Protein AF-A0AAU5LAV4-F1 (afdb_monomer_lite)

Foldseek 3Di:
DDWDWDWDQDPVRDIGTDGTDDPVVVVVVVVVVPDPPDDDDDDDDDDDPPKDWDQDPVRDIDIDDDPPDDDDDDPDPDPDDDDPDPDPPDFAFWQDQPPAAAAPPQDFAFAAPAQVAAEEEEEFEPQAAADDVVQVVSSVVCVVVNQFFQWEAGQVVLHIHGHHTQQTFGRNADAQVPHDLSRAYNGHHYYYYHHRLQDQPQVPGACLVRVSLVSVVVRSVSRVADLDEQQDFAAQDLPGQAQQDPCSSRHDGHYYYLSNHHNGRDRPPHRYDSCPVNHDPDDHDDDDDDPPPPLADPDLVCADAPHFAPVQQVLQVLLVVLVLCVLDPPGTHSHHDPSQLVSLLLQQVQQVDDDPSSRSRDDRVSSNCSSVVHGHRRDDPDPPDDDDDDDDPPPLFDPDQVCADAPHFAVVQQVLQLLLLLLVLLQLDFQGTHRHYDVSQLVSLLLQQVQQVDDDPSSRSGDDRVSSNCSSVVDGHRRDDPPDPVDFLPAWPDPPPPFAAGADPSQLSLQVLLPVQLDVVVSCVLPVSGSNSHRYSSQLSSLQSNCLVPCVQDDPPDNTRRSTDDRVSSVVSRVD

Secondary structure (DSSP, 8-state):
-PPEEEEEEPTTS-EEEEEEE-HHHHHHHHHHTTSTTS------S---TT-EEEE-TTS-EEEE--TTSPPPP---S----TT-----------SS-TTPEE-TTS--SB--SBTTSPPEEEEEE-SS--SHHHHHHHHHHHHHTT---SEEEETTTTEEEESS-TTSB-SSS--BTTB-GGGBSS-EEEEEESSBTTB-TTTT--GGG-HHHHHHHHHHHHTT--S--TT-SPPSSTTS-----HHHHHH--EEEEGGGSTT----TT-S--TTTTTT---PPPP-S-S---TTS---GGGSSTT-BSHHHHHHHHHHIIIIIGGG-SS---SB--HHHHHHHHHHHHHTT--GGGGSSS--HHHHHHHHHT-SPPPPPPPS------PPP--TTS---GGGSSTT-BSHHHHHHHHHHIIIIIGGG-SS---SB--HHHHHHHHHHHHHTT--GGGGSSS--HHHHHHHHH--SPPPPPSS--SS---S---TTTS-TT-B-HHHHHHHHHHHHHH-HHHHHHH-TT---SB-SHHHHHHHHHHHTT-GGGSPTT-SS--S---HHHHHHHTT-

Structure (mmCIF, N/CA/C/O backbone):
data_AF-A0AAU5LAV4-F1
#
_entry.id   AF-A0AAU5LAV4-F1
#
loop_
_atom_site.group_PDB
_atom_site.id
_atom_site.type_symbol
_atom_site.label_atom_id
_atom_site.label_alt_id
_atom_site.label_comp_id
_atom_site.label_asym_id
_atom_site.label_entity_id
_atom_site.label_seq_id
_atom_site.pdbx_PDB_ins_code
_atom_site.Cartn_x
_atom_site.Cartn_y
_atom_site.Cartn_z
_atom_site.occupancy
_atom_site.B_iso_or_equiv
_atom_site.auth_seq_id
_atom_site.auth_comp_id
_atom_site.auth_asym_id
_atom_site.auth_atom_id
_atom_site.pdbx_PDB_model_num
ATOM 1 N N . MET A 1 1 ? -55.049 3.442 23.445 1.00 49.09 1 MET A N 1
ATOM 2 C CA . MET A 1 1 ? -55.669 3.611 22.116 1.00 49.09 1 MET A CA 1
ATOM 3 C C . MET A 1 1 ? -54.534 3.873 21.153 1.00 49.09 1 MET A C 1
ATOM 5 O O . MET A 1 1 ? -53.640 4.619 21.532 1.00 49.09 1 MET A O 1
ATOM 9 N N . SER A 1 2 ? -54.499 3.191 20.012 1.00 44.97 2 SER A N 1
ATOM 10 C CA . SER A 1 2 ? -53.438 3.383 19.021 1.00 44.97 2 SER A CA 1
ATOM 11 C C . SER A 1 2 ? -53.569 4.784 18.425 1.00 44.97 2 SER A C 1
ATOM 13 O O . SER A 1 2 ? -54.644 5.149 17.955 1.00 44.97 2 SER A O 1
ATOM 15 N N . GLU A 1 3 ? -52.506 5.575 18.520 1.00 45.06 3 GLU A N 1
ATOM 16 C CA . GLU A 1 3 ? -52.429 6.920 17.953 1.00 45.06 3 GLU A CA 1
ATOM 17 C C . GLU A 1 3 ? -51.851 6.814 16.539 1.00 45.06 3 GLU A C 1
ATOM 19 O O . GLU A 1 3 ? -50.750 6.294 16.346 1.00 45.06 3 GLU A O 1
ATOM 24 N N . PHE A 1 4 ? -52.613 7.255 15.540 1.00 48.84 4 PHE A N 1
ATOM 25 C CA . PHE A 1 4 ? -52.204 7.243 14.138 1.00 48.84 4 PHE A CA 1
ATOM 26 C C . PHE A 1 4 ? -51.815 8.645 13.711 1.00 48.84 4 PHE A C 1
ATOM 28 O O . PHE A 1 4 ? -52.277 9.620 14.276 1.00 48.84 4 PHE A O 1
ATOM 35 N N . HIS A 1 5 ? -50.963 8.777 12.708 1.00 55.19 5 HIS A N 1
ATOM 36 C CA . HIS A 1 5 ? -50.463 10.071 12.260 1.00 55.19 5 HIS A CA 1
ATOM 37 C C . HIS A 1 5 ? -50.929 10.304 10.823 1.00 55.19 5 HIS A C 1
ATOM 39 O O . HIS A 1 5 ? -50.704 9.455 9.963 1.00 55.19 5 HIS A O 1
ATOM 45 N N . ALA A 1 6 ? -51.597 11.430 10.566 1.00 48.66 6 ALA A N 1
ATOM 46 C CA . ALA A 1 6 ? -52.111 11.782 9.245 1.00 48.66 6 ALA A CA 1
ATOM 47 C C . ALA A 1 6 ? -51.257 12.876 8.594 1.00 48.66 6 ALA A C 1
ATOM 49 O O . ALA A 1 6 ? -50.806 13.809 9.261 1.00 48.66 6 ALA A O 1
ATOM 50 N N . ALA A 1 7 ? -51.069 12.790 7.280 1.00 43.09 7 ALA A N 1
ATOM 51 C CA . ALA A 1 7 ? -50.433 13.824 6.474 1.00 43.09 7 ALA A CA 1
ATOM 52 C C . ALA A 1 7 ? -51.102 13.909 5.097 1.00 43.09 7 ALA A C 1
ATOM 54 O O . ALA A 1 7 ? -51.574 12.903 4.565 1.00 43.09 7 ALA A O 1
ATOM 55 N N . ILE A 1 8 ? -51.136 15.113 4.529 1.00 44.50 8 ILE A N 1
ATOM 56 C CA . ILE A 1 8 ? -51.572 15.375 3.157 1.00 44.50 8 ILE A CA 1
ATOM 57 C C . ILE A 1 8 ? -50.331 15.497 2.285 1.00 44.50 8 ILE A C 1
ATOM 59 O O . ILE A 1 8 ? -49.464 16.330 2.550 1.00 44.50 8 ILE A O 1
ATOM 63 N N . LEU A 1 9 ? -50.279 14.697 1.226 1.00 45.88 9 LEU A N 1
ATOM 64 C CA . LEU A 1 9 ? -49.295 14.845 0.164 1.00 45.88 9 LEU A CA 1
ATOM 65 C C . LEU A 1 9 ? -49.882 15.748 -0.924 1.00 45.88 9 LEU A C 1
ATOM 67 O O . LEU A 1 9 ? -50.906 15.418 -1.528 1.00 45.88 9 LEU A O 1
ATOM 71 N N . HIS A 1 10 ? -49.250 16.894 -1.154 1.00 46.34 10 HIS A N 1
ATOM 72 C CA . HIS A 1 10 ? -49.670 17.840 -2.183 1.00 46.34 10 HIS A CA 1
ATOM 73 C C . HIS A 1 10 ? -49.163 17.416 -3.571 1.00 46.34 10 HIS A C 1
ATOM 75 O O . HIS A 1 10 ? -48.194 16.662 -3.679 1.00 46.34 10 HIS A O 1
ATOM 81 N N . PRO A 1 11 ? -49.782 17.902 -4.665 1.00 41.44 11 PRO A N 1
ATOM 82 C CA . PRO A 1 11 ? -49.361 17.569 -6.031 1.00 41.44 11 PRO A CA 1
ATOM 83 C C . PRO A 1 11 ? -47.923 17.978 -6.388 1.00 41.44 11 PRO A C 1
ATOM 85 O O . PRO A 1 11 ? -47.366 17.436 -7.338 1.00 41.44 11 PRO A O 1
ATOM 88 N N . ASP A 1 12 ? -47.334 18.924 -5.651 1.00 48.47 12 ASP A N 1
ATOM 89 C CA . ASP A 1 12 ? -45.936 19.355 -5.783 1.00 48.47 12 ASP A CA 1
ATOM 90 C C . ASP A 1 12 ? -44.958 18.523 -4.935 1.00 48.47 12 ASP A C 1
ATOM 92 O O . ASP A 1 12 ? -43.786 18.874 -4.815 1.00 48.47 12 ASP A O 1
ATOM 96 N N . GLU A 1 13 ? -45.443 17.411 -4.377 1.00 43.47 13 GLU A N 1
ATOM 97 C CA . GLU A 1 13 ? -44.703 16.449 -3.555 1.00 43.47 13 GLU A CA 1
ATOM 98 C C . GLU A 1 13 ? -44.294 16.970 -2.173 1.00 43.47 13 GLU A C 1
ATOM 100 O O . GLU A 1 13 ? -43.575 16.287 -1.444 1.00 43.47 13 GLU A O 1
ATOM 105 N N . SER A 1 14 ? -44.783 18.145 -1.768 1.00 43.25 14 SER A N 1
ATOM 106 C CA . SER A 1 14 ? -44.655 18.598 -0.387 1.00 43.25 14 SER A CA 1
ATOM 107 C C . SER A 1 14 ? -45.647 17.868 0.523 1.00 43.25 14 SER A C 1
ATOM 109 O O . SER A 1 14 ? -46.808 17.638 0.176 1.00 43.25 14 SER A O 1
ATOM 111 N N . GLU A 1 15 ? -45.194 17.499 1.719 1.00 48.69 15 GLU A N 1
ATOM 112 C CA . GLU A 1 15 ? -46.026 16.845 2.728 1.00 48.69 15 GLU A CA 1
ATOM 113 C C . GLU A 1 15 ? -46.429 17.851 3.805 1.00 48.69 15 GLU A C 1
ATOM 115 O O . GLU A 1 15 ? -45.590 18.502 4.428 1.00 48.69 15 GLU A O 1
ATOM 120 N N . THR A 1 16 ? -47.731 17.979 4.054 1.00 49.59 16 THR A N 1
ATOM 121 C CA . THR A 1 16 ? -48.254 18.697 5.218 1.00 49.59 16 THR A CA 1
ATOM 122 C C . THR A 1 16 ? -48.725 17.693 6.246 1.00 49.59 16 THR A C 1
ATOM 124 O O . THR A 1 16 ? -49.743 17.030 6.070 1.00 49.59 16 THR A O 1
ATOM 127 N N . TYR A 1 17 ? -47.988 17.598 7.343 1.00 50.31 17 TYR A N 1
ATOM 128 C CA . TYR A 1 17 ? -48.384 16.789 8.482 1.00 50.31 17 TYR A CA 1
ATOM 129 C C . TYR A 1 17 ? -49.605 17.402 9.187 1.00 50.31 17 TYR A C 1
ATOM 131 O O . TYR A 1 17 ? -49.611 18.584 9.532 1.00 50.31 17 TYR A O 1
ATOM 139 N N . CYS A 1 18 ? -50.644 16.593 9.390 1.00 43.88 18 CYS A N 1
ATOM 140 C CA . CYS A 1 18 ? -51.956 17.023 9.878 1.00 43.88 18 CYS A CA 1
ATOM 141 C C . CYS A 1 18 ? -52.217 16.663 11.345 1.00 43.88 18 CYS A C 1
ATOM 143 O O . CYS A 1 18 ? -53.257 17.037 11.881 1.00 43.88 18 CYS A O 1
ATOM 145 N N . GLY A 1 19 ? -51.279 15.984 12.006 1.00 47.38 19 GLY A N 1
ATOM 146 C CA . GLY A 1 19 ? -51.394 15.628 13.417 1.00 47.38 19 GLY A CA 1
ATOM 147 C C . GLY A 1 19 ? -51.789 14.173 13.656 1.00 47.38 19 GLY A C 1
ATOM 148 O O . GLY A 1 19 ? -51.757 13.333 12.754 1.00 47.38 19 GLY A O 1
ATOM 149 N N . VAL A 1 20 ? -52.123 13.893 14.915 1.00 52.72 20 VAL A N 1
ATOM 150 C CA . VAL A 1 20 ? -52.547 12.570 15.377 1.00 52.72 20 VAL A CA 1
ATOM 151 C C . VAL A 1 20 ? -54.043 12.397 15.124 1.00 52.72 20 VAL A C 1
ATOM 153 O O . VAL A 1 20 ? -54.830 13.298 15.405 1.00 52.72 20 VAL A O 1
ATOM 156 N N . VAL A 1 21 ? -54.426 11.238 14.609 1.00 54.34 21 VAL A N 1
ATOM 157 C CA . VAL A 1 21 ? -55.795 10.815 14.340 1.00 54.34 21 VAL A CA 1
ATOM 158 C C . VAL A 1 21 ? -56.059 9.471 15.012 1.00 54.34 21 VAL A C 1
ATOM 160 O O . VAL A 1 21 ? -55.139 8.717 15.338 1.00 54.34 21 VAL A O 1
ATOM 163 N N . ASP A 1 22 ? -57.327 9.179 15.249 1.00 61.03 22 ASP A N 1
ATOM 164 C CA . ASP A 1 22 ? -57.757 7.931 15.862 1.00 61.03 22 ASP A CA 1
ATOM 165 C C . ASP A 1 22 ? -58.078 6.856 14.812 1.00 61.03 22 ASP A C 1
ATOM 167 O O . ASP A 1 22 ? -58.020 7.070 13.597 1.00 61.03 22 ASP A O 1
ATOM 171 N N . GLN A 1 23 ? -58.381 5.657 15.304 1.00 68.38 23 GLN A N 1
ATOM 172 C CA . GLN A 1 23 ? -58.722 4.508 14.470 1.00 68.38 23 GLN A CA 1
ATOM 173 C C . GLN A 1 23 ? -59.976 4.765 13.615 1.00 68.38 23 GLN A C 1
ATOM 175 O O . GLN A 1 23 ? -60.008 4.371 12.450 1.00 68.38 23 GLN A O 1
ATOM 180 N N . ASP A 1 24 ? -60.966 5.482 14.150 1.00 64.00 24 ASP A N 1
ATOM 181 C CA . ASP A 1 24 ? -62.205 5.802 13.436 1.00 64.00 24 ASP A CA 1
ATOM 182 C C . ASP A 1 24 ? -61.936 6.715 12.230 1.00 64.00 24 ASP A C 1
ATOM 184 O O . ASP A 1 24 ? -62.508 6.515 11.154 1.00 64.00 24 ASP A O 1
ATOM 188 N N . HIS A 1 25 ? -61.016 7.676 12.361 1.00 56.28 25 HIS A N 1
ATOM 189 C CA . HIS A 1 25 ? -60.566 8.506 11.245 1.00 56.28 25 HIS A CA 1
ATOM 190 C C . HIS A 1 25 ? -59.872 7.675 10.155 1.00 56.28 25 HIS A C 1
ATOM 192 O O . HIS A 1 25 ? -60.133 7.863 8.965 1.00 56.28 25 HIS A O 1
ATOM 198 N N . VAL A 1 26 ? -59.022 6.719 10.543 1.00 54.31 26 VAL A N 1
ATOM 199 C CA . VAL A 1 26 ? -58.355 5.798 9.605 1.00 54.31 26 VAL A CA 1
ATOM 200 C C . VAL A 1 26 ? -59.379 4.958 8.839 1.00 54.31 26 VAL A C 1
ATOM 202 O O . VAL A 1 26 ? -59.261 4.788 7.623 1.00 54.31 26 VAL A O 1
ATOM 205 N N . ASP A 1 27 ? -60.410 4.468 9.520 1.00 61.44 27 ASP A N 1
ATOM 206 C CA . ASP A 1 27 ? -61.434 3.631 8.902 1.00 61.44 27 ASP A CA 1
ATOM 207 C C . ASP A 1 27 ? -62.389 4.435 8.003 1.00 61.44 27 ASP A C 1
ATOM 209 O O . ASP A 1 27 ? -62.791 3.944 6.945 1.00 61.44 27 ASP A O 1
ATOM 213 N N . GLN A 1 28 ? -62.657 5.709 8.316 1.00 58.12 28 GLN A N 1
ATOM 214 C CA . GLN A 1 28 ? -63.365 6.623 7.408 1.00 58.12 28 GLN A CA 1
ATOM 215 C C . GLN A 1 28 ? -62.566 6.923 6.134 1.00 58.12 28 GLN A C 1
ATOM 217 O O . GLN A 1 28 ? -63.135 6.911 5.042 1.00 58.12 28 GLN A O 1
ATOM 222 N N . VAL A 1 29 ? -61.250 7.142 6.236 1.00 56.88 29 VAL A N 1
ATOM 223 C CA . VAL A 1 29 ? -60.384 7.341 5.060 1.00 56.88 29 VAL A CA 1
ATOM 224 C C . VAL A 1 29 ? -60.350 6.081 4.192 1.00 56.88 29 VAL A C 1
ATOM 226 O O . VAL A 1 29 ? -60.443 6.180 2.968 1.00 56.88 29 VAL A O 1
ATOM 229 N N . ARG A 1 30 ? -60.301 4.889 4.801 1.00 56.66 30 ARG A N 1
ATOM 230 C CA . ARG A 1 30 ? -60.409 3.605 4.084 1.00 56.66 30 ARG A CA 1
ATOM 231 C C . ARG A 1 30 ? -61.755 3.446 3.377 1.00 56.66 30 ARG A C 1
ATOM 233 O O . ARG A 1 30 ? -61.780 2.995 2.236 1.00 56.66 30 ARG A O 1
ATOM 240 N N . ALA A 1 31 ? -62.853 3.843 4.020 1.00 58.72 31 ALA A N 1
ATOM 241 C CA . ALA A 1 31 ? -64.189 3.794 3.429 1.00 58.72 31 ALA A CA 1
ATOM 242 C C . ALA A 1 31 ? -64.351 4.787 2.263 1.00 58.72 31 ALA A C 1
ATOM 244 O O . ALA A 1 31 ? -64.914 4.435 1.230 1.00 58.72 31 ALA A O 1
ATOM 245 N N . LEU A 1 32 ? -63.807 6.003 2.382 1.00 49.41 32 LEU A N 1
ATOM 246 C CA . LEU A 1 32 ? -63.794 6.998 1.303 1.00 49.41 32 LEU A CA 1
ATOM 247 C C . LEU A 1 32 ? -62.921 6.550 0.126 1.00 49.41 32 LEU A C 1
ATOM 249 O O . LEU A 1 32 ? -63.333 6.663 -1.025 1.00 49.41 32 LEU A O 1
ATOM 253 N N . ALA A 1 33 ? -61.752 5.969 0.404 1.00 53.41 33 ALA A N 1
ATOM 254 C CA . ALA A 1 33 ? -60.884 5.374 -0.609 1.00 53.41 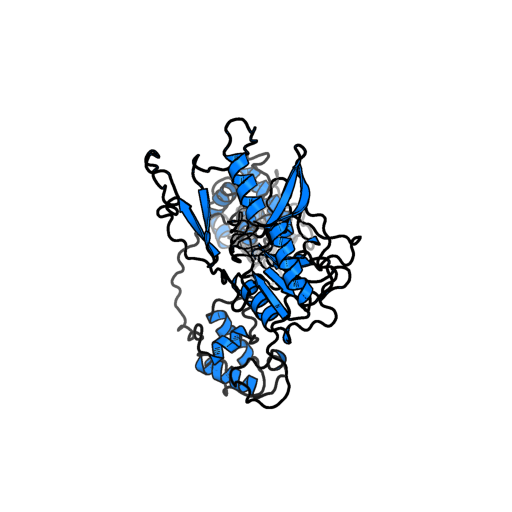33 ALA A CA 1
ATOM 255 C C . ALA A 1 33 ? -61.494 4.129 -1.280 1.00 53.41 33 ALA A C 1
ATOM 257 O O . ALA A 1 33 ? -60.934 3.656 -2.265 1.00 53.41 33 ALA A O 1
ATOM 258 N N . ALA A 1 34 ? -62.614 3.597 -0.779 1.00 54.31 34 ALA A N 1
ATOM 259 C CA . ALA A 1 34 ? -63.358 2.501 -1.397 1.00 54.31 34 ALA A CA 1
ATOM 260 C C . ALA A 1 34 ? -64.466 2.978 -2.357 1.00 54.31 34 ALA A C 1
ATOM 262 O O . ALA A 1 34 ? -65.043 2.150 -3.055 1.00 54.31 34 ALA A O 1
ATOM 263 N N . LEU A 1 35 ? -64.755 4.284 -2.427 1.00 50.81 35 LEU A N 1
ATOM 264 C CA . LEU A 1 35 ? -65.712 4.846 -3.382 1.00 50.81 35 LEU A CA 1
ATOM 265 C C . LEU A 1 35 ? -65.080 4.958 -4.782 1.00 50.81 35 LEU A C 1
ATOM 267 O O . LEU A 1 35 ? -63.930 5.388 -4.929 1.00 50.81 35 LEU A O 1
ATOM 271 N N . ASP A 1 36 ? -65.844 4.593 -5.813 1.00 45.75 36 ASP A N 1
ATOM 272 C CA . ASP A 1 36 ? -65.373 4.535 -7.208 1.00 45.75 36 ASP A CA 1
ATOM 273 C C . ASP A 1 36 ? -65.146 5.921 -7.839 1.00 45.75 36 ASP A C 1
ATOM 275 O O . ASP A 1 36 ? -64.382 6.061 -8.791 1.00 45.75 36 ASP A O 1
ATOM 279 N N . GLU A 1 37 ? -65.776 6.963 -7.292 1.00 44.31 37 GLU A N 1
ATOM 280 C CA . GLU A 1 37 ? -65.720 8.330 -7.830 1.00 44.31 37 GLU A CA 1
ATOM 281 C C . GLU A 1 37 ? -64.565 9.169 -7.257 1.00 44.31 37 GLU A C 1
ATOM 283 O O . GLU A 1 37 ? -64.355 10.306 -7.680 1.00 44.31 37 GLU A O 1
ATOM 288 N N . VAL A 1 38 ? -63.801 8.632 -6.297 1.00 40.16 38 VAL A N 1
ATOM 289 C CA . VAL A 1 38 ? -62.684 9.353 -5.672 1.00 40.16 38 VAL A CA 1
ATOM 290 C C . VAL A 1 38 ? -61.426 9.200 -6.539 1.00 40.16 38 VAL A C 1
ATOM 292 O O . VAL A 1 38 ? -60.908 8.085 -6.658 1.00 40.16 38 VAL A O 1
ATOM 295 N N . PRO A 1 39 ? -60.899 10.285 -7.145 1.00 38.50 39 PRO A N 1
ATOM 296 C CA . PRO A 1 39 ? -59.724 10.213 -8.009 1.00 38.50 39 PRO A CA 1
ATOM 297 C C . PRO A 1 39 ? -58.472 9.814 -7.217 1.00 38.50 39 PRO A C 1
ATOM 299 O O . PRO A 1 39 ? -58.215 10.328 -6.129 1.00 38.50 39 PRO A O 1
ATOM 302 N N . ARG A 1 40 ? -57.673 8.898 -7.781 1.00 47.91 40 ARG A N 1
ATOM 303 C CA . ARG A 1 40 ? -56.463 8.337 -7.155 1.00 47.91 40 ARG A CA 1
ATOM 304 C C . ARG A 1 40 ? -55.253 8.580 -8.048 1.00 47.91 40 ARG A C 1
ATOM 306 O O . ARG A 1 40 ? -55.327 8.371 -9.256 1.00 47.91 40 ARG A O 1
ATOM 313 N N . VAL A 1 41 ? -54.132 8.979 -7.453 1.00 36.41 41 VAL A N 1
ATOM 314 C CA . VAL A 1 41 ? -52.849 9.131 -8.153 1.00 36.41 41 VAL A CA 1
ATOM 315 C C . VAL A 1 41 ? -51.955 7.948 -7.774 1.00 36.41 41 VAL A C 1
ATOM 317 O O . VAL A 1 41 ? -51.586 7.799 -6.613 1.00 36.41 41 VAL A O 1
ATOM 320 N N . LEU A 1 42 ? -51.644 7.083 -8.745 1.00 33.75 42 LEU A N 1
ATOM 321 C CA . LEU A 1 42 ? -50.738 5.936 -8.592 1.00 33.75 42 LEU A CA 1
ATOM 322 C C . LEU A 1 42 ? -49.296 6.312 -8.979 1.00 33.75 42 LEU A C 1
ATOM 324 O O . LEU A 1 42 ? -49.088 7.035 -9.952 1.00 33.75 42 LEU A O 1
ATOM 328 N N . ARG A 1 43 ? -48.303 5.772 -8.256 1.00 33.78 43 ARG A N 1
ATOM 329 C CA . ARG A 1 43 ? -46.877 5.760 -8.645 1.00 33.78 43 ARG A CA 1
ATOM 330 C C . ARG A 1 43 ? -46.338 4.322 -8.639 1.00 33.78 43 ARG A C 1
ATOM 332 O O . ARG A 1 43 ? -46.686 3.545 -7.753 1.00 33.78 43 ARG A O 1
ATOM 339 N N . ASP A 1 44 ? -45.493 3.988 -9.615 1.00 29.20 44 ASP A N 1
ATOM 340 C CA . ASP A 1 44 ? -45.032 2.620 -9.907 1.00 29.20 44 ASP A CA 1
ATOM 341 C C . ASP A 1 44 ? -43.830 2.134 -9.065 1.00 29.20 44 ASP A C 1
ATOM 343 O O . ASP A 1 44 ? -42.774 2.763 -9.048 1.00 29.20 44 ASP A O 1
ATOM 347 N N . HIS A 1 45 ? -43.962 0.939 -8.468 1.00 30.33 45 HIS A N 1
ATOM 348 C CA . HIS A 1 45 ? -42.928 -0.112 -8.315 1.00 30.33 45 HIS A CA 1
ATOM 349 C C . HIS A 1 45 ? -43.671 -1.451 -8.047 1.00 30.33 45 HIS A C 1
ATOM 351 O O . HIS A 1 45 ? -44.732 -1.411 -7.420 1.00 30.33 45 HIS A O 1
ATOM 357 N N . PRO A 1 46 ? -43.236 -2.626 -8.558 1.00 39.22 46 PRO A N 1
ATOM 358 C CA . PRO A 1 46 ? -44.147 -3.659 -9.033 1.00 39.22 46 PRO A CA 1
ATOM 359 C C . PRO A 1 46 ? -44.950 -4.254 -7.876 1.00 39.22 46 PRO A C 1
ATOM 361 O O . PRO A 1 46 ? -44.401 -4.911 -6.992 1.00 39.22 46 PRO A O 1
ATOM 364 N N . ARG A 1 47 ? -46.264 -4.042 -7.881 1.00 37.91 47 ARG A N 1
ATOM 365 C CA . ARG A 1 47 ? -47.187 -4.726 -6.976 1.00 37.91 47 ARG A CA 1
ATOM 366 C C . ARG A 1 47 ? -48.442 -5.095 -7.750 1.00 37.91 47 ARG A C 1
ATOM 368 O O . ARG A 1 47 ? -49.021 -4.264 -8.442 1.00 37.91 47 ARG A O 1
ATOM 375 N N . LEU A 1 48 ? -48.810 -6.370 -7.665 1.00 37.28 48 LEU A N 1
ATOM 376 C CA . LEU A 1 48 ? -50.035 -6.923 -8.236 1.00 37.28 48 LEU A CA 1
ATOM 377 C C . LEU A 1 48 ? -51.246 -6.111 -7.754 1.00 37.28 48 LEU A C 1
ATOM 379 O O . LEU A 1 48 ? -51.370 -5.814 -6.565 1.00 37.28 48 LEU A O 1
ATOM 383 N N . SER A 1 49 ? -52.132 -5.751 -8.680 1.00 34.09 49 SER A N 1
ATOM 384 C CA . SER A 1 49 ? -53.316 -4.948 -8.371 1.00 34.09 49 SER A CA 1
ATOM 385 C C . SER A 1 49 ? -54.283 -5.740 -7.482 1.00 34.09 49 SER A C 1
ATOM 387 O O . SER A 1 49 ? -54.600 -6.889 -7.783 1.00 34.09 49 SER A O 1
ATOM 389 N N . GLY A 1 50 ? -54.721 -5.141 -6.371 1.00 37.38 50 GLY A N 1
ATOM 390 C CA . GLY A 1 50 ? -55.613 -5.765 -5.383 1.00 37.38 50 GLY A CA 1
ATOM 391 C C . GLY A 1 50 ? -54.920 -6.504 -4.230 1.00 37.38 50 GLY A C 1
ATOM 392 O O . GLY A 1 50 ? -55.608 -6.953 -3.317 1.00 37.38 50 GLY A O 1
ATOM 393 N N . ALA A 1 51 ? -53.586 -6.603 -4.225 1.00 36.47 51 ALA A N 1
ATOM 394 C CA . ALA A 1 51 ? -52.853 -7.097 -3.061 1.00 36.47 51 ALA A CA 1
ATOM 395 C C . ALA A 1 51 ? -52.805 -6.020 -1.969 1.00 36.47 51 ALA A C 1
ATOM 397 O O . ALA A 1 51 ? -52.476 -4.861 -2.239 1.00 36.47 51 ALA A O 1
ATOM 398 N N . PHE A 1 52 ? -53.102 -6.405 -0.730 1.00 36.69 52 PHE A N 1
ATOM 399 C CA . PHE A 1 52 ? -52.946 -5.528 0.426 1.00 36.69 52 PHE A CA 1
ATOM 400 C C . PHE A 1 52 ? -52.165 -6.220 1.539 1.00 36.69 52 PHE A C 1
ATOM 402 O O . PHE A 1 52 ? -52.072 -7.448 1.609 1.00 36.69 52 PHE A O 1
ATOM 409 N N . TYR A 1 53 ? -51.569 -5.385 2.383 1.00 41.22 53 TYR A N 1
ATOM 410 C CA . TYR A 1 53 ? -50.610 -5.785 3.400 1.00 41.22 53 TYR A CA 1
ATOM 411 C C . TYR A 1 53 ? -51.156 -5.464 4.782 1.00 41.22 53 TYR A C 1
ATOM 413 O O . TYR A 1 53 ? -51.743 -4.397 4.986 1.00 41.22 53 TYR A O 1
ATOM 421 N N . VAL A 1 54 ? -50.928 -6.371 5.728 1.00 35.03 54 VAL A N 1
ATOM 422 C CA . VAL A 1 54 ? -51.255 -6.163 7.139 1.00 35.03 54 VAL A CA 1
ATOM 423 C C . VAL A 1 54 ? -49.992 -6.397 7.957 1.00 35.03 54 VAL A C 1
ATOM 425 O O . VAL A 1 54 ? -49.407 -7.477 7.927 1.00 35.03 54 VAL A O 1
ATOM 428 N N . LEU A 1 55 ? -49.558 -5.354 8.664 1.00 35.44 55 LEU A N 1
ATOM 429 C CA . LEU A 1 55 ? -48.439 -5.418 9.598 1.00 35.44 55 LEU A CA 1
ATOM 430 C C . LEU A 1 55 ? -48.922 -6.042 10.911 1.00 35.44 55 LEU A C 1
ATOM 432 O O . LEU A 1 55 ? -49.912 -5.582 11.485 1.00 35.44 55 LEU A O 1
ATOM 436 N N . ARG A 1 56 ? -48.229 -7.080 11.375 1.00 36.25 56 ARG A N 1
ATOM 437 C CA . ARG A 1 56 ? -48.534 -7.782 12.624 1.00 36.25 56 ARG A CA 1
ATOM 438 C C . ARG A 1 56 ? -47.832 -7.132 13.821 1.00 36.25 56 ARG A C 1
ATOM 440 O O . ARG A 1 56 ? -46.857 -6.401 13.667 1.00 36.25 56 ARG A O 1
ATOM 447 N N . GLU A 1 57 ? -48.307 -7.437 15.030 1.00 30.06 57 GLU A N 1
ATOM 448 C CA . GLU A 1 57 ? -47.730 -6.933 16.293 1.00 30.06 57 GLU A CA 1
ATOM 449 C C . GLU A 1 57 ? -46.301 -7.431 16.578 1.00 30.06 57 GLU A C 1
ATOM 451 O O . GLU A 1 57 ? -45.554 -6.756 17.281 1.00 30.06 57 GLU A O 1
ATOM 456 N N . ASP A 1 58 ? -45.894 -8.578 16.025 1.00 32.19 58 ASP A N 1
ATOM 457 C CA . ASP A 1 58 ? -44.523 -9.111 16.121 1.00 32.19 58 ASP A CA 1
ATOM 458 C C . ASP A 1 58 ? -43.556 -8.480 15.101 1.00 32.19 58 ASP A C 1
ATOM 460 O O . ASP A 1 58 ? -42.359 -8.773 15.111 1.00 32.19 58 ASP A O 1
ATOM 464 N N . GLY A 1 59 ? -44.060 -7.566 14.267 1.00 31.78 59 GLY A N 1
ATOM 465 C CA . GLY A 1 59 ? -43.285 -6.831 13.276 1.00 31.78 59 GLY A CA 1
ATOM 466 C C . GLY A 1 59 ? -43.147 -7.539 11.931 1.00 31.78 59 GLY A C 1
ATOM 467 O O . GLY A 1 59 ? -42.471 -6.995 11.056 1.00 31.78 59 GLY A O 1
ATOM 468 N N . ASP A 1 60 ? -43.784 -8.699 11.742 1.00 34.28 60 ASP A N 1
ATOM 469 C CA . ASP A 1 60 ? -43.805 -9.393 10.454 1.00 34.28 60 ASP A CA 1
ATOM 470 C C . ASP A 1 60 ? -44.972 -8.917 9.567 1.00 34.28 60 ASP A C 1
ATOM 472 O O . ASP A 1 60 ? -45.968 -8.359 10.044 1.00 34.28 60 ASP A O 1
ATOM 476 N N . LEU A 1 61 ? -44.842 -9.090 8.249 1.00 34.06 61 LEU A N 1
ATOM 477 C CA . LEU A 1 61 ? -45.794 -8.551 7.271 1.00 34.06 61 LEU A CA 1
ATOM 478 C C . LEU A 1 61 ? -46.557 -9.680 6.566 1.00 34.06 61 LEU A C 1
ATOM 480 O O . LEU A 1 61 ? -45.986 -10.402 5.748 1.00 34.06 61 LEU A O 1
ATOM 484 N N . ASP A 1 62 ? -47.862 -9.791 6.821 1.00 36.56 62 ASP A N 1
ATOM 485 C CA . ASP A 1 62 ? -48.721 -10.712 6.074 1.00 36.56 62 ASP A CA 1
ATOM 486 C C . ASP A 1 62 ? -49.120 -10.069 4.732 1.00 36.56 62 ASP A C 1
ATOM 488 O O . ASP A 1 62 ? -49.482 -8.885 4.670 1.00 36.56 62 ASP A O 1
ATOM 492 N N . TYR A 1 63 ? -49.086 -10.848 3.646 1.00 37.62 63 TYR A N 1
ATOM 493 C CA . TYR A 1 63 ? -49.580 -10.428 2.331 1.00 37.62 63 TYR A CA 1
ATOM 494 C C . TYR A 1 63 ? -50.684 -11.370 1.845 1.00 37.62 63 TYR A C 1
ATOM 496 O O . TYR A 1 63 ? -50.568 -12.590 1.951 1.00 37.62 63 TYR A O 1
ATOM 504 N N . TYR A 1 64 ? -51.750 -10.794 1.289 1.00 38.00 64 TYR A N 1
ATOM 505 C CA . TYR A 1 64 ? -52.900 -11.542 0.783 1.00 38.00 64 TYR A CA 1
ATOM 506 C C . TYR A 1 64 ? -53.110 -11.245 -0.701 1.00 38.00 64 TYR A C 1
ATOM 508 O O . TYR A 1 64 ? -53.059 -10.091 -1.133 1.00 38.00 64 TYR A O 1
ATOM 516 N N . VAL A 1 65 ? -53.338 -12.303 -1.483 1.00 38.66 65 VAL A N 1
ATOM 517 C CA . VAL A 1 65 ? -53.539 -12.244 -2.938 1.00 38.66 65 VAL A CA 1
ATOM 518 C C . VAL A 1 65 ? -54.941 -12.780 -3.263 1.00 38.66 65 VAL A C 1
ATOM 520 O O . VAL A 1 65 ? -55.339 -13.784 -2.665 1.00 38.66 65 VAL A O 1
ATOM 523 N N . PRO A 1 66 ? -55.713 -12.156 -4.174 1.00 40.16 66 PRO A N 1
ATOM 524 C CA . PRO A 1 66 ? -57.028 -12.666 -4.562 1.00 40.16 66 PRO A CA 1
ATOM 525 C C . PRO A 1 66 ? -56.940 -14.063 -5.196 1.00 40.16 66 PRO A C 1
ATOM 527 O O . PRO A 1 66 ? -56.048 -14.325 -6.001 1.00 40.16 66 PRO A O 1
ATOM 530 N N . VAL A 1 67 ? -57.900 -14.934 -4.870 1.00 37.69 67 VAL A N 1
ATOM 531 C CA . VAL A 1 67 ? -57.971 -16.349 -5.304 1.00 37.69 67 VAL A CA 1
ATOM 532 C C . VAL A 1 67 ? -58.059 -16.552 -6.824 1.00 37.69 67 VAL A C 1
ATOM 534 O O . VAL A 1 67 ? -57.801 -17.653 -7.304 1.00 37.69 67 VAL A O 1
ATOM 537 N N . ASP A 1 68 ? -58.336 -15.485 -7.574 1.00 39.16 68 ASP A N 1
ATOM 538 C CA . ASP A 1 68 ? -58.546 -15.513 -9.025 1.00 39.16 68 ASP A CA 1
ATOM 539 C C . ASP A 1 68 ? -57.342 -14.943 -9.803 1.00 39.16 68 ASP A C 1
ATOM 541 O O . ASP A 1 68 ? -57.395 -14.786 -11.026 1.00 39.16 68 ASP A O 1
ATOM 545 N N . ALA A 1 69 ? -56.253 -14.590 -9.107 1.00 40.09 69 ALA A N 1
ATOM 546 C CA . ALA A 1 69 ? -55.042 -14.084 -9.740 1.00 40.09 69 ALA A CA 1
ATOM 547 C C . ALA A 1 69 ? -54.389 -15.180 -10.600 1.00 40.09 69 ALA A C 1
ATOM 549 O O . ALA A 1 69 ? -54.163 -16.301 -10.140 1.00 40.09 69 ALA A O 1
ATOM 550 N N . ALA A 1 70 ? -54.077 -14.851 -11.858 1.00 36.72 70 ALA A N 1
ATOM 551 C CA . ALA A 1 70 ? -53.402 -15.774 -12.767 1.00 36.72 70 ALA A CA 1
ATOM 552 C C . ALA A 1 70 ? -52.092 -16.285 -12.133 1.00 36.72 70 ALA A C 1
ATOM 554 O O . ALA A 1 70 ? -51.363 -15.484 -11.537 1.00 36.72 70 ALA A O 1
ATOM 555 N N . PRO A 1 71 ? -51.773 -17.590 -12.249 1.00 36.53 71 PRO A N 1
ATOM 556 C CA . PRO A 1 71 ? -50.584 -18.145 -11.622 1.00 36.53 71 PRO A CA 1
ATOM 557 C C . PRO A 1 71 ? -49.342 -17.443 -12.171 1.00 36.53 71 PRO A C 1
ATOM 559 O O . PRO A 1 71 ? -49.105 -17.427 -13.380 1.00 36.53 71 PRO A O 1
ATOM 562 N N . TYR A 1 72 ? -48.562 -16.850 -11.271 1.00 36.81 72 TYR A N 1
ATOM 563 C CA . TYR A 1 72 ? -47.256 -16.297 -11.587 1.00 36.81 72 TYR A CA 1
ATOM 564 C C . TYR A 1 72 ? -46.188 -17.288 -11.127 1.00 36.81 72 TYR A C 1
ATOM 566 O O . TYR A 1 72 ? -46.261 -17.837 -10.027 1.00 36.81 72 TYR A O 1
ATOM 574 N N . GLU A 1 73 ? -45.190 -17.534 -11.970 1.00 28.30 73 GLU A N 1
ATOM 575 C CA . GLU A 1 73 ? -44.006 -18.259 -11.530 1.00 28.30 73 GLU A CA 1
ATOM 576 C C . GLU A 1 73 ? -43.164 -17.339 -10.650 1.00 28.30 73 GLU A C 1
ATOM 578 O O . GLU A 1 73 ? -42.710 -16.271 -11.074 1.00 28.30 73 GLU A O 1
ATOM 583 N N . VAL A 1 74 ? -42.939 -17.780 -9.413 1.00 31.81 74 VAL A N 1
ATOM 584 C CA . VAL A 1 74 ? -41.851 -17.273 -8.585 1.00 31.81 74 VAL A CA 1
ATOM 585 C C . VAL A 1 74 ? -40.563 -17.605 -9.329 1.00 31.81 74 VAL A C 1
ATOM 587 O O . VAL A 1 74 ? -40.157 -18.764 -9.394 1.00 31.81 74 VAL A O 1
ATOM 590 N N . ARG A 1 75 ? -39.914 -16.598 -9.921 1.00 29.14 75 ARG A N 1
ATOM 591 C CA . ARG A 1 75 ? -38.522 -16.767 -10.325 1.00 29.14 75 ARG A CA 1
ATOM 592 C C . ARG A 1 75 ? -37.700 -16.833 -9.051 1.00 29.14 75 ARG A C 1
ATOM 594 O O . ARG A 1 75 ? -37.527 -15.823 -8.370 1.00 29.14 75 ARG A O 1
ATOM 601 N N . GLU A 1 76 ? -37.234 -18.040 -8.747 1.00 30.36 76 GLU A N 1
ATOM 602 C CA . GLU A 1 76 ? -36.086 -18.259 -7.873 1.00 30.36 76 GLU A CA 1
ATOM 603 C C . GLU A 1 76 ? -35.004 -17.219 -8.212 1.00 30.36 76 GLU A C 1
ATOM 605 O O . GLU A 1 76 ? -34.831 -16.891 -9.396 1.00 30.36 76 GLU A O 1
ATOM 610 N N . PRO A 1 77 ? -34.306 -16.662 -7.204 1.00 32.22 77 PRO A N 1
ATOM 611 C CA . PRO A 1 77 ? -33.204 -15.744 -7.451 1.00 32.22 77 PRO A CA 1
ATOM 612 C C . PRO A 1 77 ? -32.268 -16.365 -8.483 1.00 32.22 77 PRO A C 1
ATOM 614 O O . PRO A 1 77 ? -32.042 -17.578 -8.445 1.00 32.22 77 PRO A O 1
ATOM 617 N N . ASP A 1 78 ? -31.764 -15.531 -9.401 1.00 29.47 78 ASP A N 1
ATOM 618 C CA . ASP A 1 78 ? -30.833 -15.947 -10.450 1.00 29.47 78 ASP A CA 1
ATOM 619 C C . ASP A 1 78 ? -29.862 -16.979 -9.867 1.00 29.47 78 ASP A C 1
ATOM 621 O O . ASP A 1 78 ? -29.232 -16.688 -8.836 1.00 29.47 78 ASP A O 1
ATOM 625 N N . PRO A 1 79 ? -29.768 -18.195 -10.441 1.00 33.19 79 PRO A N 1
ATOM 626 C CA . PRO A 1 79 ? -28.848 -19.179 -9.921 1.00 33.19 79 PRO A CA 1
ATOM 627 C C . PRO A 1 79 ? -27.476 -18.520 -9.937 1.00 33.19 79 PRO A C 1
ATOM 629 O O . PRO A 1 79 ? -26.999 -18.076 -10.986 1.00 33.19 79 PRO A O 1
ATOM 632 N N . GLY A 1 80 ? -26.869 -18.412 -8.749 1.00 39.38 80 GLY A N 1
ATOM 633 C CA . GLY A 1 80 ? -25.502 -17.930 -8.613 1.00 39.38 80 GLY A CA 1
ATOM 634 C C . GLY A 1 80 ? -24.637 -18.593 -9.688 1.00 39.38 80 GLY A C 1
ATOM 635 O O . GLY A 1 80 ? -24.878 -19.760 -10.014 1.00 39.38 80 GLY A O 1
ATOM 636 N N . PRO A 1 81 ? -23.684 -17.858 -10.283 1.00 31.55 81 PRO A N 1
ATOM 637 C CA . PRO A 1 81 ? -23.088 -18.212 -11.563 1.00 31.55 81 PRO A CA 1
ATOM 638 C C . PRO A 1 81 ? -22.703 -19.690 -11.609 1.00 31.55 81 PRO A C 1
ATOM 640 O O . PRO A 1 81 ? -21.923 -20.169 -10.780 1.00 31.55 81 PRO A O 1
ATOM 643 N N . ALA A 1 82 ? -23.278 -20.406 -12.577 1.00 34.66 82 ALA A N 1
ATOM 644 C CA . ALA A 1 82 ? -22.963 -21.797 -12.843 1.00 34.66 82 ALA A CA 1
ATOM 645 C C . ALA A 1 82 ? -21.446 -21.945 -13.018 1.00 34.66 82 ALA A C 1
ATOM 647 O O . ALA A 1 82 ? -20.869 -21.394 -13.951 1.00 34.66 82 ALA A O 1
ATOM 648 N N . ALA A 1 83 ? -20.818 -22.661 -12.082 1.00 37.91 83 ALA A N 1
ATOM 649 C CA . ALA A 1 83 ? -19.465 -23.208 -12.148 1.00 37.91 83 ALA A CA 1
ATOM 650 C C . ALA A 1 83 ? -18.437 -22.393 -12.966 1.00 37.91 83 ALA A C 1
ATOM 652 O O . ALA A 1 83 ? -17.719 -22.941 -13.802 1.00 37.91 83 ALA A O 1
ATOM 653 N N . ALA A 1 84 ? -18.263 -21.107 -12.656 1.00 32.28 84 ALA A N 1
ATOM 654 C CA . ALA A 1 84 ? -16.933 -20.531 -12.780 1.00 32.28 84 ALA A CA 1
ATOM 655 C C . ALA A 1 84 ? -16.080 -21.249 -11.731 1.00 32.28 84 ALA A C 1
ATOM 657 O O . ALA A 1 84 ? -16.465 -21.302 -10.560 1.00 32.28 84 ALA A O 1
ATOM 658 N N . ARG A 1 85 ? -14.982 -21.882 -12.169 1.00 28.48 85 ARG A N 1
ATOM 659 C CA . ARG A 1 85 ? -13.979 -22.542 -11.316 1.00 28.48 85 ARG A CA 1
ATOM 660 C C . ARG A 1 85 ? -13.935 -21.853 -9.957 1.00 28.48 85 ARG A C 1
ATOM 662 O O . ARG A 1 85 ? -13.688 -20.650 -9.930 1.00 28.48 85 ARG A O 1
ATOM 669 N N . ARG A 1 86 ? -14.178 -22.593 -8.866 1.00 31.77 86 ARG A N 1
ATOM 670 C CA . ARG A 1 86 ? -13.928 -22.119 -7.498 1.00 31.77 86 ARG A CA 1
ATOM 671 C C . ARG A 1 86 ? -12.517 -21.533 -7.471 1.00 31.77 86 ARG A C 1
ATOM 673 O O . ARG A 1 86 ? -11.543 -22.268 -7.329 1.00 31.77 86 ARG A O 1
ATOM 680 N N . GLN A 1 87 ? -12.408 -20.221 -7.647 1.00 28.56 87 GLN A N 1
ATOM 681 C CA . GLN A 1 87 ? -11.220 -19.508 -7.248 1.00 28.56 87 GLN A CA 1
ATOM 682 C C . GLN A 1 87 ? -11.224 -19.583 -5.721 1.00 28.56 87 GLN A C 1
ATOM 684 O O . GLN A 1 87 ? -12.283 -19.402 -5.107 1.00 28.56 87 GLN A O 1
ATOM 689 N N . PRO A 1 88 ? -10.101 -19.948 -5.090 1.00 27.88 88 PRO A N 1
ATOM 690 C CA . PRO A 1 88 ? -10.041 -20.014 -3.641 1.00 27.88 88 PRO A CA 1
ATOM 691 C C . PRO A 1 88 ? -10.472 -18.654 -3.084 1.00 27.88 88 PRO A C 1
ATOM 693 O O . PRO A 1 88 ? -9.946 -17.626 -3.509 1.00 27.88 88 PRO A O 1
ATOM 696 N N . ARG A 1 89 ? -11.466 -18.648 -2.180 1.00 35.94 89 ARG A N 1
ATOM 697 C CA . ARG A 1 89 ? -11.897 -17.453 -1.438 1.00 35.94 89 ARG A CA 1
ATOM 698 C C . ARG A 1 89 ? -10.656 -16.845 -0.785 1.00 35.94 89 ARG A C 1
ATOM 700 O O . ARG A 1 89 ? -10.192 -17.350 0.235 1.00 35.94 89 ARG A O 1
ATOM 707 N N . LYS A 1 90 ? -10.105 -15.792 -1.389 1.00 38.88 90 LYS A N 1
ATOM 708 C CA . LYS A 1 90 ? -9.097 -14.951 -0.749 1.00 38.88 90 LYS A CA 1
ATOM 709 C C . LYS A 1 90 ? -9.801 -14.226 0.395 1.00 38.88 90 LYS A C 1
ATOM 711 O O . LYS A 1 90 ? -10.783 -13.532 0.167 1.00 38.88 90 LYS A O 1
ATOM 716 N N . LEU A 1 91 ? -9.330 -14.528 1.602 1.00 44.50 91 LEU A N 1
ATOM 717 C CA . LEU A 1 91 ? -9.637 -13.946 2.910 1.00 44.50 91 LEU A CA 1
ATOM 718 C C . LEU A 1 91 ? -10.510 -12.678 2.848 1.00 44.50 91 LEU A C 1
ATOM 720 O O . LEU A 1 91 ? -10.018 -11.598 2.541 1.00 44.50 91 LEU A O 1
ATOM 724 N N . SER A 1 92 ? -11.798 -12.815 3.163 1.00 55.62 92 SER A N 1
ATOM 725 C CA . SER A 1 92 ? -12.669 -11.687 3.495 1.00 55.62 92 SER A CA 1
ATOM 726 C C . SER A 1 92 ? -12.876 -11.704 5.002 1.00 55.62 92 SER A C 1
ATOM 728 O O . SER A 1 92 ? -13.255 -12.748 5.544 1.00 55.62 92 SER A O 1
ATOM 730 N N . GLY A 1 93 ? -12.651 -10.577 5.671 1.00 69.00 93 GLY A N 1
ATOM 731 C CA . GLY A 1 93 ? -13.005 -10.400 7.075 1.00 69.00 93 GLY A CA 1
ATOM 732 C C . GLY A 1 93 ? -14.503 -10.630 7.322 1.00 69.00 93 GLY A C 1
ATOM 733 O O . GLY A 1 93 ? -15.269 -10.957 6.404 1.00 69.00 93 GLY A O 1
ATOM 734 N N . PRO A 1 94 ? -14.975 -10.475 8.565 1.00 84.12 94 PRO A N 1
ATOM 735 C CA . PRO A 1 94 ? -16.355 -10.793 8.889 1.00 84.12 94 PRO A CA 1
ATOM 736 C C . PRO A 1 94 ? -17.325 -9.849 8.162 1.00 84.12 94 PRO A C 1
ATOM 738 O O . PRO A 1 94 ? -17.076 -8.649 8.037 1.00 84.12 94 PRO A O 1
ATOM 741 N N . ALA A 1 95 ? -18.466 -10.375 7.711 1.00 85.94 95 ALA A N 1
ATOM 742 C CA . ALA A 1 95 ? -19.551 -9.536 7.195 1.00 85.94 95 ALA A CA 1
ATOM 743 C C . ALA A 1 95 ? -20.134 -8.643 8.302 1.00 85.94 95 ALA A C 1
ATOM 745 O O . ALA A 1 95 ? -20.583 -7.534 8.029 1.00 85.94 95 ALA A O 1
ATOM 746 N N . TYR A 1 96 ? -20.083 -9.097 9.554 1.00 90.19 96 TYR A N 1
ATOM 747 C CA . TYR A 1 96 ? -20.597 -8.368 10.703 1.00 90.19 96 TYR A CA 1
ATOM 748 C C . TYR A 1 96 ? -19.604 -8.335 11.851 1.00 90.19 96 TYR A C 1
ATOM 750 O O . TYR A 1 96 ? -18.997 -9.351 12.177 1.00 90.19 96 TYR A O 1
ATOM 758 N N . ILE A 1 97 ? -19.485 -7.174 12.485 1.00 88.19 97 ILE A N 1
ATOM 759 C CA . ILE A 1 97 ? -18.642 -7.000 13.660 1.00 88.19 97 ILE A CA 1
ATOM 760 C C . ILE A 1 97 ? -19.342 -7.659 14.849 1.00 88.19 97 ILE A C 1
ATOM 762 O O . ILE A 1 97 ? -20.545 -7.465 15.069 1.00 88.19 97 ILE A O 1
ATOM 766 N N . ASP A 1 98 ? -18.588 -8.463 15.595 1.00 85.38 98 ASP A N 1
ATOM 767 C CA . ASP A 1 98 ? -19.080 -9.088 16.816 1.00 85.38 98 ASP A CA 1
ATOM 768 C C . ASP A 1 98 ? -19.496 -8.017 17.839 1.00 85.38 98 ASP A C 1
ATOM 770 O O . ASP A 1 98 ? -18.832 -6.992 17.984 1.00 85.38 98 ASP A O 1
ATOM 774 N N . GLY A 1 99 ? -20.629 -8.221 18.509 1.00 82.00 99 GLY A N 1
ATOM 775 C CA . GLY A 1 99 ? -21.174 -7.272 19.488 1.00 82.00 99 GLY A CA 1
ATOM 776 C C . GLY A 1 99 ? -21.733 -5.946 18.940 1.00 82.00 99 GLY A C 1
ATOM 777 O O . GLY A 1 99 ? -22.213 -5.143 19.736 1.00 82.00 99 GLY A O 1
ATOM 778 N N . ALA A 1 100 ? -21.714 -5.696 17.623 1.00 90.38 100 ALA A N 1
ATOM 779 C CA . ALA A 1 100 ? -22.297 -4.478 17.047 1.00 90.38 100 ALA A CA 1
ATOM 780 C C . ALA A 1 100 ? -23.837 -4.525 16.991 1.00 90.38 100 ALA A C 1
ATOM 782 O O . ALA A 1 100 ? -24.422 -5.505 16.520 1.00 90.38 100 ALA A O 1
ATOM 783 N N . GLU A 1 101 ? -24.490 -3.430 17.393 1.00 92.38 101 GLU A N 1
ATOM 784 C CA . GLU A 1 101 ? -25.945 -3.246 17.305 1.00 92.38 101 GLU A CA 1
ATOM 785 C C . GLU A 1 101 ? -26.405 -3.295 15.840 1.00 92.38 101 GLU A C 1
ATOM 787 O O . GLU A 1 101 ? -25.830 -2.637 14.974 1.00 92.38 101 GLU A O 1
ATOM 792 N N . ARG A 1 102 ? -27.446 -4.073 15.529 1.00 87.69 102 ARG A N 1
ATOM 793 C CA . ARG A 1 102 ? -28.015 -4.126 14.175 1.00 87.69 102 ARG A CA 1
ATOM 794 C C . ARG A 1 102 ? -28.971 -2.952 13.980 1.00 87.69 102 ARG A C 1
ATOM 796 O O . ARG A 1 102 ? -29.972 -2.848 14.679 1.00 87.69 102 ARG A O 1
ATOM 803 N N . LEU A 1 103 ? -28.662 -2.076 13.028 1.00 81.00 103 LEU A N 1
ATOM 804 C CA . LEU A 1 103 ? -29.440 -0.877 12.724 1.00 81.00 103 LEU A CA 1
ATOM 805 C C . LEU A 1 103 ? -30.206 -1.033 11.403 1.00 81.00 103 LEU A C 1
ATOM 807 O O . LEU A 1 103 ? -29.635 -1.411 10.387 1.00 81.00 103 LEU A O 1
ATOM 811 N N . GLY A 1 104 ? -31.493 -0.688 11.377 1.00 77.56 104 GLY A N 1
ATOM 812 C CA . GLY A 1 104 ? -32.287 -0.726 10.141 1.00 77.56 104 GLY A CA 1
ATOM 813 C C . GLY A 1 104 ? -32.440 -2.121 9.526 1.00 77.56 104 GLY A C 1
ATOM 814 O O . GLY A 1 104 ? -32.197 -3.133 10.177 1.00 77.56 104 GLY A O 1
ATOM 815 N N . GLY A 1 105 ? -32.836 -2.169 8.252 1.00 74.56 105 GLY A N 1
ATOM 816 C CA . GLY A 1 105 ? -33.189 -3.410 7.550 1.00 74.56 105 GLY A CA 1
ATOM 817 C C . GLY A 1 105 ? -32.016 -4.292 7.110 1.00 74.56 105 GLY A C 1
ATOM 818 O O . GLY A 1 105 ? -32.236 -5.249 6.379 1.00 74.56 105 GLY A O 1
ATOM 819 N N . GLN A 1 106 ? -30.775 -3.972 7.497 1.00 81.81 106 GLN A N 1
ATOM 820 C CA . GLN A 1 106 ? -29.576 -4.757 7.158 1.00 81.81 106 GLN A CA 1
ATOM 821 C C . GLN A 1 106 ? -29.276 -4.876 5.650 1.00 81.81 106 GLN A C 1
ATOM 823 O O . GLN A 1 106 ? -28.451 -5.693 5.241 1.00 81.81 106 GLN A O 1
ATOM 828 N N . ALA A 1 107 ? -29.904 -4.024 4.835 1.00 75.88 107 ALA A N 1
ATOM 829 C CA . ALA A 1 107 ? -29.787 -3.990 3.383 1.00 75.88 107 ALA A CA 1
ATOM 830 C C . ALA A 1 107 ? -29.205 -2.644 2.922 1.00 75.88 107 ALA A C 1
ATOM 832 O O . ALA A 1 107 ? -29.899 -1.623 2.837 1.00 75.88 107 ALA A O 1
ATOM 833 N N . ILE A 1 108 ? -27.913 -2.644 2.593 1.00 73.81 108 ILE A N 1
ATOM 834 C CA . ILE A 1 108 ? -27.177 -1.444 2.179 1.00 73.81 108 ILE A CA 1
ATOM 835 C C . ILE A 1 108 ? -26.567 -1.600 0.789 1.00 73.81 108 ILE A C 1
ATOM 837 O O . ILE A 1 108 ? -26.261 -2.708 0.364 1.00 73.81 108 ILE A O 1
ATOM 841 N N . GLY A 1 109 ? -26.433 -0.472 0.084 1.00 73.62 109 GLY A N 1
ATOM 842 C CA . GLY A 1 109 ? -25.835 -0.320 -1.248 1.00 73.62 109 GLY A CA 1
ATOM 843 C C . GLY A 1 109 ? -25.877 -1.552 -2.162 1.00 73.62 109 GLY A C 1
ATOM 844 O O . GLY A 1 109 ? -26.784 -1.674 -2.984 1.00 73.62 109 GLY A O 1
ATOM 845 N N . GLY A 1 110 ? -24.843 -2.396 -2.123 1.00 78.31 110 GLY A N 1
ATOM 846 C CA . GLY A 1 110 ? -24.761 -3.642 -2.890 1.00 78.31 110 GLY A CA 1
ATOM 847 C C . GLY A 1 110 ? -23.322 -4.107 -3.133 1.00 78.31 110 GLY A C 1
ATOM 848 O O . GLY A 1 110 ? -22.406 -3.713 -2.417 1.00 78.31 110 GLY A O 1
ATOM 849 N N . ALA A 1 111 ? -23.123 -4.953 -4.147 1.00 82.75 111 ALA A N 1
ATOM 850 C CA . ALA A 1 111 ? -21.807 -5.502 -4.488 1.00 82.75 111 ALA A CA 1
ATOM 851 C C . ALA A 1 111 ? -20.761 -4.422 -4.833 1.00 82.75 111 ALA A C 1
ATOM 853 O O . ALA A 1 111 ? -21.097 -3.382 -5.407 1.00 82.75 111 ALA A O 1
ATOM 854 N N . MET A 1 112 ? -19.499 -4.696 -4.503 1.00 86.00 112 MET A N 1
ATOM 855 C CA . MET A 1 112 ? -18.358 -3.865 -4.894 1.00 86.00 112 MET A CA 1
ATOM 856 C C . MET A 1 112 ? -18.106 -3.963 -6.404 1.00 86.00 112 MET A C 1
ATOM 858 O O . MET A 1 112 ? -18.269 -5.034 -6.988 1.00 86.00 112 MET A O 1
ATOM 862 N N . ASP A 1 113 ? -17.684 -2.860 -7.018 1.00 86.75 113 ASP A N 1
ATOM 863 C CA . ASP A 1 113 ? -17.429 -2.772 -8.462 1.00 86.75 113 ASP A CA 1
ATOM 864 C C . ASP A 1 113 ? -16.003 -3.187 -8.815 1.00 86.75 113 ASP A C 1
ATOM 866 O O . ASP A 1 113 ? -15.766 -3.709 -9.901 1.00 86.75 113 ASP A O 1
ATOM 870 N N . HIS A 1 114 ? -15.074 -2.945 -7.884 1.00 81.88 114 HIS A N 1
ATOM 871 C CA . HIS A 1 114 ? -13.636 -3.140 -8.072 1.00 81.88 114 HIS A CA 1
ATOM 872 C C . HIS A 1 114 ? -13.019 -4.026 -6.984 1.00 81.88 114 HIS A C 1
ATOM 874 O O . HIS A 1 114 ? -12.124 -3.572 -6.262 1.00 81.88 114 HIS A O 1
ATOM 880 N N . PRO A 1 115 ? -13.494 -5.276 -6.812 1.00 82.62 115 PRO A N 1
ATOM 881 C CA . PRO A 1 115 ? -12.986 -6.172 -5.779 1.00 82.62 115 PRO A CA 1
ATOM 882 C C . PRO A 1 115 ? -11.508 -6.560 -5.960 1.00 82.62 115 PRO A C 1
ATOM 884 O O . PRO A 1 115 ? -10.886 -7.060 -5.026 1.00 82.62 115 PRO A O 1
ATOM 887 N N . GLU A 1 116 ? -10.945 -6.339 -7.149 1.00 78.94 116 GLU A N 1
ATOM 888 C CA . GLU A 1 116 ? -9.532 -6.521 -7.479 1.00 78.94 116 GLU A CA 1
ATOM 889 C C . GLU A 1 116 ? -8.605 -5.484 -6.829 1.00 78.94 116 GLU A C 1
ATOM 891 O O . GLU A 1 116 ? -7.408 -5.735 -6.684 1.00 78.94 116 GLU A O 1
ATOM 896 N N . ALA A 1 117 ? -9.138 -4.325 -6.441 1.00 81.56 117 ALA A N 1
ATOM 897 C CA . ALA A 1 117 ? -8.371 -3.259 -5.817 1.00 81.56 117 ALA A CA 1
ATOM 898 C C . ALA A 1 117 ? -8.327 -3.430 -4.282 1.00 81.56 117 ALA A C 1
ATOM 900 O O . ALA A 1 117 ? -9.155 -4.125 -3.695 1.00 81.56 117 ALA A O 1
ATOM 901 N N . GLY A 1 118 ? -7.360 -2.794 -3.611 1.00 84.19 118 GLY A N 1
ATOM 902 C CA . GLY A 1 118 ? -7.150 -2.958 -2.163 1.00 84.19 118 GLY A CA 1
ATOM 903 C C . GLY A 1 118 ? -8.374 -2.627 -1.281 1.00 84.19 118 GLY A C 1
ATOM 904 O O . GLY A 1 118 ? -9.321 -1.986 -1.721 1.00 84.19 118 GLY A O 1
ATOM 905 N N . PRO A 1 119 ? -8.404 -3.036 -0.011 1.00 95.00 119 PRO A N 1
ATOM 906 C CA . PRO A 1 119 ? -9.500 -2.697 0.899 1.00 95.00 119 PRO A CA 1
ATOM 907 C C . PRO A 1 119 ? -9.400 -1.247 1.403 1.00 95.00 119 PRO A C 1
ATOM 909 O O . PRO A 1 119 ? -8.305 -0.719 1.618 1.00 95.00 119 PRO A O 1
ATOM 912 N N . ARG A 1 120 ? -10.549 -0.580 1.555 1.00 96.75 120 ARG A N 1
ATOM 913 C CA . ARG A 1 120 ? -10.671 0.825 1.976 1.00 96.75 120 ARG A CA 1
ATOM 914 C C . ARG A 1 120 ? -11.461 0.913 3.271 1.00 96.75 120 ARG A C 1
ATOM 916 O O . ARG A 1 120 ? -12.422 0.169 3.480 1.00 96.75 120 ARG A O 1
ATOM 923 N N . PHE A 1 121 ? -11.074 1.867 4.106 1.00 98.44 121 PHE A N 1
ATOM 924 C CA . PHE A 1 121 ? -11.814 2.250 5.297 1.00 98.44 121 PHE A CA 1
ATOM 925 C C . PHE A 1 121 ? -11.988 3.768 5.313 1.00 98.44 121 PHE A C 1
ATOM 927 O O . PHE A 1 121 ? -11.013 4.508 5.458 1.00 98.44 121 PHE A O 1
ATOM 934 N N . THR A 1 122 ? -13.224 4.222 5.131 1.00 98.56 122 THR A N 1
ATOM 935 C CA . THR A 1 122 ? -13.560 5.636 4.956 1.00 98.56 122 THR A CA 1
ATOM 936 C C . THR A 1 122 ? -14.213 6.184 6.217 1.00 98.56 122 THR A C 1
ATOM 938 O O . THR A 1 122 ? -15.254 5.697 6.655 1.00 98.56 122 THR A O 1
ATOM 941 N N . TRP A 1 123 ? -13.585 7.195 6.803 1.00 98.50 123 TRP A N 1
ATOM 942 C CA . TRP A 1 123 ? -14.035 7.863 8.013 1.00 98.50 123 TRP A CA 1
ATOM 943 C C . TRP A 1 123 ? -14.866 9.096 7.675 1.00 98.50 123 TRP A C 1
ATOM 945 O O . TRP A 1 123 ? -14.410 9.959 6.921 1.00 98.50 123 TRP A O 1
ATOM 955 N N . HIS A 1 124 ? -16.031 9.181 8.307 1.00 97.50 124 HIS A N 1
ATOM 956 C CA . HIS A 1 124 ? -16.942 10.315 8.270 1.00 97.50 124 HIS A CA 1
ATOM 957 C C . HIS A 1 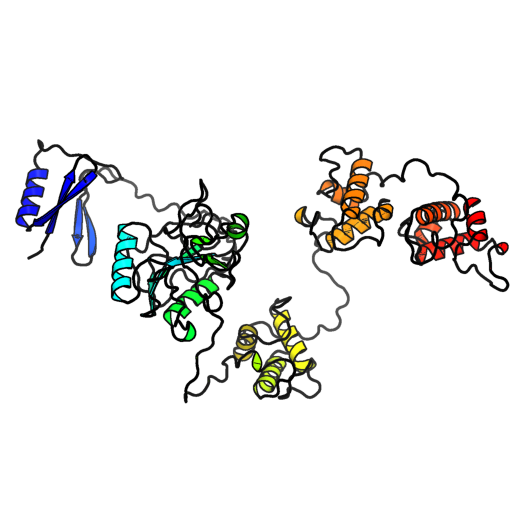124 ? -17.215 10.844 9.678 1.00 97.50 124 HIS A C 1
ATOM 959 O O . HIS A 1 124 ? -17.005 10.136 10.673 1.00 97.50 124 HIS A O 1
ATOM 965 N N . THR A 1 125 ? -17.710 12.074 9.772 1.00 89.31 125 THR A N 1
ATOM 966 C CA . THR A 1 125 ? -18.340 12.583 10.996 1.00 89.31 125 THR A CA 1
ATOM 967 C C . THR A 1 125 ? -19.756 13.064 10.729 1.00 89.31 125 THR A C 1
ATOM 969 O O . THR A 1 125 ? -20.024 13.759 9.755 1.00 89.31 125 THR A O 1
ATOM 972 N N . THR A 1 126 ? -20.656 12.785 11.670 1.00 82.50 126 THR A N 1
ATOM 973 C CA . THR A 1 126 ? -22.086 13.109 11.546 1.00 82.50 126 THR A CA 1
ATOM 974 C C . THR A 1 126 ? -22.413 14.600 11.686 1.00 82.50 126 THR A C 1
ATOM 976 O O . THR A 1 126 ? -23.573 14.993 11.580 1.00 82.50 126 THR A O 1
ATOM 979 N N . GLU A 1 127 ? -21.421 15.433 12.009 1.00 82.00 127 GLU A N 1
ATOM 980 C CA . GLU A 1 127 ? -21.556 16.863 12.302 1.00 82.00 127 GLU A CA 1
ATOM 981 C C . GLU A 1 127 ? -22.575 17.187 13.410 1.00 82.00 127 GLU A C 1
ATOM 983 O O . GLU A 1 127 ? -23.203 18.254 13.436 1.00 82.00 127 GLU A O 1
ATOM 988 N N . CYS A 1 128 ? -22.680 16.295 14.398 1.00 67.56 128 CYS A N 1
ATOM 989 C CA . CYS A 1 128 ? -23.488 16.480 15.602 1.00 67.56 128 CYS A CA 1
ATOM 990 C C . CYS A 1 128 ? -22.619 16.446 16.876 1.00 67.56 128 CYS A C 1
ATOM 992 O O . CYS A 1 128 ? -21.472 16.000 16.838 1.00 67.56 128 CYS A O 1
ATOM 994 N N . PRO A 1 129 ? -23.120 16.929 18.030 1.00 66.19 129 PRO A N 1
ATOM 995 C CA . PRO A 1 129 ? -22.446 16.697 19.306 1.00 66.19 129 PRO A CA 1
ATOM 996 C C . PRO A 1 129 ? -22.295 15.191 19.585 1.00 66.19 129 PRO A C 1
ATOM 998 O O . PRO A 1 129 ? -23.097 14.386 19.113 1.00 66.19 129 PRO A O 1
ATOM 1001 N N . SER A 1 130 ? -21.282 14.814 20.360 1.00 61.91 130 SER A N 1
ATOM 1002 C CA . SER A 1 130 ? -21.026 13.421 20.737 1.00 61.91 130 SER A CA 1
ATOM 1003 C C . SER A 1 130 ? -21.876 12.963 21.936 1.00 61.91 130 SER A C 1
ATOM 1005 O O . SER A 1 130 ? -22.379 13.788 22.706 1.00 61.91 130 SER A O 1
ATOM 1007 N N . GLY A 1 131 ? -22.054 11.644 22.104 1.00 53.03 131 GLY A N 1
ATOM 1008 C CA . GLY A 1 131 ? -22.773 11.031 23.230 1.00 53.03 131 GLY A CA 1
ATOM 1009 C C . GLY A 1 131 ? -23.978 10.152 22.852 1.00 53.03 131 GLY A C 1
ATOM 1010 O O . GLY A 1 131 ? -24.589 10.293 21.791 1.00 53.03 131 GLY A O 1
ATOM 1011 N N . ALA A 1 132 ? -24.370 9.262 23.775 1.00 54.25 132 ALA A N 1
ATOM 1012 C CA . ALA A 1 132 ? -25.264 8.126 23.508 1.00 54.25 132 ALA A CA 1
ATOM 1013 C C . ALA A 1 132 ? -26.661 8.485 22.955 1.00 54.25 132 ALA A C 1
ATOM 1015 O O . ALA A 1 132 ? -27.231 7.700 22.195 1.00 54.25 132 ALA A O 1
ATOM 1016 N N . ASN A 1 133 ? -27.205 9.658 23.296 1.00 61.75 133 ASN A N 1
ATOM 1017 C CA . ASN A 1 133 ? -28.502 10.125 22.780 1.00 61.75 133 ASN A CA 1
ATOM 1018 C C . ASN A 1 133 ? -28.426 10.537 21.298 1.00 61.75 133 ASN A C 1
ATOM 1020 O O . ASN A 1 133 ? -29.395 10.382 20.548 1.00 61.75 133 ASN A O 1
ATOM 1024 N N . TYR A 1 134 ? -27.262 11.016 20.852 1.00 70.88 134 TYR A N 1
ATOM 1025 C CA . TYR A 1 134 ? -27.029 11.369 19.454 1.00 70.88 134 TYR A CA 1
ATOM 1026 C C . TYR A 1 134 ? -26.797 10.131 18.592 1.00 70.88 134 TYR A C 1
ATOM 1028 O O . TYR A 1 134 ? -27.224 10.122 17.444 1.00 70.88 134 TYR A O 1
ATOM 1036 N N . PHE A 1 135 ? -26.238 9.052 19.149 1.00 76.62 135 PHE A N 1
ATOM 1037 C CA . PHE A 1 135 ? -26.066 7.787 18.430 1.00 76.62 135 PHE A CA 1
ATOM 1038 C C . PHE A 1 135 ? -27.393 7.236 17.882 1.00 76.62 135 PHE A C 1
ATOM 1040 O O . PHE A 1 135 ? -27.505 6.961 16.690 1.00 76.62 135 PHE A O 1
ATOM 1047 N N . ALA A 1 136 ? -28.431 7.125 18.718 1.00 75.56 136 ALA A N 1
ATOM 1048 C CA . ALA A 1 136 ? -29.735 6.626 18.268 1.00 75.56 136 ALA A CA 1
ATOM 1049 C C . ALA A 1 136 ? -30.395 7.575 17.249 1.00 75.56 136 ALA A C 1
ATOM 1051 O O . ALA A 1 136 ? -30.936 7.126 16.235 1.00 75.56 136 ALA A O 1
ATOM 1052 N N . SER A 1 137 ? -30.296 8.886 17.495 1.00 69.50 137 SER A N 1
ATOM 1053 C CA . SER A 1 137 ? -30.851 9.927 16.622 1.00 69.50 137 SER A CA 1
ATOM 1054 C C . SER A 1 137 ? -30.195 9.916 15.239 1.00 69.50 137 SER A C 1
ATOM 1056 O O . SER A 1 137 ? -30.893 9.893 14.226 1.00 69.50 137 SER A O 1
ATOM 1058 N N . MET A 1 138 ? -28.862 9.832 15.186 1.00 76.19 138 MET A N 1
ATOM 1059 C CA . MET A 1 138 ? -28.113 9.709 13.936 1.00 76.19 138 MET A CA 1
ATOM 1060 C C . MET A 1 138 ? -28.392 8.383 13.240 1.00 76.19 138 MET A C 1
ATOM 1062 O O . MET A 1 138 ? -28.594 8.360 12.028 1.00 76.19 138 MET A O 1
ATOM 1066 N N . GLY A 1 139 ? -28.508 7.297 14.007 1.00 73.06 139 GLY A N 1
ATOM 1067 C CA . GLY A 1 139 ? -28.966 6.008 13.508 1.00 73.06 139 GLY A CA 1
ATOM 1068 C C . GLY A 1 139 ? -30.289 6.115 12.749 1.00 73.06 139 GLY A C 1
ATOM 1069 O O . GLY A 1 139 ? -30.431 5.546 11.671 1.00 73.06 139 GLY A O 1
ATOM 1070 N N . SER A 1 140 ? -31.257 6.855 13.296 1.00 71.25 140 SER A N 1
ATOM 1071 C CA . SER A 1 140 ? -32.560 7.075 12.661 1.00 71.25 140 SER A CA 1
ATOM 1072 C C . SER A 1 140 ? -32.489 7.996 11.447 1.00 71.25 140 SER A C 1
ATOM 1074 O O . SER A 1 140 ? -33.091 7.694 10.414 1.00 71.25 140 SER A O 1
ATOM 1076 N N . TYR A 1 141 ? -31.742 9.095 11.554 1.00 67.12 141 TYR A N 1
ATOM 1077 C CA . TYR A 1 141 ? -31.576 10.059 10.469 1.00 67.12 141 TYR A CA 1
ATOM 1078 C C . TYR A 1 141 ? -30.959 9.413 9.225 1.00 67.12 141 TYR A C 1
ATOM 1080 O O . TYR A 1 141 ? -31.533 9.517 8.145 1.00 67.12 141 TYR A O 1
ATOM 1088 N N . LEU A 1 142 ? -29.851 8.680 9.380 1.00 72.81 142 LEU A N 1
ATOM 1089 C CA . LEU A 1 142 ? -29.131 8.067 8.259 1.00 72.81 142 LEU A CA 1
ATOM 1090 C C . LEU A 1 142 ? -30.013 7.088 7.466 1.00 72.81 142 LEU A C 1
ATOM 1092 O O . LEU A 1 142 ? -29.950 7.076 6.238 1.00 72.81 142 LEU A O 1
ATOM 1096 N N . ARG A 1 143 ? -30.884 6.327 8.149 1.00 79.31 143 ARG A N 1
ATOM 1097 C CA . ARG A 1 143 ? -31.874 5.442 7.501 1.00 79.31 143 ARG A CA 1
ATOM 1098 C C . ARG A 1 143 ? -32.960 6.216 6.777 1.00 79.31 143 ARG A C 1
ATOM 1100 O O . ARG A 1 143 ? -33.311 5.881 5.655 1.00 79.31 143 ARG A O 1
ATOM 1107 N N . SER A 1 144 ? -33.494 7.243 7.432 1.00 57.84 144 SER A N 1
ATOM 1108 C CA . SER A 1 144 ? -34.591 8.043 6.878 1.00 57.84 144 SER A CA 1
ATOM 1109 C C . SER A 1 144 ? -34.141 8.806 5.632 1.00 57.84 144 SER A C 1
ATOM 1111 O O . SER A 1 144 ? -34.897 8.938 4.679 1.00 57.84 144 SER A O 1
ATOM 1113 N N . ALA A 1 145 ? -32.886 9.258 5.619 1.00 67.75 145 ALA A N 1
ATOM 1114 C CA . ALA A 1 145 ? -32.267 9.919 4.479 1.00 67.75 145 ALA A CA 1
ATOM 1115 C C . ALA A 1 145 ? -31.729 8.941 3.411 1.00 67.75 145 ALA A C 1
ATOM 1117 O O . ALA A 1 145 ? -31.359 9.384 2.327 1.00 67.75 145 ALA A O 1
ATOM 1118 N N . GLY A 1 146 ? -31.669 7.632 3.689 1.00 75.00 146 GLY A N 1
ATOM 1119 C CA . GLY A 1 146 ? -31.166 6.622 2.747 1.00 75.00 146 GLY A CA 1
ATOM 1120 C C . GLY A 1 146 ? -29.675 6.756 2.410 1.00 75.00 146 GLY A C 1
ATOM 1121 O O . GLY A 1 146 ? -29.253 6.403 1.308 1.00 75.00 146 GLY A O 1
ATOM 1122 N N . VAL A 1 147 ? -28.879 7.292 3.338 1.00 79.19 147 VAL A N 1
ATOM 1123 C CA . VAL A 1 147 ? -27.438 7.570 3.172 1.00 79.19 147 VAL A CA 1
ATOM 1124 C C . VAL A 1 147 ? -26.586 6.734 4.130 1.00 79.19 147 VAL A C 1
ATOM 1126 O O . VAL A 1 147 ? -25.528 7.161 4.581 1.00 79.19 147 VAL A O 1
ATOM 1129 N N . GLU A 1 148 ? -27.049 5.532 4.483 1.00 90.00 148 GLU A N 1
ATOM 1130 C CA . GLU A 1 148 ? -26.413 4.732 5.526 1.00 90.00 148 GLU A CA 1
ATOM 1131 C C . GLU A 1 148 ? -24.975 4.315 5.161 1.00 90.00 148 GLU A C 1
ATOM 1133 O O . GLU A 1 148 ? -24.757 3.713 4.100 1.00 90.00 148 GLU A O 1
ATOM 1138 N N . PRO A 1 149 ? -23.983 4.543 6.043 1.00 95.12 149 PRO A N 1
ATOM 1139 C CA . PRO A 1 149 ? -22.694 3.859 5.966 1.00 95.12 149 PRO A CA 1
ATOM 1140 C C . PRO A 1 149 ? -22.864 2.377 6.344 1.00 95.12 149 PRO A C 1
ATOM 1142 O O . PRO A 1 149 ? -23.956 1.925 6.687 1.00 95.12 149 PRO A O 1
ATOM 1145 N N . GLN A 1 150 ? -21.780 1.601 6.366 1.00 97.06 150 GLN A N 1
ATOM 1146 C CA . GLN A 1 150 ? -21.818 0.282 6.998 1.00 97.06 150 GLN A CA 1
ATOM 1147 C C . GLN A 1 150 ? -21.924 0.407 8.521 1.00 97.06 150 GLN A C 1
ATOM 1149 O O . GLN A 1 150 ? -22.657 -0.363 9.141 1.00 97.06 150 GLN A O 1
ATOM 1154 N N . VAL A 1 151 ? -21.202 1.359 9.123 1.00 98.38 151 VAL A N 1
ATOM 1155 C CA . VAL A 1 151 ? -21.005 1.443 10.578 1.00 98.38 151 VAL A CA 1
ATOM 1156 C C . VAL A 1 151 ? -21.330 2.839 11.113 1.00 98.38 151 VAL A C 1
ATOM 1158 O O . VAL A 1 151 ? -21.003 3.842 10.487 1.00 98.38 151 VAL A O 1
ATOM 1161 N N . LEU A 1 152 ? -21.918 2.888 12.309 1.00 96.94 152 LEU A N 1
ATOM 1162 C CA . LEU A 1 152 ? -22.028 4.074 13.158 1.00 96.94 152 LEU A CA 1
ATOM 1163 C C . LEU A 1 152 ? -21.254 3.827 14.458 1.00 96.94 152 LEU A C 1
ATOM 1165 O O . LEU A 1 152 ? -21.446 2.790 15.098 1.00 96.94 152 LEU A O 1
ATOM 1169 N N . TYR A 1 153 ? -20.404 4.764 14.869 1.00 97.81 153 TYR A N 1
ATOM 1170 C CA . TYR A 1 153 ? -19.595 4.647 16.083 1.00 97.81 153 TYR A CA 1
ATOM 1171 C C . TYR A 1 153 ? -19.657 5.925 16.932 1.00 97.81 153 TYR A C 1
ATOM 1173 O O . TYR A 1 153 ? -19.462 7.022 16.416 1.00 97.81 153 TYR A O 1
ATOM 1181 N N . ASP A 1 154 ? -19.908 5.803 18.238 1.00 94.69 154 ASP A N 1
ATOM 1182 C CA . ASP A 1 154 ? -19.833 6.925 19.187 1.00 94.69 154 ASP A CA 1
ATOM 1183 C C . ASP A 1 154 ? -18.584 6.802 20.077 1.00 94.69 154 ASP A C 1
ATOM 1185 O O . ASP A 1 154 ? -18.551 5.942 20.960 1.00 94.69 154 ASP A O 1
ATOM 1189 N N . PRO A 1 155 ? -17.577 7.681 19.920 1.00 92.19 155 PRO A N 1
ATOM 1190 C CA . PRO A 1 155 ? -16.327 7.603 20.670 1.00 92.19 155 PRO A CA 1
ATOM 1191 C C . PRO A 1 155 ? -16.486 7.920 22.163 1.00 92.19 155 PRO A C 1
ATOM 1193 O O . PRO A 1 155 ? -15.645 7.509 22.969 1.00 92.19 155 PRO A O 1
ATOM 1196 N N . VAL A 1 156 ? -17.552 8.624 22.564 1.00 87.19 156 VAL A N 1
ATOM 1197 C CA . VAL A 1 156 ? -17.798 8.958 23.974 1.00 87.19 156 VAL A CA 1
ATOM 1198 C C . VAL A 1 156 ? -18.331 7.739 24.713 1.00 87.19 156 VAL A C 1
ATOM 1200 O O . VAL A 1 156 ? -17.712 7.308 25.687 1.00 87.19 156 VAL A O 1
ATOM 1203 N N . SER A 1 157 ? -19.431 7.154 24.229 1.00 87.38 157 SER A N 1
ATOM 1204 C CA . SER A 1 157 ? -20.055 5.984 24.863 1.00 87.38 157 SER A CA 1
ATOM 1205 C C . SER A 1 157 ? -19.454 4.636 24.452 1.00 87.38 157 SER A C 1
ATOM 1207 O O . SER A 1 157 ? -19.818 3.622 25.038 1.00 87.38 157 SER A O 1
ATOM 1209 N N . ASP A 1 158 ? -18.550 4.620 23.467 1.00 93.25 158 ASP A N 1
ATOM 1210 C CA . ASP A 1 158 ? -18.032 3.408 22.817 1.00 93.25 158 ASP A CA 1
ATOM 1211 C C . ASP A 1 158 ? -19.151 2.542 22.206 1.00 93.25 158 ASP A C 1
ATOM 1213 O O . ASP A 1 158 ? -19.034 1.325 22.117 1.00 93.25 158 ASP A O 1
ATOM 1217 N N . ARG A 1 159 ? -20.282 3.133 21.794 1.00 94.50 159 ARG A N 1
ATOM 1218 C CA . ARG A 1 159 ? -21.348 2.387 21.104 1.00 94.50 159 ARG A CA 1
ATOM 1219 C C . ARG A 1 159 ? -20.976 2.136 19.649 1.00 94.50 159 ARG A C 1
ATOM 1221 O O . ARG A 1 159 ? -20.479 3.027 18.965 1.00 94.50 159 ARG A O 1
ATOM 1228 N N . LEU A 1 160 ? -21.282 0.933 19.172 1.00 96.81 160 LEU A N 1
ATOM 1229 C CA . LEU A 1 160 ? -21.006 0.479 17.814 1.00 96.81 160 LEU A CA 1
ATOM 1230 C C . LEU A 1 160 ? -22.261 -0.139 17.206 1.00 96.81 160 LEU A C 1
ATOM 1232 O O . LEU A 1 160 ? -22.830 -1.078 17.761 1.00 96.81 160 LEU A O 1
ATOM 1236 N N . GLY A 1 161 ? -22.671 0.380 16.054 1.00 93.94 161 GLY A N 1
ATOM 1237 C CA . GLY A 1 161 ? -23.837 -0.081 15.314 1.00 93.94 161 GLY A CA 1
ATOM 1238 C C . GLY A 1 161 ? -23.504 -0.315 13.851 1.00 93.94 161 GLY A C 1
ATOM 1239 O O . GLY A 1 161 ? -22.572 0.276 13.310 1.00 93.94 161 GLY A O 1
ATOM 1240 N N . GLN A 1 162 ? -24.262 -1.196 13.212 1.00 96.31 162 GLN A N 1
ATOM 1241 C CA . GLN A 1 162 ? -24.011 -1.648 11.854 1.00 96.31 162 GLN A CA 1
ATOM 1242 C C . GLN A 1 162 ? -25.319 -1.695 11.051 1.00 96.31 162 GLN A C 1
ATOM 1244 O O . GLN A 1 162 ? -26.269 -2.381 11.438 1.00 96.31 162 GLN A O 1
ATOM 1249 N N . PHE A 1 163 ? -25.370 -0.976 9.927 1.00 88.31 163 PHE A N 1
ATOM 1250 C CA . PHE A 1 163 ? -26.553 -0.892 9.056 1.00 88.31 163 PHE A CA 1
ATOM 1251 C C . PHE A 1 163 ? -26.646 -2.017 8.026 1.00 88.31 163 PHE A C 1
ATOM 1253 O O . PHE A 1 163 ? -27.708 -2.229 7.452 1.00 88.31 163 PHE A O 1
ATOM 1260 N N . GLY A 1 164 ? -25.547 -2.727 7.773 1.00 84.94 164 GLY A N 1
ATOM 1261 C CA . GLY A 1 164 ? -25.481 -3.834 6.824 1.00 84.94 164 GLY A CA 1
ATOM 1262 C C . GLY A 1 164 ? -24.060 -4.391 6.701 1.00 84.94 164 GLY A C 1
ATOM 1263 O O . GLY A 1 164 ? -23.155 -3.916 7.392 1.00 84.94 164 GLY A O 1
ATOM 1264 N N . PRO A 1 165 ? -23.838 -5.430 5.886 1.00 88.56 165 PRO A N 1
ATOM 1265 C CA . PRO A 1 165 ? -22.591 -6.188 5.907 1.00 88.56 165 PRO A CA 1
ATOM 1266 C C . PRO A 1 165 ? -21.383 -5.382 5.398 1.00 88.56 165 PRO A C 1
ATOM 1268 O O . PRO A 1 165 ? -21.477 -4.660 4.409 1.00 88.56 165 PRO A O 1
ATOM 1271 N N . LEU A 1 166 ? -20.213 -5.579 6.019 1.00 92.12 166 LEU A N 1
ATOM 1272 C CA . LEU A 1 166 ? -18.940 -4.947 5.625 1.00 92.12 166 LEU A CA 1
ATOM 1273 C C . LEU A 1 166 ? -18.480 -5.328 4.206 1.00 92.12 166 LEU A C 1
ATOM 1275 O O . LEU A 1 166 ? -17.660 -4.638 3.609 1.00 92.12 166 LEU A O 1
ATOM 1279 N N . THR A 1 167 ? -19.010 -6.427 3.671 1.00 85.19 167 THR A N 1
ATOM 1280 C CA . THR A 1 167 ? -18.728 -6.948 2.326 1.00 85.19 167 THR A CA 1
ATOM 1281 C C . THR A 1 167 ? -19.590 -6.316 1.228 1.00 85.19 167 THR A C 1
ATOM 1283 O O . THR A 1 167 ? -19.477 -6.701 0.064 1.00 85.19 167 THR A O 1
ATOM 1286 N N . GLN A 1 168 ? -20.465 -5.369 1.576 1.00 85.50 168 GLN A N 1
ATOM 1287 C CA . GLN A 1 168 ? -21.259 -4.577 0.635 1.00 85.50 168 GLN A CA 1
ATOM 1288 C C . GLN A 1 168 ? -20.944 -3.093 0.799 1.00 85.50 168 GLN A C 1
ATOM 1290 O O . GLN A 1 168 ? -20.464 -2.667 1.846 1.00 85.50 168 GLN A O 1
ATOM 1295 N N . SER A 1 169 ? -21.221 -2.294 -0.230 1.00 87.81 169 SER A N 1
ATOM 1296 C CA . SER A 1 169 ? -21.012 -0.846 -0.205 1.00 87.81 169 SER A CA 1
ATOM 1297 C C . SER A 1 169 ? -22.029 -0.123 0.683 1.00 87.81 169 SER A C 1
ATOM 1299 O O . SER A 1 169 ? -23.226 -0.399 0.586 1.00 87.81 169 SER A O 1
ATOM 1301 N N . GLY A 1 170 ? -21.584 0.882 1.436 1.00 88.06 170 GLY A N 1
ATOM 1302 C CA . GLY A 1 170 ? -22.435 1.892 2.070 1.00 88.06 170 GLY A CA 1
ATOM 1303 C C . GLY A 1 170 ? -22.938 2.942 1.072 1.00 88.06 170 GLY A C 1
ATOM 1304 O O . GLY A 1 170 ? -22.668 2.861 -0.130 1.00 88.06 170 GLY A O 1
ATOM 1305 N N . ARG A 1 171 ? -23.674 3.939 1.563 1.00 89.56 171 ARG A N 1
ATOM 1306 C CA . ARG A 1 171 ? -24.328 5.004 0.781 1.00 89.56 171 ARG A CA 1
ATOM 1307 C C . ARG A 1 171 ? -23.851 6.421 1.153 1.00 89.56 171 ARG A C 1
ATOM 1309 O O . ARG A 1 171 ? -24.455 7.386 0.701 1.00 89.56 171 ARG A O 1
ATOM 1316 N N . ALA A 1 172 ? -22.773 6.551 1.931 1.00 88.25 172 ALA A N 1
ATOM 1317 C CA . ALA A 1 172 ? -22.302 7.831 2.479 1.00 88.25 172 ALA A CA 1
ATOM 1318 C C . ALA A 1 172 ? -21.364 8.626 1.541 1.00 88.25 172 ALA A C 1
ATOM 1320 O O . ALA A 1 172 ? -20.948 9.736 1.865 1.00 88.25 172 ALA A O 1
ATOM 1321 N N . LEU A 1 173 ? -21.044 8.096 0.355 1.00 92.81 173 LEU A N 1
ATOM 1322 C CA . LEU A 1 173 ? -20.199 8.766 -0.639 1.00 92.81 173 LEU A CA 1
ATOM 1323 C C . LEU A 1 173 ? -20.958 9.076 -1.928 1.00 92.81 173 LEU A C 1
ATOM 1325 O O . LEU A 1 173 ? -21.753 8.268 -2.413 1.00 92.81 173 LEU A O 1
ATOM 1329 N N . ARG A 1 174 ? -20.645 10.229 -2.527 1.00 86.12 174 ARG A N 1
ATOM 1330 C CA . ARG A 1 174 ? -21.111 10.597 -3.869 1.00 86.12 174 ARG A CA 1
ATOM 1331 C C . ARG A 1 174 ? -20.229 9.971 -4.940 1.00 86.12 174 ARG A C 1
ATOM 1333 O O . ARG A 1 174 ? -19.016 9.833 -4.759 1.00 86.12 174 ARG A O 1
ATOM 1340 N N . ASN A 1 175 ? -20.834 9.665 -6.083 1.00 88.94 175 ASN A N 1
ATOM 1341 C CA . ASN A 1 175 ? -20.104 9.241 -7.272 1.00 88.94 175 ASN A CA 1
ATOM 1342 C C . ASN A 1 175 ? -19.201 10.362 -7.793 1.00 88.94 175 ASN A C 1
ATOM 1344 O O . ASN A 1 175 ? -19.514 11.544 -7.679 1.00 88.94 175 ASN A O 1
ATOM 1348 N N . ASP A 1 176 ? -18.121 9.961 -8.443 1.00 85.00 176 ASP A N 1
ATOM 1349 C CA . ASP A 1 176 ? -17.220 10.846 -9.157 1.00 85.00 176 ASP A CA 1
ATOM 1350 C C . ASP A 1 176 ? -17.442 10.665 -10.661 1.00 85.00 176 ASP A C 1
ATOM 1352 O O . ASP A 1 176 ? -16.931 9.730 -11.289 1.00 85.00 176 ASP A O 1
ATOM 1356 N N . GLY A 1 177 ? -18.328 11.498 -11.214 1.00 87.94 177 GLY A N 1
ATOM 1357 C CA . GLY A 1 177 ? -18.902 11.269 -12.536 1.00 87.94 177 GLY A CA 1
ATOM 1358 C C . GLY A 1 177 ? -19.624 9.919 -12.582 1.00 87.94 177 GLY A C 1
ATOM 1359 O O . GLY A 1 177 ? -20.556 9.669 -11.818 1.00 87.94 177 GLY A O 1
ATOM 1360 N N . THR A 1 178 ? -19.181 9.026 -13.467 1.00 83.75 178 THR A N 1
ATOM 1361 C CA . THR A 1 178 ? -19.731 7.666 -13.596 1.00 83.75 178 THR A CA 1
ATOM 1362 C C . THR A 1 178 ? -19.118 6.662 -12.616 1.00 83.75 178 THR A C 1
ATOM 1364 O O . THR A 1 178 ? -19.618 5.542 -12.500 1.00 83.75 178 THR A O 1
ATOM 1367 N N . ARG A 1 179 ? -18.037 7.020 -11.907 1.00 82.75 179 ARG A N 1
ATOM 1368 C CA . ARG A 1 179 ? -17.339 6.114 -10.986 1.00 82.75 179 ARG A CA 1
ATOM 1369 C C . ARG A 1 179 ? -18.031 6.115 -9.624 1.00 82.75 179 ARG A C 1
ATOM 1371 O O . ARG A 1 179 ? -18.088 7.141 -8.948 1.00 82.75 179 ARG A O 1
ATOM 1378 N N . ARG A 1 180 ? -18.521 4.952 -9.192 1.00 89.75 180 ARG A N 1
ATOM 1379 C CA . ARG A 1 180 ? -19.154 4.764 -7.877 1.00 89.75 180 ARG A CA 1
ATOM 1380 C C . ARG A 1 180 ? -18.098 4.603 -6.788 1.00 89.75 180 ARG A C 1
ATOM 1382 O O . ARG A 1 180 ? -17.582 3.514 -6.556 1.00 89.75 180 ARG A O 1
ATOM 1389 N N . THR A 1 181 ? -17.749 5.704 -6.132 1.00 89.19 181 THR A N 1
ATOM 1390 C CA . THR A 1 181 ? -16.663 5.773 -5.135 1.00 89.19 181 THR A CA 1
ATOM 1391 C C . THR A 1 181 ? -16.917 4.880 -3.915 1.00 89.19 181 THR A C 1
ATOM 1393 O O . THR A 1 181 ? -15.991 4.251 -3.404 1.00 89.19 181 THR A O 1
ATOM 1396 N N . ASN A 1 182 ? -18.176 4.725 -3.497 1.00 92.25 182 ASN A N 1
ATOM 1397 C CA . ASN A 1 182 ? -18.590 3.810 -2.430 1.00 92.25 182 ASN A CA 1
ATOM 1398 C C . ASN A 1 182 ? -18.382 2.319 -2.755 1.00 92.25 182 ASN A C 1
ATOM 1400 O O . ASN A 1 182 ? -18.473 1.493 -1.849 1.00 92.25 182 ASN A O 1
ATOM 1404 N N . ARG A 1 183 ? -18.112 1.970 -4.020 1.00 93.56 183 ARG A N 1
ATOM 1405 C CA . ARG A 1 183 ? -17.941 0.593 -4.518 1.00 93.56 183 ARG A CA 1
ATOM 1406 C C . ARG A 1 183 ? -16.513 0.287 -4.986 1.00 93.56 183 ARG A C 1
ATOM 1408 O O . ARG A 1 183 ? -16.294 -0.696 -5.691 1.00 93.56 183 ARG A O 1
ATOM 1415 N N . GLU A 1 184 ? -15.539 1.099 -4.582 1.00 88.62 184 GLU A N 1
ATOM 1416 C CA . GLU A 1 184 ? -14.119 0.896 -4.886 1.00 88.62 184 GLU A CA 1
ATOM 1417 C C . GLU A 1 184 ? -13.449 -0.085 -3.903 1.00 88.62 184 GLU A C 1
ATOM 1419 O O . GLU A 1 184 ? -13.509 0.122 -2.693 1.00 88.62 184 GLU A O 1
ATOM 1424 N N . GLY A 1 185 ? -12.757 -1.109 -4.412 1.00 90.19 185 GLY A N 1
ATOM 1425 C CA . GLY A 1 185 ? -11.984 -2.061 -3.607 1.00 90.19 185 GLY A CA 1
ATOM 1426 C C . GLY A 1 185 ? -12.670 -3.368 -3.260 1.00 90.19 185 GLY A C 1
ATOM 1427 O O . GLY A 1 185 ? -13.875 -3.528 -3.439 1.00 90.19 185 GLY A O 1
ATOM 1428 N N . SER A 1 186 ? -11.878 -4.301 -2.722 1.00 87.50 186 SER A N 1
ATOM 1429 C CA . SER A 1 186 ? -12.366 -5.564 -2.152 1.00 87.50 186 SER A CA 1
ATOM 1430 C C . SER A 1 186 ? -13.431 -5.333 -1.078 1.00 87.50 186 SER A C 1
ATOM 1432 O O . SER A 1 186 ? -14.414 -6.069 -1.022 1.00 87.50 186 SER A O 1
ATOM 1434 N N . VAL A 1 187 ? -13.271 -4.264 -0.293 1.00 94.25 187 VAL A N 1
ATOM 1435 C CA . VAL A 1 187 ? -14.294 -3.625 0.542 1.00 94.25 187 VAL A CA 1
ATOM 1436 C C . VAL A 1 187 ? -14.044 -2.116 0.597 1.00 94.25 187 VAL A C 1
ATOM 1438 O O . VAL A 1 187 ? -12.903 -1.673 0.465 1.00 94.25 187 VAL A O 1
ATOM 1441 N N . ASN A 1 188 ? -15.093 -1.333 0.856 1.00 96.50 188 ASN A N 1
ATOM 1442 C CA . ASN A 1 188 ? -14.987 0.060 1.294 1.00 96.50 188 ASN A CA 1
ATOM 1443 C C . ASN A 1 188 ? -15.869 0.260 2.526 1.00 96.50 188 ASN A C 1
ATOM 1445 O O . ASN A 1 188 ? -17.053 0.590 2.404 1.00 96.50 188 ASN A O 1
ATOM 1449 N N . ILE A 1 189 ? -15.295 0.005 3.701 1.00 98.00 189 ILE A N 1
ATOM 1450 C CA . ILE A 1 189 ? -15.977 0.126 4.990 1.00 98.00 189 ILE A CA 1
ATOM 1451 C C . ILE A 1 189 ? -16.096 1.615 5.325 1.00 98.00 189 ILE A C 1
ATOM 1453 O O . ILE A 1 189 ? -15.113 2.242 5.705 1.00 98.00 189 ILE A O 1
ATOM 1457 N N . GLN A 1 190 ? -17.288 2.183 5.171 1.00 98.38 190 GLN A N 1
ATOM 1458 C CA . GLN A 1 190 ? -17.610 3.548 5.578 1.00 98.38 190 GLN A CA 1
ATOM 1459 C C . GLN A 1 190 ? -18.105 3.542 7.025 1.00 98.38 190 GLN A C 1
ATOM 1461 O O . GLN A 1 190 ? -18.935 2.706 7.409 1.00 98.38 190 GLN A O 1
ATOM 1466 N N . VAL A 1 191 ? -17.596 4.482 7.817 1.00 98.50 191 VAL A N 1
ATOM 1467 C CA . VAL A 1 191 ? -17.951 4.664 9.225 1.00 98.50 191 VAL A CA 1
ATOM 1468 C C . VAL A 1 191 ? -18.350 6.104 9.467 1.00 98.50 191 VAL A C 1
ATOM 1470 O O . VAL A 1 191 ? -17.542 7.004 9.265 1.00 98.50 191 VAL A O 1
ATOM 1473 N N . GLU A 1 192 ? -19.562 6.301 9.969 1.00 97.62 192 GLU A N 1
ATOM 1474 C CA . GLU A 1 192 ? -19.980 7.564 10.569 1.00 97.62 192 GLU A CA 1
ATOM 1475 C C . GLU A 1 192 ? -19.565 7.596 12.038 1.00 97.62 192 GLU A C 1
ATOM 1477 O O . GLU A 1 192 ? -19.951 6.726 12.825 1.00 97.62 192 GLU A O 1
ATOM 1482 N N . VAL A 1 193 ? -18.771 8.594 12.421 1.00 97.31 193 VAL A N 1
ATOM 1483 C CA . VAL A 1 193 ? -18.409 8.842 13.818 1.00 97.31 193 VAL A CA 1
ATOM 1484 C C . VAL A 1 193 ? -19.311 9.939 14.379 1.00 97.31 193 VAL A C 1
ATOM 1486 O O . VAL A 1 193 ? -19.393 11.028 13.810 1.00 97.31 193 VAL A O 1
ATOM 1489 N N . VAL A 1 194 ? -19.969 9.674 15.512 1.00 89.19 194 VAL A N 1
ATOM 1490 C CA . VAL A 1 194 ? -20.849 10.630 16.208 1.00 89.19 194 VAL A CA 1
ATOM 1491 C C . VAL A 1 194 ? -20.009 11.754 16.823 1.00 89.19 194 VAL A C 1
ATOM 1493 O O . VAL A 1 194 ? -19.606 11.697 17.987 1.00 89.19 194 VAL A O 1
ATOM 1496 N N . ALA A 1 195 ? -19.683 12.750 16.005 1.00 87.75 195 ALA A N 1
ATOM 1497 C CA . ALA A 1 195 ? -18.768 13.839 16.321 1.00 87.75 195 ALA A CA 1
ATOM 1498 C C . ALA A 1 195 ? -18.884 14.981 15.294 1.00 87.75 195 ALA A C 1
ATOM 1500 O O . ALA A 1 195 ? -19.672 14.923 14.351 1.00 87.75 195 ALA A O 1
ATOM 1501 N N . ARG A 1 196 ? -18.056 16.019 15.468 1.00 84.88 196 ARG A N 1
ATOM 1502 C CA . ARG A 1 196 ? -17.880 17.122 14.512 1.00 84.88 196 ARG A CA 1
ATOM 1503 C C . ARG A 1 196 ? -16.444 17.155 14.011 1.00 84.88 196 ARG A C 1
ATOM 1505 O O . ARG A 1 196 ? -15.529 17.136 14.834 1.00 84.88 196 ARG A O 1
ATOM 1512 N N . ALA A 1 197 ? -16.235 17.341 12.713 1.00 85.56 197 ALA A N 1
ATOM 1513 C CA . ALA A 1 197 ? -14.900 17.526 12.146 1.00 85.56 197 ALA A CA 1
ATOM 1514 C C . ALA A 1 197 ? -14.183 18.762 12.726 1.00 85.56 197 ALA A C 1
ATOM 1516 O O . ALA A 1 197 ? -12.977 18.745 12.973 1.00 85.56 197 ALA A O 1
ATOM 1517 N N . GLY A 1 198 ? -14.940 19.825 13.034 1.00 81.62 198 GLY A N 1
ATOM 1518 C CA . GLY A 1 198 ? -14.442 21.046 13.692 1.00 81.62 198 GLY A CA 1
ATOM 1519 C C . GLY A 1 198 ? -13.933 20.849 15.122 1.00 81.62 198 GLY A C 1
ATOM 1520 O O . GLY A 1 198 ? -13.334 21.754 15.697 1.00 81.62 198 GLY A O 1
ATOM 1521 N N . SER A 1 199 ? -14.178 19.689 15.725 1.00 85.19 199 SER A N 1
ATOM 1522 C CA . SER A 1 199 ? -13.698 19.325 17.058 1.00 85.19 199 SER A CA 1
ATOM 1523 C C . SER A 1 199 ? -13.272 17.859 17.030 1.00 85.19 199 SER A C 1
ATOM 1525 O O . SER A 1 199 ? -14.049 17.001 17.453 1.00 85.19 199 SER A O 1
ATOM 1527 N N . PRO A 1 200 ? -12.061 17.567 16.507 1.00 89.12 200 PRO A N 1
ATOM 1528 C CA . PRO A 1 200 ? -11.622 16.206 16.230 1.00 89.12 200 PRO A CA 1
ATOM 1529 C C . PRO A 1 200 ? -11.817 15.290 17.433 1.00 89.12 200 PRO A C 1
ATOM 1531 O O . PRO A 1 200 ? -11.297 15.540 18.523 1.00 89.12 200 PRO A O 1
ATOM 1534 N N . TRP A 1 201 ? -12.565 14.209 17.227 1.00 91.62 201 TRP A N 1
ATOM 1535 C CA . TRP A 1 201 ? -12.963 13.292 18.295 1.00 91.62 201 TRP A CA 1
ATOM 1536 C C . TRP A 1 201 ? -11.786 12.542 18.922 1.00 91.62 201 TRP A C 1
ATOM 1538 O O . TRP A 1 201 ? -11.938 11.973 19.995 1.00 91.62 201 TRP A O 1
ATOM 1548 N N . THR A 1 202 ? -10.608 12.570 18.294 1.00 94.25 202 THR A N 1
ATOM 1549 C CA . THR A 1 202 ? -9.369 11.994 18.829 1.00 94.25 202 THR A CA 1
ATOM 1550 C C . THR A 1 202 ? -8.759 12.804 19.982 1.00 94.25 202 THR A C 1
ATOM 1552 O O . THR A 1 202 ? -7.838 12.332 20.665 1.00 94.25 202 THR A O 1
ATOM 1555 N N . ASN A 1 203 ? -9.258 14.020 20.225 1.00 87.75 203 ASN A N 1
ATOM 1556 C CA . ASN A 1 203 ? -8.877 14.847 21.367 1.00 87.75 203 ASN A CA 1
ATOM 1557 C C . ASN A 1 203 ? -9.420 14.226 22.659 1.00 87.75 203 ASN A C 1
ATOM 1559 O O . ASN A 1 203 ? -10.627 14.139 22.857 1.00 87.75 203 ASN A O 1
ATOM 1563 N N . GLY A 1 204 ? -8.525 13.765 23.537 1.00 83.19 204 GLY A N 1
ATOM 1564 C CA . GLY A 1 204 ? -8.912 13.028 24.749 1.00 83.19 204 GLY A CA 1
ATOM 1565 C C . GLY A 1 204 ? -9.417 11.601 24.495 1.00 83.19 204 GLY A C 1
ATOM 1566 O O . GLY A 1 204 ? -9.855 10.938 25.428 1.00 83.19 204 GLY A O 1
ATOM 1567 N N . PHE A 1 205 ? -9.336 11.110 23.256 1.00 89.56 205 PHE A N 1
ATOM 1568 C CA . PHE A 1 205 ? -9.624 9.719 22.922 1.00 89.56 205 PHE A CA 1
ATOM 1569 C C . PHE A 1 205 ? -8.397 8.838 23.141 1.00 89.56 205 PHE A C 1
ATOM 1571 O O . PHE A 1 205 ? -7.286 9.194 22.724 1.00 89.56 205 PHE A O 1
ATOM 1578 N N . ASP A 1 206 ? -8.632 7.676 23.741 1.00 88.94 206 ASP A N 1
ATOM 1579 C CA . ASP A 1 206 ? -7.664 6.600 23.894 1.00 88.94 206 ASP A CA 1
ATOM 1580 C C . ASP A 1 206 ? -8.251 5.306 23.297 1.00 88.94 206 ASP A C 1
ATOM 1582 O O . ASP A 1 206 ? -9.163 4.729 23.901 1.00 88.94 206 ASP A O 1
ATOM 1586 N N . PRO A 1 207 ? -7.750 4.832 22.138 1.00 87.94 207 PRO A N 1
ATOM 1587 C CA . PRO A 1 207 ? -8.252 3.617 21.493 1.00 87.94 207 PRO A CA 1
ATOM 1588 C C . PRO A 1 207 ? -8.089 2.360 22.362 1.00 87.94 207 PRO A C 1
ATOM 1590 O O . PRO A 1 207 ? -8.856 1.405 22.219 1.00 87.94 207 PRO A O 1
ATOM 1593 N N . SER A 1 208 ? -7.124 2.338 23.287 1.00 86.06 208 SER A N 1
ATOM 1594 C CA . SER A 1 208 ? -6.892 1.186 24.166 1.00 86.06 208 SER A CA 1
ATOM 1595 C C . SER A 1 208 ? -7.987 1.022 25.231 1.00 86.06 208 SER A C 1
ATOM 1597 O O . SER A 1 208 ? -8.248 -0.090 25.688 1.00 86.06 208 SER A O 1
ATOM 1599 N N . SER A 1 209 ? -8.705 2.104 25.547 1.00 88.12 209 SER A N 1
ATOM 1600 C CA . SER A 1 209 ? -9.819 2.126 26.506 1.00 88.12 209 SER A CA 1
ATOM 1601 C C . SER A 1 209 ? -11.192 1.797 25.893 1.00 88.12 209 SER A C 1
ATOM 1603 O O . SER A 1 209 ? -12.213 1.873 26.578 1.00 88.12 209 SER A O 1
ATOM 1605 N N . LYS A 1 210 ? -11.242 1.475 24.593 1.00 91.69 210 LYS A N 1
ATOM 1606 C CA . LYS A 1 210 ? -12.472 1.427 23.785 1.00 91.69 210 LYS A CA 1
ATOM 1607 C C . LYS A 1 210 ? -12.660 0.046 23.139 1.00 91.69 210 LYS A C 1
ATOM 1609 O O . LYS A 1 210 ? -12.220 -0.166 22.006 1.00 91.69 210 LYS A O 1
ATOM 1614 N N . PRO A 1 211 ? -13.254 -0.936 23.843 1.00 89.38 211 PRO A N 1
ATOM 1615 C CA . PRO A 1 211 ? -13.378 -2.303 23.337 1.00 89.38 211 PRO A CA 1
ATOM 1616 C C . PRO A 1 211 ? -14.176 -2.412 22.030 1.00 89.38 211 PRO A C 1
ATOM 1618 O O . PRO A 1 211 ? -13.824 -3.223 21.173 1.00 89.38 211 PRO A O 1
ATOM 1621 N N . ASN A 1 212 ? -15.224 -1.612 21.821 1.00 93.56 212 ASN A N 1
ATOM 1622 C CA . ASN A 1 212 ? -15.973 -1.668 20.563 1.00 93.56 212 ASN A CA 1
ATOM 1623 C C . ASN A 1 212 ? -15.217 -1.010 19.408 1.00 93.56 212 ASN A C 1
ATOM 1625 O O . ASN A 1 212 ? -15.235 -1.537 18.294 1.00 93.56 212 ASN A O 1
ATOM 1629 N N . TYR A 1 213 ? -14.476 0.067 19.665 1.00 96.50 213 TYR A N 1
ATOM 1630 C CA . TYR A 1 213 ? -13.521 0.589 18.687 1.00 96.50 213 TYR A CA 1
ATOM 1631 C C . TYR A 1 213 ? -12.481 -0.459 18.270 1.00 96.50 213 TYR A C 1
ATOM 1633 O O . TYR A 1 213 ? -12.226 -0.649 17.081 1.00 96.50 213 TYR A O 1
ATOM 1641 N N . GLN A 1 214 ? -11.920 -1.204 19.226 1.00 93.19 214 GLN A N 1
ATOM 1642 C CA . GLN A 1 214 ? -10.970 -2.281 18.930 1.00 93.19 214 GLN A CA 1
ATOM 1643 C C . GLN A 1 214 ? -11.595 -3.368 18.050 1.00 93.19 214 GLN A C 1
ATOM 1645 O O . GLN A 1 214 ? -10.949 -3.830 17.110 1.00 93.19 214 GLN A O 1
ATOM 1650 N N . ARG A 1 215 ? -12.861 -3.739 18.293 1.00 91.81 215 ARG A N 1
ATOM 1651 C CA . ARG A 1 215 ? -13.605 -4.681 17.436 1.00 91.81 215 ARG A CA 1
ATOM 1652 C C . ARG A 1 215 ? -13.798 -4.147 16.017 1.00 91.81 215 ARG A C 1
ATOM 1654 O O . ARG A 1 215 ? -13.612 -4.898 15.060 1.00 91.81 215 ARG A O 1
ATOM 1661 N N . LEU A 1 216 ? -14.126 -2.861 15.871 1.00 97.56 216 LEU A N 1
ATOM 1662 C CA . LEU A 1 216 ? -14.254 -2.203 14.568 1.00 97.56 216 LEU A CA 1
ATOM 1663 C C . LEU A 1 216 ? -12.941 -2.267 13.775 1.00 97.56 216 LEU A C 1
ATOM 1665 O O . LEU A 1 216 ? -12.930 -2.698 12.621 1.00 97.56 216 LEU A O 1
ATOM 1669 N N . ILE A 1 217 ? -11.828 -1.898 14.407 1.00 96.88 217 ILE A N 1
ATOM 1670 C CA . ILE A 1 217 ? -10.511 -1.922 13.766 1.00 96.88 217 ILE A CA 1
ATOM 1671 C C . ILE A 1 217 ? -10.042 -3.356 13.486 1.00 96.88 217 ILE A C 1
ATOM 1673 O O . ILE A 1 217 ? -9.485 -3.626 12.423 1.00 96.88 217 ILE A O 1
ATOM 1677 N N . ALA A 1 218 ? -10.311 -4.310 14.379 1.00 88.94 218 ALA A N 1
ATOM 1678 C CA . ALA A 1 218 ? -10.011 -5.721 14.140 1.00 88.94 218 ALA A CA 1
ATOM 1679 C C . ALA A 1 218 ? -10.767 -6.269 12.920 1.00 88.94 218 ALA A C 1
ATOM 1681 O O . ALA A 1 218 ? -10.184 -6.985 12.106 1.00 88.94 218 ALA A O 1
ATOM 1682 N N . ALA A 1 219 ? -12.038 -5.893 12.744 1.00 91.00 219 ALA A N 1
ATOM 1683 C CA . ALA A 1 219 ? -12.807 -6.266 11.563 1.00 91.00 219 ALA A CA 1
ATOM 1684 C C . ALA A 1 219 ? -12.226 -5.650 10.280 1.00 91.00 219 ALA A C 1
ATOM 1686 O O . ALA A 1 219 ? -12.113 -6.350 9.275 1.00 91.00 219 ALA A O 1
ATOM 1687 N N . ALA A 1 220 ? -11.796 -4.384 10.317 1.00 94.19 220 ALA A N 1
ATOM 1688 C CA . ALA A 1 220 ? -11.111 -3.736 9.196 1.00 94.19 220 ALA A CA 1
ATOM 1689 C C . ALA A 1 220 ? -9.830 -4.485 8.795 1.00 94.19 220 ALA A C 1
ATOM 1691 O O . ALA A 1 220 ? -9.655 -4.856 7.633 1.00 94.19 220 ALA A O 1
ATOM 1692 N N . ARG A 1 221 ? -8.969 -4.785 9.774 1.00 91.75 221 ARG A N 1
ATOM 1693 C CA . ARG A 1 221 ? -7.724 -5.541 9.572 1.00 91.75 221 ARG A CA 1
ATOM 1694 C C . ARG A 1 221 ? -7.986 -6.954 9.049 1.00 91.75 221 ARG A C 1
ATOM 1696 O O . ARG A 1 221 ? -7.242 -7.435 8.202 1.00 91.75 221 ARG A O 1
ATOM 1703 N N . ALA A 1 222 ? -9.071 -7.602 9.476 1.00 85.94 222 ALA A N 1
ATOM 1704 C CA . ALA A 1 222 ? -9.473 -8.913 8.960 1.00 85.94 222 ALA A CA 1
ATOM 1705 C C . ALA A 1 222 ? -9.890 -8.880 7.477 1.00 85.94 222 ALA A C 1
ATOM 1707 O O . ALA A 1 222 ? -9.757 -9.885 6.783 1.00 85.94 222 ALA A O 1
ATOM 1708 N N . HIS A 1 223 ? -10.357 -7.733 6.973 1.00 86.50 223 HIS A N 1
ATOM 1709 C CA . HIS A 1 223 ? -10.555 -7.485 5.536 1.00 86.50 223 HIS A CA 1
ATOM 1710 C C . HIS A 1 223 ? -9.267 -7.076 4.806 1.00 86.50 223 HIS A C 1
ATOM 1712 O O . HIS A 1 223 ? -9.299 -6.798 3.609 1.00 86.50 223 HIS A O 1
ATOM 1718 N N . GLY A 1 224 ? -8.134 -7.047 5.509 1.00 87.50 224 GLY A N 1
ATOM 1719 C CA . GLY A 1 224 ? -6.831 -6.682 4.968 1.00 87.50 224 GLY A CA 1
ATOM 1720 C C . GLY A 1 224 ? -6.611 -5.179 4.825 1.00 87.50 224 GLY A C 1
ATOM 1721 O O . GLY A 1 224 ? -5.707 -4.799 4.086 1.00 87.50 224 GLY A O 1
ATOM 1722 N N . VAL A 1 225 ? -7.427 -4.325 5.465 1.00 93.94 225 VAL A N 1
ATOM 1723 C CA . VAL A 1 225 ? -7.215 -2.864 5.472 1.00 93.94 225 VAL A CA 1
ATOM 1724 C C . VAL A 1 225 ? -5.856 -2.565 6.116 1.00 93.94 225 VAL A C 1
ATOM 1726 O O . VAL A 1 225 ? -5.684 -2.878 7.294 1.00 93.94 225 VAL A O 1
ATOM 1729 N N . PRO A 1 226 ? -4.893 -1.970 5.385 1.00 89.94 226 PRO A N 1
ATOM 1730 C CA . PRO A 1 226 ? -3.625 -1.553 5.970 1.00 89.94 226 PRO A CA 1
ATOM 1731 C C . PRO A 1 226 ? -3.813 -0.374 6.927 1.00 89.94 226 PRO A C 1
ATOM 1733 O O . PRO A 1 226 ? -4.512 0.585 6.593 1.00 89.94 226 PRO A O 1
ATOM 1736 N N . ASP A 1 227 ? -3.084 -0.380 8.043 1.00 92.12 227 ASP A N 1
ATOM 1737 C CA . ASP A 1 227 ? -3.031 0.722 9.016 1.00 92.12 227 ASP A CA 1
ATOM 1738 C C . ASP A 1 227 ? -2.168 1.890 8.498 1.00 92.12 227 ASP A C 1
ATOM 1740 O O . ASP A 1 227 ? -1.195 2.323 9.112 1.00 92.12 227 ASP A O 1
ATOM 1744 N N . SER A 1 228 ? -2.495 2.385 7.309 1.00 92.94 228 SER A N 1
ATOM 1745 C CA . SER A 1 228 ? -1.811 3.495 6.656 1.00 92.94 228 SER A CA 1
ATOM 1746 C C . SER A 1 228 ? -2.825 4.497 6.121 1.00 92.94 228 SER A C 1
ATOM 1748 O O . SER A 1 228 ? -3.986 4.154 5.894 1.00 92.94 228 SER A O 1
ATOM 1750 N N . TRP A 1 229 ? -2.374 5.732 5.905 1.00 94.69 229 TRP A N 1
ATOM 1751 C CA . TRP A 1 229 ? -3.158 6.826 5.332 1.00 94.69 229 TRP A CA 1
ATOM 1752 C C . TRP A 1 229 ? -2.550 7.238 3.985 1.00 94.69 229 TRP A C 1
ATOM 1754 O O . TRP A 1 229 ? -1.760 8.183 3.934 1.00 94.69 229 TRP A O 1
ATOM 1764 N N . PRO A 1 230 ? -2.859 6.539 2.875 1.00 93.19 230 PRO A N 1
ATOM 1765 C CA . PRO A 1 230 ? -2.146 6.725 1.609 1.00 93.19 230 PRO A CA 1
ATOM 1766 C C . PRO A 1 230 ? -2.309 8.121 1.000 1.00 93.19 230 PRO A C 1
ATOM 1768 O O . PRO A 1 230 ? -1.438 8.583 0.268 1.00 93.19 230 PRO A O 1
ATOM 1771 N N . ALA A 1 231 ? -3.421 8.798 1.297 1.00 91.62 231 ALA A N 1
ATOM 1772 C CA . ALA A 1 231 ? -3.686 10.167 0.857 1.00 91.62 231 ALA A CA 1
ATOM 1773 C C . ALA A 1 231 ? -3.060 11.239 1.773 1.00 91.62 231 ALA A C 1
ATOM 1775 O O . ALA A 1 231 ? -3.147 12.427 1.459 1.00 91.62 231 ALA A O 1
ATOM 1776 N N . GLY A 1 232 ? -2.391 10.834 2.858 1.00 91.44 232 GLY A N 1
ATOM 1777 C CA . GLY A 1 232 ? -1.891 11.724 3.903 1.00 91.44 232 GLY A CA 1
ATOM 1778 C C . GLY A 1 232 ? -2.917 11.973 5.019 1.00 91.44 232 GLY A C 1
ATOM 1779 O O . GLY A 1 232 ? -3.959 11.312 5.063 1.00 91.44 232 GLY A O 1
ATOM 1780 N N . PRO A 1 233 ? -2.612 12.889 5.957 1.00 93.00 233 PRO A N 1
ATOM 1781 C CA . PRO A 1 233 ? -3.513 13.220 7.056 1.00 93.00 233 PRO A CA 1
ATOM 1782 C C . PRO A 1 233 ? -4.798 13.905 6.549 1.00 93.00 233 PRO A C 1
ATOM 1784 O O . PRO A 1 233 ? -4.725 14.686 5.596 1.00 93.00 233 PRO A O 1
ATOM 1787 N N . PRO A 1 234 ? -5.959 13.665 7.192 1.00 94.75 234 PRO A N 1
ATOM 1788 C CA . PRO A 1 234 ? -7.210 14.347 6.863 1.00 94.75 234 PRO A CA 1
ATOM 1789 C C . PRO A 1 234 ? -7.147 15.877 6.947 1.00 94.75 234 PRO A C 1
ATOM 1791 O O . PRO A 1 234 ? -6.300 16.457 7.630 1.00 94.75 234 PRO A O 1
ATOM 1794 N N . ALA A 1 235 ? -8.084 16.537 6.262 1.00 90.12 235 ALA A N 1
ATOM 1795 C CA . ALA A 1 235 ? -8.154 17.992 6.199 1.00 90.12 235 ALA A CA 1
ATOM 1796 C C . ALA A 1 235 ? -8.318 18.615 7.596 1.00 90.12 235 ALA A C 1
ATOM 1798 O O . ALA A 1 235 ? -9.201 18.242 8.366 1.00 90.12 235 ALA A O 1
ATOM 1799 N N . ALA A 1 236 ? -7.485 19.610 7.913 1.00 87.44 236 ALA A N 1
ATOM 1800 C CA . ALA A 1 236 ? -7.485 20.218 9.242 1.00 87.44 236 ALA A CA 1
ATOM 1801 C C . ALA A 1 236 ? -8.600 21.255 9.466 1.00 87.44 236 ALA A C 1
ATOM 1803 O O . ALA A 1 236 ? -8.914 21.600 10.604 1.00 87.44 236 ALA A O 1
ATOM 1804 N N . SER A 1 237 ? -9.186 21.772 8.388 1.00 84.75 237 SER A N 1
ATOM 1805 C CA . SER A 1 237 ? -10.274 22.749 8.405 1.00 84.75 237 SER A CA 1
ATOM 1806 C C . SER A 1 237 ? -11.072 22.669 7.094 1.00 84.75 237 SER A C 1
ATOM 1808 O O . SER A 1 237 ? -10.571 22.098 6.120 1.00 84.75 237 SER A O 1
ATOM 1810 N N . PRO A 1 238 ? -12.262 23.296 7.005 1.00 79.00 238 PRO A N 1
ATOM 1811 C CA . PRO A 1 238 ? -13.039 23.343 5.763 1.00 79.00 238 PRO A CA 1
ATOM 1812 C C . PRO A 1 238 ? -12.309 24.013 4.588 1.00 79.00 238 PRO A C 1
ATOM 1814 O O . PRO A 1 238 ? -12.618 23.742 3.433 1.00 79.00 238 PRO A O 1
ATOM 1817 N N . SER A 1 239 ? -11.360 24.912 4.873 1.00 80.12 239 SER A N 1
ATOM 1818 C CA . SER A 1 239 ? -10.570 25.631 3.867 1.00 80.12 239 SER A CA 1
ATOM 1819 C C . SER A 1 239 ? -9.218 24.978 3.567 1.00 80.12 239 SER A C 1
ATOM 1821 O O . SER A 1 239 ? -8.506 25.441 2.675 1.00 80.12 239 SER A O 1
ATOM 1823 N N . ALA A 1 240 ? -8.838 23.931 4.306 1.00 78.94 240 ALA A N 1
ATOM 1824 C CA . ALA A 1 240 ? -7.578 23.239 4.092 1.00 78.94 240 ALA A CA 1
ATOM 1825 C C . ALA A 1 240 ? -7.613 22.441 2.775 1.00 78.94 240 ALA A C 1
ATOM 1827 O O . ALA A 1 240 ? -8.625 21.803 2.460 1.00 78.94 240 ALA A O 1
ATOM 1828 N N . PRO A 1 241 ? -6.507 22.420 2.009 1.00 73.38 241 PRO A N 1
ATOM 1829 C CA . PRO A 1 241 ? -6.420 21.577 0.827 1.00 73.38 241 PRO A CA 1
ATOM 1830 C C . PRO A 1 241 ? -6.589 20.113 1.238 1.00 73.38 241 PRO A C 1
ATOM 1832 O O . PRO A 1 241 ? -6.008 19.667 2.225 1.00 73.38 241 PRO A O 1
ATOM 1835 N N . SER A 1 242 ? -7.381 19.358 0.479 1.00 82.69 242 SER A N 1
ATOM 1836 C CA . SER A 1 242 ? -7.564 17.926 0.724 1.00 82.69 242 SER A CA 1
ATOM 1837 C C . SER A 1 242 ? -7.157 17.118 -0.504 1.00 82.69 242 SER A C 1
ATOM 1839 O O . SER A 1 242 ? -7.552 17.426 -1.632 1.00 82.69 242 SER A O 1
ATOM 1841 N N . ASN A 1 243 ? -6.336 16.093 -0.279 1.00 87.75 243 ASN A N 1
ATOM 1842 C CA . ASN A 1 243 ? -5.765 15.258 -1.328 1.00 87.75 243 ASN A CA 1
ATOM 1843 C C . ASN A 1 243 ? -6.798 14.244 -1.841 1.00 87.75 243 ASN A C 1
ATOM 1845 O O . ASN A 1 243 ? -6.924 13.146 -1.305 1.00 87.75 243 ASN A O 1
ATOM 1849 N N . ARG A 1 244 ? -7.529 14.622 -2.893 1.00 92.69 244 ARG A N 1
ATOM 1850 C CA . ARG A 1 244 ? -8.560 13.799 -3.553 1.00 92.69 244 ARG A CA 1
ATOM 1851 C C . ARG A 1 244 ? -8.033 13.078 -4.798 1.00 92.69 244 ARG A C 1
ATOM 1853 O O . ARG A 1 244 ? -8.711 13.012 -5.822 1.00 92.69 244 ARG A O 1
ATOM 1860 N N . SER A 1 245 ? -6.791 12.596 -4.750 1.00 89.75 245 SER A N 1
ATOM 1861 C CA . SER A 1 245 ? -6.159 11.927 -5.892 1.00 89.75 245 SER A CA 1
ATOM 1862 C C . SER A 1 245 ? -6.881 10.626 -6.257 1.00 89.75 245 SER A C 1
ATOM 1864 O O . SER A 1 245 ? -6.939 9.684 -5.462 1.00 89.75 245 SER A O 1
ATOM 1866 N N . ARG A 1 246 ? -7.389 10.554 -7.496 1.00 87.62 246 ARG A N 1
ATOM 1867 C CA . ARG A 1 246 ? -8.015 9.342 -8.045 1.00 87.62 246 ARG A CA 1
ATOM 1868 C C . ARG A 1 246 ? -7.039 8.169 -8.073 1.00 87.62 246 ARG A C 1
ATOM 1870 O O . ARG A 1 246 ? -7.425 7.061 -7.709 1.00 87.62 246 ARG A O 1
ATOM 1877 N N . ASP A 1 247 ? -5.786 8.423 -8.435 1.00 82.56 247 ASP A N 1
ATOM 1878 C CA . ASP A 1 247 ? -4.762 7.385 -8.541 1.00 82.56 247 ASP A CA 1
ATOM 1879 C C . ASP A 1 247 ? -4.463 6.771 -7.172 1.00 82.56 247 ASP A C 1
ATOM 1881 O O . ASP A 1 247 ? -4.399 5.549 -7.042 1.00 82.56 247 ASP A O 1
ATOM 1885 N N . ILE A 1 248 ? -4.355 7.593 -6.121 1.00 85.75 248 ILE A N 1
ATOM 1886 C CA . ILE A 1 248 ? -4.157 7.100 -4.749 1.00 85.75 248 ILE A CA 1
ATOM 1887 C C . ILE A 1 248 ? -5.387 6.316 -4.279 1.00 85.75 248 ILE A C 1
ATOM 1889 O O . ILE A 1 248 ? -5.237 5.231 -3.718 1.00 85.75 248 ILE A O 1
ATOM 1893 N N . TRP A 1 249 ? -6.593 6.842 -4.520 1.00 90.44 249 TRP A N 1
ATOM 1894 C CA . TRP A 1 249 ? -7.848 6.188 -4.142 1.00 90.44 249 TRP A CA 1
ATOM 1895 C C . TRP A 1 249 ? -7.986 4.797 -4.778 1.00 90.44 249 TRP A C 1
ATOM 1897 O O . TRP A 1 249 ? -8.338 3.840 -4.092 1.00 90.44 249 TRP A O 1
ATOM 1907 N N . GLN A 1 250 ? -7.648 4.655 -6.064 1.00 88.25 250 GLN A N 1
ATOM 1908 C CA . GLN A 1 250 ? -7.833 3.409 -6.819 1.00 88.25 250 GLN A CA 1
ATOM 1909 C C . GLN A 1 250 ? -6.676 2.407 -6.672 1.00 88.25 250 GLN A C 1
ATOM 1911 O O . GLN A 1 250 ? -6.916 1.201 -6.719 1.00 88.25 250 GLN A O 1
ATOM 1916 N N . SER A 1 251 ? -5.442 2.864 -6.432 1.00 77.56 251 SER A N 1
ATOM 1917 C CA . SER A 1 251 ? -4.260 1.984 -6.377 1.00 77.56 251 SER A CA 1
ATOM 1918 C C . SER A 1 251 ? -3.820 1.565 -4.972 1.00 77.56 251 SER A C 1
ATOM 1920 O O . SER A 1 251 ? -3.069 0.597 -4.837 1.00 77.56 251 SER A O 1
ATOM 1922 N N . LYS A 1 252 ? -4.253 2.267 -3.917 1.00 83.75 252 LYS A N 1
ATOM 1923 C CA . LYS A 1 252 ? -3.825 2.003 -2.536 1.00 83.75 252 LYS A CA 1
ATOM 1924 C C . LYS A 1 252 ? -5.014 1.598 -1.662 1.00 83.75 252 LYS A C 1
ATOM 1926 O O . LYS A 1 252 ? -6.109 2.141 -1.782 1.00 83.75 252 LYS A O 1
ATOM 1931 N N . GLY A 1 253 ? -4.794 0.598 -0.813 1.00 89.88 253 GLY A N 1
ATOM 1932 C CA . GLY A 1 253 ? -5.687 0.267 0.295 1.00 89.88 253 GLY A CA 1
ATOM 1933 C C . GLY A 1 253 ? -5.235 0.986 1.564 1.00 89.88 253 GLY A C 1
ATOM 1934 O O . GLY A 1 253 ? -4.047 1.272 1.715 1.00 89.88 253 GLY A O 1
ATOM 1935 N N . GLY A 1 254 ? -6.166 1.270 2.469 1.00 94.69 254 GLY A N 1
ATOM 1936 C CA . GLY A 1 254 ? -5.868 1.941 3.735 1.00 94.69 254 GLY A CA 1
ATOM 1937 C C . GLY A 1 254 ? -7.033 2.760 4.275 1.00 94.69 254 GLY A C 1
ATOM 1938 O O . GLY A 1 254 ? -8.185 2.581 3.864 1.00 94.69 254 GLY A O 1
ATOM 1939 N N . HIS A 1 255 ? -6.710 3.668 5.191 1.00 98.25 255 HIS A N 1
ATOM 1940 C CA . HIS A 1 255 ? -7.647 4.609 5.786 1.00 98.25 255 HIS A CA 1
ATOM 1941 C C . HIS A 1 255 ? -7.713 5.919 4.999 1.00 98.25 255 HIS A C 1
ATOM 1943 O O . HIS A 1 255 ? -6.702 6.471 4.558 1.00 98.25 255 HIS A O 1
ATOM 1949 N N . TYR A 1 256 ? -8.933 6.426 4.853 1.00 98.44 256 TYR A N 1
ATOM 1950 C CA . TYR A 1 256 ? -9.250 7.655 4.139 1.00 98.44 256 TYR A CA 1
ATOM 1951 C C . TYR A 1 256 ? -10.298 8.443 4.925 1.00 98.44 256 TYR A C 1
ATOM 1953 O O . TYR A 1 256 ? -11.147 7.853 5.583 1.00 98.44 256 TYR A O 1
ATOM 1961 N N . GLY A 1 257 ? -10.252 9.772 4.874 1.00 97.81 257 GLY A N 1
ATOM 1962 C CA . GLY A 1 257 ? -11.389 10.599 5.275 1.00 97.81 257 GLY A CA 1
ATOM 1963 C C . GLY A 1 257 ? -12.296 10.845 4.076 1.00 97.81 257 GLY A C 1
ATOM 1964 O O . GLY A 1 257 ? -11.850 10.670 2.936 1.00 97.81 257 GLY A O 1
ATOM 1965 N N . HIS A 1 258 ? -13.519 11.326 4.300 1.00 97.62 258 HIS A N 1
ATOM 1966 C CA . HIS A 1 258 ? -14.363 11.848 3.216 1.00 97.62 258 HIS A CA 1
ATOM 1967 C C . HIS A 1 258 ? -13.602 12.900 2.390 1.00 97.62 258 HIS A C 1
ATOM 1969 O O . HIS A 1 258 ? -13.649 12.898 1.159 1.00 97.62 258 HIS A O 1
ATOM 1975 N N . CYS A 1 259 ? -12.767 13.705 3.052 1.00 95.25 259 CYS A N 1
ATOM 1976 C CA . CYS A 1 259 ? -11.884 14.681 2.418 1.00 95.25 259 CYS A CA 1
ATOM 1977 C C . CYS A 1 259 ? -10.889 14.108 1.391 1.00 95.25 259 CYS A C 1
ATOM 1979 O O . CYS A 1 259 ? -10.343 14.865 0.594 1.00 95.25 259 CYS A O 1
ATOM 1981 N N . HIS A 1 260 ? -10.623 12.801 1.386 1.00 97.62 260 HIS A N 1
ATOM 1982 C CA . HIS A 1 260 ? -9.712 12.161 0.432 1.00 97.62 260 HIS A CA 1
ATOM 1983 C C . HIS A 1 260 ? -10.425 11.539 -0.771 1.00 97.62 260 HIS A C 1
ATOM 1985 O O . HIS A 1 260 ? -9.759 11.070 -1.694 1.00 97.62 260 HIS A O 1
ATOM 1991 N N . VAL A 1 261 ? -11.761 11.513 -0.784 1.00 96.62 261 VAL A N 1
ATOM 1992 C CA . VAL A 1 261 ? -12.512 10.792 -1.813 1.00 96.62 261 VAL A CA 1
ATOM 1993 C C . VAL A 1 261 ? -12.677 11.664 -3.067 1.00 96.62 261 VAL A C 1
ATOM 1995 O O . VAL A 1 261 ? -13.214 12.774 -2.982 1.00 96.62 261 VAL A O 1
ATOM 1998 N N . PRO A 1 262 ? -12.246 11.188 -4.250 1.00 93.31 262 PRO A N 1
ATOM 1999 C CA . PRO A 1 262 ? -12.462 11.880 -5.520 1.00 93.31 262 PRO A CA 1
ATOM 2000 C C . PRO A 1 262 ? -13.944 12.214 -5.768 1.00 93.31 262 PRO A C 1
ATOM 2002 O O . PRO A 1 262 ? -14.835 11.474 -5.352 1.00 93.31 262 PRO A O 1
ATOM 2005 N N . GLY A 1 263 ? -14.225 13.354 -6.408 1.00 87.94 263 GLY A N 1
ATOM 2006 C CA . GLY A 1 263 ? -15.591 13.800 -6.731 1.00 87.94 263 GLY A CA 1
ATOM 2007 C C . GLY A 1 263 ? -16.470 14.210 -5.539 1.00 87.94 263 GLY A C 1
ATOM 2008 O O . GLY A 1 263 ? -17.632 14.553 -5.738 1.00 87.94 263 GLY A O 1
ATOM 2009 N N . ASN A 1 264 ? -15.938 14.193 -4.314 1.00 91.12 264 ASN A N 1
ATOM 2010 C CA . ASN A 1 264 ? -16.645 14.606 -3.102 1.00 91.12 264 ASN A CA 1
ATOM 2011 C C . ASN A 1 264 ? -16.134 15.968 -2.604 1.00 91.12 264 ASN A C 1
ATOM 2013 O O . ASN A 1 264 ? -14.983 16.332 -2.835 1.00 91.12 264 ASN A O 1
ATOM 2017 N N . ASP A 1 265 ? -16.985 16.716 -1.905 1.00 86.88 265 ASP A N 1
ATOM 2018 C CA . ASP A 1 265 ? -16.766 18.109 -1.483 1.00 86.88 265 ASP A CA 1
ATOM 2019 C C . ASP A 1 265 ? -16.696 18.296 0.042 1.00 86.88 265 ASP A C 1
ATOM 2021 O O . ASP A 1 265 ? -16.378 19.387 0.513 1.00 86.88 265 ASP A O 1
ATOM 2025 N N . HIS A 1 266 ? -16.930 17.242 0.826 1.00 83.69 266 HIS A N 1
ATOM 2026 C CA . HIS A 1 266 ? -16.852 17.316 2.283 1.00 83.69 266 HIS A CA 1
ATOM 2027 C C . HIS A 1 266 ? -15.403 17.220 2.799 1.00 83.69 266 HIS A C 1
ATOM 2029 O O . HIS A 1 266 ? -14.502 16.733 2.105 1.00 83.69 266 HIS A O 1
ATOM 2035 N N . TRP A 1 267 ? -15.167 17.737 4.009 1.00 89.38 267 TRP A N 1
ATOM 2036 C CA . TRP A 1 267 ? -13.837 17.890 4.621 1.00 89.38 267 TRP A CA 1
ATOM 2037 C C . TRP A 1 267 ? -13.632 17.031 5.880 1.00 89.38 267 TRP A C 1
ATOM 2039 O O . TRP A 1 267 ? -12.530 16.990 6.427 1.00 89.38 267 TRP A O 1
ATOM 2049 N N . ASP A 1 268 ? -14.674 16.347 6.342 1.00 93.19 268 ASP A N 1
ATOM 2050 C CA . ASP A 1 268 ? -14.631 15.421 7.466 1.00 93.19 268 ASP A CA 1
ATOM 2051 C C . ASP A 1 268 ? -13.668 14.244 7.197 1.00 93.19 268 ASP A C 1
ATOM 2053 O O . ASP A 1 268 ? -13.374 13.918 6.035 1.00 93.19 268 ASP A O 1
ATOM 2057 N N . PRO A 1 269 ? -13.089 13.629 8.250 1.00 95.50 269 PRO A N 1
ATOM 2058 C CA . PRO A 1 269 ? -13.415 13.710 9.688 1.00 95.50 269 PRO A CA 1
ATOM 2059 C C . PRO A 1 269 ? -12.743 14.856 10.472 1.00 95.50 269 PRO A C 1
ATOM 2061 O O . PRO A 1 269 ? -12.769 14.855 11.705 1.00 95.50 269 PRO A O 1
ATOM 2064 N N . GLY A 1 270 ? -12.116 15.822 9.793 1.00 91.00 270 GLY A N 1
ATOM 2065 C CA . GLY A 1 270 ? -11.319 16.873 10.433 1.00 91.00 270 GLY A CA 1
ATOM 2066 C C . GLY A 1 270 ? -9.932 16.388 10.864 1.00 91.00 270 GLY A C 1
ATOM 2067 O O . GLY A 1 270 ? -9.544 15.267 10.541 1.00 91.00 270 GLY A O 1
ATOM 2068 N N . ALA A 1 271 ? -9.180 17.217 11.602 1.00 91.81 271 ALA A N 1
ATOM 2069 C CA . ALA A 1 271 ? -7.802 16.944 12.048 1.00 91.81 271 ALA A CA 1
ATOM 2070 C C . ALA A 1 271 ? -7.699 15.821 13.107 1.00 91.81 271 ALA A C 1
ATOM 2072 O O . ALA A 1 271 ? -7.212 16.044 14.217 1.00 91.81 271 ALA A O 1
ATOM 2073 N N . ILE A 1 272 ? -8.197 14.624 12.801 1.00 94.88 272 ILE A N 1
ATOM 2074 C CA . ILE A 1 272 ? -8.060 13.455 13.663 1.00 94.88 272 ILE A CA 1
ATOM 2075 C C . ILE A 1 272 ? -6.595 13.020 13.740 1.00 94.88 272 ILE A C 1
ATOM 2077 O O . ILE A 1 272 ? -5.842 13.101 12.770 1.00 94.88 272 ILE A O 1
ATOM 2081 N N . ASP A 1 273 ? -6.194 12.545 14.911 1.00 93.00 273 ASP A N 1
ATOM 2082 C CA . ASP A 1 273 ? -4.837 12.079 15.168 1.00 93.00 273 ASP A CA 1
ATOM 2083 C C . ASP A 1 273 ? -4.603 10.724 14.481 1.00 93.00 273 ASP A C 1
ATOM 2085 O O . ASP A 1 273 ? -5.050 9.675 14.955 1.00 93.00 273 ASP A O 1
ATOM 2089 N N . THR A 1 274 ? -3.889 10.741 13.355 1.00 90.56 274 THR A N 1
ATOM 2090 C CA . THR A 1 274 ? -3.575 9.541 12.565 1.00 90.56 274 THR A CA 1
ATOM 2091 C C . THR A 1 274 ? -2.595 8.594 13.260 1.00 90.56 274 THR A C 1
ATOM 2093 O O . THR A 1 274 ? -2.417 7.474 12.793 1.00 90.56 274 THR A O 1
ATOM 2096 N N . ALA A 1 275 ? -1.968 8.992 14.375 1.00 86.38 275 ALA A N 1
ATOM 2097 C CA . ALA A 1 275 ? -1.227 8.061 15.229 1.00 86.38 275 ALA A CA 1
ATOM 2098 C C . ALA A 1 275 ? -2.170 7.248 16.140 1.00 86.38 275 ALA A C 1
ATOM 2100 O O . ALA A 1 275 ? -1.841 6.130 16.542 1.00 86.38 275 ALA A O 1
ATOM 2101 N N . LYS A 1 276 ? -3.365 7.779 16.440 1.00 89.12 276 LYS A N 1
ATOM 2102 C CA . LYS A 1 276 ? -4.413 7.106 17.229 1.00 89.12 276 LYS A CA 1
ATOM 2103 C C . LYS A 1 276 ? -5.456 6.376 16.389 1.00 89.12 276 LYS A C 1
ATOM 2105 O O . LYS A 1 276 ? -6.169 5.536 16.933 1.00 89.12 276 LYS A O 1
ATOM 2110 N N . VAL A 1 277 ? -5.566 6.695 15.099 1.00 92.56 277 VAL A N 1
ATOM 2111 C CA . VAL A 1 277 ? -6.533 6.095 14.169 1.00 92.56 277 VAL A CA 1
ATOM 2112 C C . VAL A 1 277 ? -5.790 5.484 12.977 1.00 92.56 277 VAL A C 1
ATOM 2114 O O . VAL A 1 277 ? -5.120 6.219 12.255 1.00 92.56 277 VAL A O 1
ATOM 2117 N N . PRO A 1 278 ? -5.895 4.165 12.741 1.00 86.44 278 PRO A N 1
ATOM 2118 C CA . PRO A 1 278 ? -6.767 3.206 13.434 1.00 86.44 278 PRO A CA 1
ATOM 2119 C C . PRO A 1 278 ? -6.319 2.864 14.864 1.00 86.44 278 PRO A C 1
ATOM 2121 O O . PRO A 1 278 ? -7.078 2.259 15.613 1.00 86.44 278 PRO A O 1
ATOM 2124 N N . GLY A 1 279 ? -5.135 3.318 15.267 1.00 74.88 279 GLY A N 1
ATOM 2125 C CA . GLY A 1 279 ? -4.531 3.044 16.565 1.00 74.88 279 GLY A CA 1
ATOM 2126 C C . GLY A 1 279 ? -3.451 1.995 16.400 1.00 74.88 279 GLY A C 1
ATOM 2127 O O . GLY A 1 279 ? -3.639 1.015 15.677 1.00 74.88 279 GLY A O 1
ATOM 2128 N N . GLY A 1 280 ? -2.306 2.206 17.052 1.00 60.34 280 GLY A N 1
ATOM 2129 C CA . GLY A 1 280 ? -1.258 1.189 17.099 1.00 60.34 280 GLY A CA 1
ATOM 2130 C C . GLY A 1 280 ? -1.822 -0.139 17.607 1.00 60.34 280 GLY A C 1
ATOM 2131 O O . GLY A 1 280 ? -2.870 -0.171 18.257 1.00 60.34 280 GLY A O 1
ATOM 2132 N N . HIS A 1 281 ? -1.149 -1.251 17.317 1.00 42.59 281 HIS A N 1
ATOM 2133 C CA . HIS A 1 281 ? -1.430 -2.526 17.976 1.00 42.59 281 HIS A CA 1
ATOM 2134 C C . HIS A 1 281 ? -1.127 -2.399 19.483 1.00 42.59 281 HIS A C 1
ATOM 2136 O O . HIS A 1 281 ? -0.084 -2.829 19.961 1.00 42.59 281 HIS A O 1
ATOM 2142 N N . GLY A 1 282 ? -2.007 -1.734 20.230 1.00 32.12 282 GLY A N 1
ATOM 2143 C CA . GLY A 1 282 ? -1.959 -1.656 21.676 1.00 32.12 282 GLY A CA 1
ATOM 2144 C C . GLY A 1 282 ? -2.441 -2.981 22.239 1.00 32.12 282 GLY A C 1
ATOM 2145 O O . GLY A 1 282 ? -3.627 -3.294 22.157 1.00 32.12 282 GLY A O 1
ATOM 2146 N N . SER A 1 283 ? -1.519 -3.757 22.803 1.00 29.16 283 SER A N 1
ATOM 2147 C CA . SER A 1 283 ? -1.875 -4.708 23.853 1.00 29.16 283 SER A CA 1
ATOM 2148 C C . SER A 1 283 ? -2.422 -3.946 25.079 1.00 29.16 283 SER A C 1
ATOM 2150 O O . SER A 1 283 ? -2.115 -2.761 25.243 1.00 29.16 283 SER A O 1
ATOM 2152 N N . PRO A 1 284 ? -3.245 -4.593 25.924 1.00 33.16 284 PRO A N 1
ATOM 2153 C CA . PRO A 1 284 ? -4.066 -3.947 26.951 1.00 33.16 284 PRO A CA 1
ATOM 2154 C C . PRO A 1 284 ? -3.239 -3.241 28.033 1.00 33.16 284 PRO A C 1
ATOM 2156 O O . PRO A 1 284 ? -2.170 -3.716 28.414 1.00 33.16 284 PRO A O 1
ATOM 2159 N N . GLY A 1 285 ? -3.763 -2.119 28.533 1.00 30.23 285 GLY A N 1
ATOM 2160 C CA . GLY A 1 285 ? -3.125 -1.260 29.530 1.00 30.23 285 GLY A CA 1
ATOM 2161 C C . GLY A 1 285 ? -2.901 -1.899 30.907 1.00 30.23 285 GLY A C 1
ATOM 2162 O O . GLY A 1 285 ? -3.599 -2.817 31.331 1.00 30.23 285 GLY A O 1
ATOM 2163 N N . THR A 1 286 ? -1.911 -1.359 31.613 1.00 31.55 286 THR A N 1
ATOM 2164 C CA . THR A 1 286 ? -1.569 -1.621 33.015 1.00 31.55 286 THR A CA 1
ATOM 2165 C C . THR A 1 286 ? -2.500 -0.863 33.968 1.00 31.55 286 THR A C 1
ATOM 2167 O O . THR A 1 286 ? -2.557 0.361 33.870 1.00 31.55 286 THR A O 1
ATOM 2170 N N . ASP A 1 287 ? -3.168 -1.546 34.905 1.00 25.44 287 ASP A N 1
ATOM 2171 C CA . ASP A 1 287 ? -2.848 -1.492 36.351 1.00 25.44 287 ASP A CA 1
ATOM 2172 C C . ASP A 1 287 ? -3.633 -2.593 37.125 1.00 25.44 287 ASP A C 1
ATOM 2174 O O . ASP A 1 287 ? -4.465 -3.279 36.533 1.00 25.44 287 ASP A O 1
ATOM 2178 N N . PRO A 1 288 ? -3.354 -2.853 38.414 1.00 41.91 288 PRO A N 1
ATOM 2179 C CA . PRO A 1 288 ? -2.494 -3.919 38.898 1.00 41.91 288 PRO A CA 1
ATOM 2180 C C . PRO A 1 288 ? -3.249 -5.202 39.293 1.00 41.91 288 PRO A C 1
ATOM 2182 O O . PRO A 1 288 ? -4.361 -5.186 39.812 1.00 41.91 288 PRO A O 1
ATOM 2185 N N . GLN A 1 289 ? -2.523 -6.319 39.173 1.00 33.06 289 GLN A N 1
ATOM 2186 C CA . GLN A 1 289 ? -2.783 -7.594 39.851 1.00 33.06 289 GLN A CA 1
ATOM 2187 C C . GLN A 1 289 ? -3.888 -8.485 39.251 1.00 33.06 289 GLN A C 1
ATOM 2189 O O . GLN A 1 289 ? -4.843 -8.881 39.912 1.00 33.06 289 GLN A O 1
ATOM 2194 N N . GLN A 1 290 ? -3.661 -8.937 38.016 1.00 30.80 290 GLN A N 1
ATOM 2195 C CA . GLN A 1 290 ? -4.180 -10.217 37.522 1.00 30.80 290 GLN A CA 1
ATOM 2196 C C . GLN A 1 290 ? -3.023 -10.953 36.818 1.00 30.80 290 GLN A C 1
ATOM 2198 O O . GLN A 1 290 ? -2.229 -10.280 36.157 1.00 30.80 290 GLN A O 1
ATOM 2203 N N . PRO A 1 291 ? -2.821 -12.274 37.020 1.00 33.09 291 PRO A N 1
ATOM 2204 C CA . PRO A 1 291 ? -1.602 -12.942 36.569 1.00 33.09 291 PRO A CA 1
ATOM 2205 C C . PRO A 1 291 ? -1.461 -12.786 35.057 1.00 33.09 291 PRO A C 1
ATOM 2207 O O . PRO A 1 291 ? -2.348 -13.200 34.313 1.00 33.09 291 PRO A O 1
ATOM 2210 N N . ALA A 1 292 ? -0.370 -12.138 34.636 1.00 44.91 292 ALA A N 1
ATOM 2211 C CA . ALA A 1 292 ? -0.061 -11.897 33.237 1.00 44.91 292 ALA A CA 1
ATOM 2212 C C . ALA A 1 292 ? -0.126 -13.227 32.489 1.00 44.91 292 ALA A C 1
ATOM 2214 O O . ALA A 1 292 ? 0.534 -14.184 32.903 1.00 44.91 292 ALA A O 1
ATOM 2215 N N . ASP A 1 293 ? -0.929 -13.287 31.423 1.00 55.06 293 ASP A N 1
ATOM 2216 C CA . ASP A 1 293 ? -0.872 -14.406 30.491 1.00 55.06 293 ASP A CA 1
ATOM 2217 C C . ASP A 1 293 ? 0.596 -14.555 30.083 1.00 55.06 293 ASP A C 1
ATOM 2219 O O . ASP A 1 293 ? 1.145 -13.641 29.456 1.00 55.06 293 ASP A O 1
ATOM 2223 N N . PRO A 1 294 ? 1.269 -15.657 30.458 1.00 57.62 294 PRO A N 1
ATOM 2224 C CA . PRO A 1 294 ? 2.669 -15.818 30.131 1.00 57.62 294 PRO A CA 1
ATOM 2225 C C . PRO A 1 294 ? 2.863 -15.736 28.615 1.00 57.62 294 PRO A C 1
ATOM 2227 O O . PRO A 1 294 ? 3.934 -15.348 28.174 1.00 57.62 294 PRO A O 1
ATOM 2230 N N . ASN A 1 295 ? 1.868 -16.067 27.796 1.00 66.50 295 ASN A N 1
ATOM 2231 C CA . ASN A 1 295 ? 1.984 -16.062 26.342 1.00 66.50 295 ASN A CA 1
ATOM 2232 C C . ASN A 1 295 ? 1.747 -14.685 25.702 1.00 66.50 295 ASN A C 1
ATOM 2234 O O . ASN A 1 295 ? 1.952 -14.550 24.495 1.00 66.50 295 ASN A O 1
ATOM 2238 N N . ALA A 1 296 ? 1.379 -13.653 26.469 1.00 71.00 296 ALA A N 1
ATOM 2239 C CA . ALA A 1 296 ? 1.217 -12.302 25.940 1.00 71.00 296 ALA A CA 1
ATOM 2240 C C . ALA A 1 296 ? 2.530 -11.776 25.336 1.00 71.00 296 ALA A C 1
ATOM 2242 O O . ALA A 1 296 ? 3.616 -12.009 25.872 1.00 71.00 296 ALA A O 1
ATOM 2243 N N . TYR A 1 297 ? 2.433 -11.063 24.209 1.00 72.00 297 TYR A N 1
ATOM 2244 C CA . TYR A 1 297 ? 3.599 -10.424 23.602 1.00 72.00 297 TYR A CA 1
ATOM 2245 C C . TYR A 1 297 ? 4.138 -9.332 24.533 1.00 72.00 297 TYR A C 1
ATOM 2247 O O . TYR A 1 297 ? 3.387 -8.413 24.868 1.00 72.00 297 TYR A O 1
ATOM 2255 N N . PRO A 1 298 ? 5.416 -9.398 24.945 1.00 68.44 298 PRO A N 1
ATOM 2256 C CA . PRO A 1 298 ? 5.925 -8.567 26.031 1.00 68.44 298 PRO A CA 1
ATOM 2257 C C . PRO A 1 298 ? 6.345 -7.157 25.592 1.00 68.44 298 PRO A C 1
ATOM 2259 O O . PRO A 1 298 ? 6.772 -6.368 26.432 1.00 68.44 298 PRO A O 1
ATOM 2262 N N . GLY A 1 299 ? 6.204 -6.845 24.299 1.00 68.50 299 GLY A N 1
ATOM 2263 C CA . GLY A 1 299 ? 6.585 -5.568 23.702 1.00 68.50 299 GLY A CA 1
ATOM 2264 C C . GLY A 1 299 ? 7.862 -5.666 22.870 1.00 68.50 299 GLY A C 1
ATOM 2265 O O . GLY A 1 299 ? 8.747 -6.476 23.143 1.00 68.50 299 GLY A O 1
ATOM 2266 N N . ALA A 1 300 ? 7.951 -4.831 21.834 1.00 73.38 300 ALA A N 1
ATOM 2267 C CA . ALA A 1 300 ? 9.113 -4.789 20.946 1.00 73.38 300 ALA A CA 1
ATOM 2268 C C . ALA A 1 300 ? 10.376 -4.282 21.659 1.00 73.38 300 ALA A C 1
ATOM 2270 O O . ALA A 1 300 ? 11.477 -4.676 21.296 1.00 73.38 300 ALA A O 1
ATOM 2271 N N . ASP A 1 301 ? 10.224 -3.476 22.715 1.00 73.94 301 ASP A N 1
ATOM 2272 C CA . ASP A 1 301 ? 11.316 -2.970 23.554 1.00 73.94 301 ASP A CA 1
ATOM 2273 C C . ASP A 1 301 ? 12.053 -4.074 24.330 1.00 73.94 301 ASP A C 1
ATOM 2275 O O . ASP A 1 301 ? 13.129 -3.833 24.875 1.00 73.94 301 ASP A O 1
ATOM 2279 N N . LYS A 1 302 ? 11.493 -5.290 24.391 1.00 82.06 302 LYS A N 1
ATOM 2280 C CA . LYS A 1 302 ? 12.131 -6.446 25.036 1.00 82.06 302 LYS A CA 1
ATOM 2281 C C . LYS A 1 302 ? 13.117 -7.183 24.140 1.00 82.06 302 LYS A C 1
ATOM 2283 O O . LYS A 1 302 ? 13.810 -8.068 24.639 1.00 82.06 302 LYS A O 1
ATOM 2288 N N . PHE A 1 303 ? 13.191 -6.825 22.861 1.00 88.94 303 PHE A N 1
ATOM 2289 C CA . PHE A 1 303 ? 13.990 -7.510 21.853 1.00 88.94 303 PHE A CA 1
ATOM 2290 C C . PHE A 1 303 ? 14.837 -6.514 21.059 1.00 88.94 303 PHE A C 1
ATOM 2292 O O . PHE A 1 303 ? 14.485 -5.346 20.916 1.00 88.94 303 PHE A O 1
ATOM 2299 N N . GLY A 1 304 ? 15.951 -6.985 20.507 1.00 78.75 304 GLY A N 1
ATOM 2300 C CA . GLY A 1 304 ? 16.888 -6.152 19.757 1.00 78.75 304 GLY A CA 1
ATOM 2301 C C . GLY A 1 304 ? 18.136 -5.743 20.552 1.00 78.75 304 GLY A C 1
ATOM 2302 O O . GLY A 1 304 ? 18.297 -6.110 21.719 1.00 78.75 304 GLY A O 1
ATOM 2303 N N . PRO A 1 305 ? 19.064 -5.013 19.904 1.00 81.38 305 PRO A N 1
ATOM 2304 C CA . PRO A 1 305 ? 20.377 -4.709 20.465 1.00 81.38 305 PRO A CA 1
ATOM 2305 C C . PRO A 1 305 ? 20.309 -4.076 21.861 1.00 81.38 305 PRO A C 1
ATOM 2307 O O . PRO A 1 305 ? 19.668 -3.045 22.054 1.00 81.38 305 PRO A O 1
ATOM 2310 N N . GLY A 1 306 ? 21.014 -4.680 22.820 1.00 76.25 306 GLY A N 1
ATOM 2311 C CA . GLY A 1 306 ? 21.102 -4.193 24.200 1.00 76.25 306 GLY A CA 1
ATOM 2312 C C . GLY A 1 306 ? 19.999 -4.686 25.142 1.00 76.25 306 GLY A C 1
ATOM 2313 O O . GLY A 1 306 ? 20.048 -4.360 26.326 1.00 76.25 306 GLY A O 1
ATOM 2314 N N . ALA A 1 307 ? 19.032 -5.475 24.665 1.00 84.38 307 ALA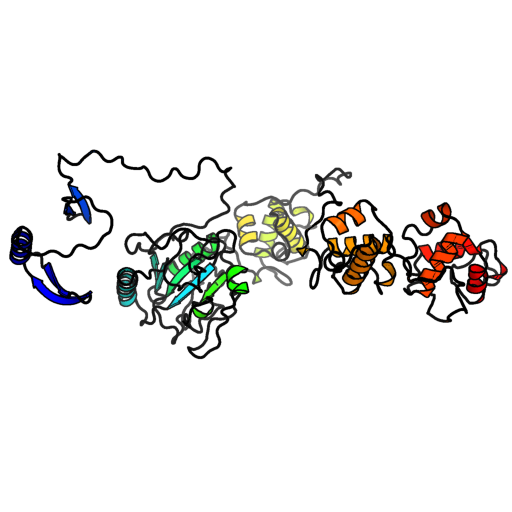 A N 1
ATOM 2315 C CA . ALA A 1 307 ? 18.048 -6.104 25.538 1.00 84.38 307 ALA A CA 1
ATOM 2316 C C . ALA A 1 307 ? 18.687 -7.219 26.391 1.00 84.38 307 ALA A C 1
ATOM 2318 O O . ALA A 1 307 ? 19.346 -8.113 25.863 1.00 84.38 307 ALA A O 1
ATOM 2319 N N . ASP A 1 308 ? 18.454 -7.170 27.704 1.00 90.38 308 ASP A N 1
ATOM 2320 C CA . ASP A 1 308 ? 18.848 -8.200 28.675 1.00 90.38 308 ASP A CA 1
ATOM 2321 C C . ASP A 1 308 ? 17.657 -8.482 29.601 1.00 90.38 308 ASP A C 1
ATOM 2323 O O . ASP A 1 308 ? 17.332 -7.672 30.475 1.00 90.38 308 ASP A O 1
ATOM 2327 N N . ASN A 1 309 ? 16.898 -9.546 29.325 1.00 89.25 309 ASN A N 1
ATOM 2328 C CA . ASN A 1 309 ? 15.695 -9.890 30.085 1.00 89.25 309 ASN A CA 1
ATOM 2329 C C . ASN A 1 309 ? 15.203 -11.326 29.812 1.00 89.25 309 ASN A C 1
ATOM 2331 O O . ASN A 1 309 ? 15.558 -11.960 28.823 1.00 89.25 309 ASN A O 1
ATOM 2335 N N . ALA A 1 310 ? 14.302 -11.825 30.665 1.00 85.62 310 ALA A N 1
ATOM 2336 C CA . ALA A 1 310 ? 13.768 -13.188 30.573 1.00 85.62 310 ALA A CA 1
ATOM 2337 C C . ALA A 1 310 ? 12.952 -13.479 29.294 1.00 85.62 310 ALA A C 1
ATOM 2339 O O . ALA A 1 310 ? 12.792 -14.644 28.927 1.00 85.62 310 ALA A O 1
ATOM 2340 N N . PHE A 1 311 ? 12.428 -12.458 28.604 1.00 87.81 311 PHE A N 1
ATOM 2341 C CA . PHE A 1 311 ? 11.693 -12.672 27.356 1.00 87.81 311 PHE A CA 1
ATOM 2342 C C . PHE A 1 311 ? 12.620 -13.011 26.191 1.00 87.81 311 PHE A C 1
ATOM 2344 O O . PHE A 1 311 ? 12.198 -13.758 25.313 1.00 87.81 311 PHE A O 1
ATOM 2351 N N . VAL A 1 312 ? 13.872 -12.542 26.206 1.00 92.44 312 VAL A N 1
ATOM 2352 C CA . VAL A 1 312 ? 14.897 -12.959 25.237 1.00 92.44 312 VAL A CA 1
ATOM 2353 C C . VAL A 1 312 ? 15.216 -14.441 25.419 1.00 92.44 312 VAL A C 1
ATOM 2355 O O . VAL A 1 312 ? 15.113 -15.197 24.455 1.00 92.44 312 VAL A O 1
ATOM 2358 N N . THR A 1 313 ? 15.470 -14.885 26.658 1.00 91.25 313 THR A N 1
ATOM 2359 C CA . THR A 1 313 ? 15.680 -16.312 26.960 1.00 91.25 313 THR A CA 1
ATOM 2360 C C . THR A 1 313 ? 14.519 -17.146 26.437 1.00 91.25 313 THR A C 1
ATOM 2362 O O . THR A 1 313 ? 14.715 -18.126 25.722 1.00 91.25 313 THR A O 1
ATOM 2365 N N . ARG A 1 314 ? 13.292 -16.710 26.735 1.00 93.00 314 ARG A N 1
ATOM 2366 C CA . ARG A 1 314 ? 12.081 -17.412 26.324 1.00 93.00 314 ARG A CA 1
ATOM 2367 C C . ARG A 1 314 ? 11.883 -17.430 24.813 1.00 93.00 314 ARG A C 1
ATOM 2369 O O . ARG A 1 314 ? 11.460 -18.447 24.273 1.00 93.00 314 ARG A O 1
ATOM 2376 N N . LEU A 1 315 ? 12.163 -16.328 24.121 1.00 95.44 315 LEU A N 1
ATOM 2377 C CA . LEU A 1 315 ? 12.139 -16.299 22.662 1.00 95.44 315 LEU A CA 1
ATOM 2378 C C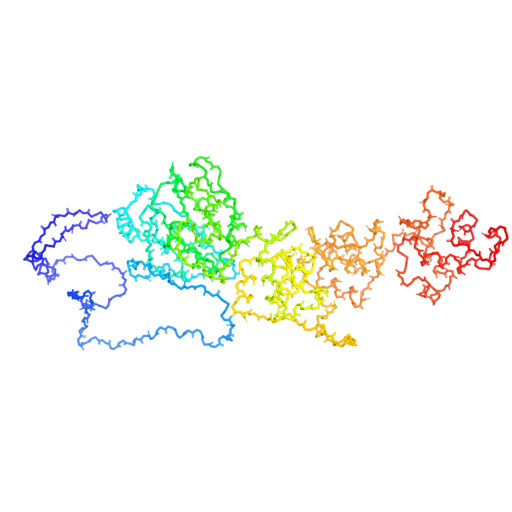 . LEU A 1 315 ? 13.091 -17.355 22.105 1.00 95.44 315 LEU A C 1
ATOM 2380 O O . LEU A 1 315 ? 12.690 -18.133 21.242 1.00 95.44 315 LEU A O 1
ATOM 2384 N N . GLY A 1 316 ? 14.323 -17.401 22.615 1.00 93.81 316 GLY A N 1
ATOM 2385 C CA . GLY A 1 316 ? 15.306 -18.375 22.169 1.00 93.81 316 GLY A CA 1
ATOM 2386 C C . GLY A 1 316 ? 14.877 -19.811 22.458 1.00 93.81 316 GLY A C 1
ATOM 2387 O O . GLY A 1 316 ? 14.990 -20.657 21.579 1.00 93.81 316 GLY A O 1
ATOM 2388 N N . GLU A 1 317 ? 14.290 -20.098 23.621 1.00 94.56 317 GLU A N 1
ATOM 2389 C CA . GLU A 1 317 ? 13.715 -21.418 23.930 1.00 94.56 317 GLU A CA 1
ATOM 2390 C C . GLU A 1 317 ? 12.609 -21.813 22.942 1.00 94.56 317 GLU A C 1
ATOM 2392 O O . GLU A 1 317 ? 12.598 -22.937 22.431 1.00 94.56 317 GLU A O 1
ATOM 2397 N N . LEU A 1 318 ? 11.705 -20.882 22.620 1.00 94.88 318 LEU A N 1
ATOM 2398 C CA . LEU A 1 318 ? 10.648 -21.108 21.637 1.00 94.88 318 LEU A CA 1
ATOM 2399 C C . LEU A 1 318 ? 11.236 -21.349 20.242 1.00 94.88 318 LEU A C 1
ATOM 2401 O O . LEU A 1 318 ? 10.820 -22.278 19.557 1.00 94.88 318 LEU A O 1
ATOM 2405 N N . LEU A 1 319 ? 12.229 -20.567 19.821 1.00 96.88 319 LEU A N 1
ATOM 2406 C CA . LEU A 1 319 ? 12.895 -20.739 18.529 1.00 96.88 319 LEU A CA 1
ATOM 2407 C C . LEU A 1 319 ? 13.655 -22.067 18.451 1.00 96.88 319 LEU A C 1
ATOM 2409 O O . LEU A 1 319 ? 13.567 -22.758 17.437 1.00 96.88 319 LEU A O 1
ATOM 2413 N N . VAL A 1 320 ? 14.342 -22.475 19.521 1.00 94.31 320 VAL A N 1
ATOM 2414 C CA . VAL A 1 320 ? 14.989 -23.791 19.634 1.00 94.31 320 VAL A CA 1
ATOM 2415 C C . VAL A 1 320 ? 13.956 -24.907 19.488 1.00 94.31 320 VAL A C 1
ATOM 2417 O O . VAL A 1 320 ? 14.160 -25.810 18.676 1.00 94.31 320 VAL A O 1
ATOM 2420 N N . ALA A 1 321 ? 12.818 -24.809 20.184 1.00 91.88 321 ALA A N 1
ATOM 2421 C CA . ALA A 1 321 ? 11.713 -25.764 20.065 1.00 91.88 321 ALA A CA 1
ATOM 2422 C C . ALA A 1 321 ? 11.129 -25.826 18.642 1.00 91.88 321 ALA A C 1
ATOM 2424 O O . ALA A 1 321 ? 10.560 -26.840 18.241 1.00 91.88 321 ALA A O 1
ATOM 2425 N N . ARG A 1 322 ? 11.310 -24.760 17.855 1.00 93.44 322 ARG A N 1
ATOM 2426 C CA . ARG A 1 322 ? 10.931 -24.677 16.442 1.00 93.44 322 ARG A CA 1
ATOM 2427 C C . ARG A 1 322 ? 12.050 -25.037 15.465 1.00 93.44 322 ARG A C 1
ATOM 2429 O O . ARG A 1 322 ? 11.873 -24.795 14.280 1.00 93.44 322 ARG A O 1
ATOM 2436 N N . GLY A 1 323 ? 13.170 -25.613 15.904 1.00 90.25 323 GLY A N 1
ATOM 2437 C CA . GLY A 1 323 ? 14.273 -26.030 15.018 1.00 90.25 323 GLY A CA 1
ATOM 2438 C C . GLY A 1 323 ? 15.403 -25.001 14.862 1.00 90.25 323 GLY A C 1
ATOM 2439 O O . GLY A 1 323 ? 16.297 -25.164 14.029 1.00 90.25 323 GLY A O 1
ATOM 2440 N N . GLY A 1 324 ? 15.396 -23.944 15.675 1.00 92.69 324 GLY A N 1
ATOM 2441 C CA . GLY A 1 324 ? 16.384 -22.861 15.670 1.00 92.69 324 GLY A CA 1
ATOM 2442 C C . GLY A 1 324 ? 17.665 -23.161 16.448 1.00 92.69 324 GLY A C 1
ATOM 2443 O O . GLY A 1 324 ? 18.567 -22.331 16.465 1.00 92.69 324 GLY A O 1
ATOM 2444 N N . GLY A 1 325 ? 17.786 -24.341 17.067 1.00 89.50 325 GLY A N 1
ATOM 2445 C CA . GLY A 1 325 ? 18.923 -24.690 17.931 1.00 89.50 325 GLY A CA 1
ATOM 2446 C C . GLY A 1 325 ? 20.298 -24.466 17.302 1.00 89.50 325 GLY A C 1
ATOM 2447 O O . GLY A 1 325 ? 21.209 -24.010 17.977 1.00 89.50 325 GLY A O 1
ATOM 2448 N N . ARG A 1 326 ? 20.430 -24.675 15.988 1.00 88.88 326 ARG A N 1
ATOM 2449 C CA . ARG A 1 326 ? 21.685 -24.483 15.239 1.00 88.88 326 ARG A CA 1
ATOM 2450 C C . ARG A 1 326 ? 22.250 -23.057 15.258 1.00 88.88 326 ARG A C 1
ATOM 2452 O O . ARG A 1 326 ? 23.419 -22.880 14.938 1.00 88.88 326 ARG A O 1
ATOM 2459 N N . PHE A 1 327 ? 21.432 -22.052 15.569 1.00 88.50 327 PHE A N 1
ATOM 2460 C CA . PHE A 1 327 ? 21.882 -20.661 15.663 1.00 88.50 327 PHE A CA 1
ATOM 2461 C C . PHE A 1 327 ? 22.519 -20.344 17.025 1.00 88.50 327 PHE A C 1
ATOM 2463 O O . PHE A 1 327 ? 23.178 -19.317 17.157 1.00 88.50 327 PHE A O 1
ATOM 2470 N N . TYR A 1 328 ? 22.356 -21.225 18.018 1.00 88.25 328 TYR A N 1
ATOM 2471 C CA . TYR A 1 328 ? 22.839 -21.045 19.384 1.00 88.25 328 TYR A CA 1
ATOM 2472 C C . TYR A 1 328 ? 24.022 -21.979 19.669 1.00 88.25 328 TYR A C 1
ATOM 2474 O O . TYR A 1 328 ? 23.870 -23.197 19.660 1.00 88.25 328 TYR A O 1
ATOM 2482 N N . SER A 1 329 ? 25.200 -21.422 19.968 1.00 83.31 329 SER A N 1
ATOM 2483 C CA . SER A 1 329 ? 26.392 -22.211 20.331 1.00 83.31 329 SER A CA 1
ATOM 2484 C C . SER A 1 329 ? 26.360 -22.730 21.772 1.00 83.31 329 SER A C 1
ATOM 2486 O O . SER A 1 329 ? 26.826 -23.835 22.030 1.00 83.31 329 SER A O 1
ATOM 2488 N N . GLU A 1 330 ? 25.799 -21.947 22.700 1.00 82.44 330 GLU A N 1
ATOM 2489 C CA . GLU A 1 330 ? 25.696 -22.279 24.135 1.00 82.44 330 GLU A CA 1
ATOM 2490 C C . GLU A 1 330 ? 24.237 -22.402 24.623 1.00 82.44 330 GLU A C 1
ATOM 2492 O O . GLU A 1 330 ? 23.990 -22.749 25.776 1.00 82.44 330 GLU A O 1
ATOM 2497 N N . GLY A 1 331 ? 23.267 -22.173 23.729 1.00 83.75 331 GLY A N 1
ATOM 2498 C CA . GLY A 1 331 ? 21.832 -22.137 24.027 1.00 83.75 331 GLY A CA 1
ATOM 2499 C C . GLY A 1 331 ? 21.272 -20.716 24.217 1.00 83.75 331 GLY A C 1
ATOM 2500 O O . GLY A 1 331 ? 22.022 -19.740 24.143 1.00 83.75 331 GLY A O 1
ATOM 2501 N N . PRO A 1 332 ? 19.947 -20.580 24.414 1.00 92.94 332 PRO A N 1
ATOM 2502 C CA . PRO A 1 332 ? 19.299 -19.298 24.692 1.00 92.94 332 PRO A CA 1
ATOM 2503 C C . PRO A 1 332 ? 19.816 -18.640 25.974 1.00 92.94 332 PRO A C 1
ATOM 2505 O O . PRO A 1 332 ? 20.016 -19.311 26.986 1.00 92.94 332 PRO A O 1
ATOM 2508 N N . SER A 1 333 ? 19.965 -17.315 25.957 1.00 89.00 333 SER A N 1
ATOM 2509 C CA . SER A 1 333 ? 20.381 -16.523 27.119 1.00 89.00 333 SER A CA 1
ATOM 2510 C C . SER A 1 333 ? 19.497 -15.277 27.285 1.00 89.00 333 SER A C 1
ATOM 2512 O O . SER A 1 333 ? 18.787 -14.918 26.346 1.00 89.00 333 SER A O 1
ATOM 2514 N N . PRO A 1 334 ? 19.525 -14.594 28.445 1.00 89.50 334 PRO A N 1
ATOM 2515 C CA . PRO A 1 334 ? 18.790 -13.340 28.640 1.00 89.50 334 PRO A CA 1
ATOM 2516 C C . PRO A 1 334 ? 19.274 -12.183 27.760 1.00 89.50 334 PRO A C 1
ATOM 2518 O O . PRO A 1 334 ? 18.520 -11.238 27.538 1.00 89.50 334 PRO A O 1
ATOM 2521 N N . GLN A 1 335 ? 20.514 -12.246 27.267 1.00 90.06 335 GLN A N 1
ATOM 2522 C CA . GLN A 1 335 ? 21.135 -11.195 26.466 1.00 90.06 335 GLN A CA 1
ATOM 2523 C C . GLN A 1 335 ? 20.848 -11.409 24.986 1.00 90.06 335 GLN A C 1
ATOM 2525 O O . GLN A 1 335 ? 21.203 -12.444 24.423 1.00 90.06 335 GLN A O 1
ATOM 2530 N N . TRP A 1 336 ? 20.239 -10.406 24.357 1.00 87.44 336 TRP A N 1
ATOM 2531 C CA . TRP A 1 336 ? 19.934 -10.437 22.933 1.00 87.44 336 TRP A CA 1
ATOM 2532 C C . TRP A 1 336 ? 21.212 -10.451 22.095 1.00 87.44 336 TRP A C 1
ATOM 2534 O O . TRP A 1 336 ? 22.052 -9.551 22.209 1.00 87.44 336 TRP A O 1
ATOM 2544 N N . GLY A 1 337 ? 21.318 -11.420 21.187 1.00 86.50 337 GLY A N 1
ATOM 2545 C CA . GLY A 1 337 ? 22.436 -11.540 20.257 1.00 86.50 337 GLY A CA 1
ATOM 2546 C C . GLY A 1 337 ? 22.029 -11.756 18.800 1.00 86.50 337 GLY A C 1
ATOM 2547 O O . GLY A 1 337 ? 20.860 -11.902 18.443 1.00 86.50 337 GLY A O 1
ATOM 2548 N N . GLU A 1 338 ? 23.037 -11.826 17.926 1.00 86.62 338 GLU A N 1
ATOM 2549 C CA . GLU A 1 338 ? 22.849 -12.209 16.517 1.00 86.62 338 GLU A CA 1
ATOM 2550 C C . GLU A 1 338 ? 22.250 -13.618 16.375 1.00 86.62 338 GLU A C 1
ATOM 2552 O O . GLU A 1 338 ? 21.526 -13.880 15.419 1.00 86.62 338 GLU A O 1
ATOM 2557 N N . ALA A 1 339 ? 22.491 -14.517 17.335 1.00 85.06 339 ALA A N 1
ATOM 2558 C CA . ALA A 1 339 ? 21.855 -15.834 17.375 1.00 85.06 339 ALA A CA 1
ATOM 2559 C C . ALA A 1 339 ? 20.319 -15.727 17.407 1.00 85.06 339 ALA A C 1
ATOM 2561 O O . ALA A 1 339 ? 19.650 -16.348 16.580 1.00 85.06 339 ALA A O 1
ATOM 2562 N N . ASP A 1 340 ? 19.769 -14.875 18.282 1.00 92.75 340 ASP A N 1
ATOM 2563 C CA . ASP A 1 340 ? 18.324 -14.640 18.396 1.00 92.75 340 ASP A CA 1
ATOM 2564 C C . ASP A 1 340 ? 17.756 -14.010 17.135 1.00 92.75 340 ASP A C 1
ATOM 2566 O O . ASP A 1 340 ? 16.742 -14.466 16.605 1.00 92.75 340 ASP A O 1
ATOM 2570 N N . ARG A 1 341 ? 18.452 -12.999 16.606 1.00 92.50 341 ARG A N 1
ATOM 2571 C CA . ARG A 1 341 ? 18.042 -12.315 15.379 1.00 92.50 341 ARG A CA 1
ATOM 2572 C C . ARG A 1 341 ? 17.991 -13.267 14.185 1.00 92.50 341 ARG A C 1
ATOM 2574 O O . ARG A 1 341 ? 17.022 -13.250 13.426 1.00 92.50 341 ARG A O 1
ATOM 2581 N N . ASN A 1 342 ? 19.013 -14.102 14.012 1.00 89.44 342 ASN A N 1
ATOM 2582 C CA . ASN A 1 342 ? 19.106 -15.030 12.886 1.00 89.44 342 ASN A CA 1
ATOM 2583 C C . ASN A 1 342 ? 18.127 -16.203 13.026 1.00 89.44 342 ASN A C 1
ATOM 2585 O O . ASN A 1 342 ? 17.487 -16.573 12.043 1.00 89.44 342 ASN A O 1
ATOM 2589 N N . ALA A 1 343 ? 17.932 -16.733 14.238 1.00 90.06 343 ALA A N 1
ATOM 2590 C CA . ALA A 1 343 ? 16.916 -17.749 14.501 1.00 90.06 343 ALA A CA 1
ATOM 2591 C C . ALA A 1 343 ? 15.493 -17.213 14.275 1.00 90.06 343 ALA A C 1
ATOM 2593 O O . ALA A 1 343 ? 14.674 -17.879 13.640 1.00 90.06 343 ALA A O 1
ATOM 2594 N N . CYS A 1 344 ? 15.210 -15.992 14.737 1.00 91.62 344 CYS A N 1
ATOM 2595 C CA . CYS A 1 344 ? 13.927 -15.320 14.549 1.00 91.62 344 CYS A CA 1
ATOM 2596 C C . CYS A 1 344 ? 13.650 -15.041 13.065 1.00 91.62 344 CYS A C 1
ATOM 2598 O O . CYS A 1 344 ? 12.574 -15.368 12.568 1.00 91.62 344 CYS A O 1
ATOM 2600 N N . ARG A 1 345 ? 14.652 -14.542 12.329 1.00 92.50 345 ARG A N 1
ATOM 2601 C CA . ARG A 1 345 ? 14.579 -14.337 10.876 1.00 92.50 345 ARG A CA 1
ATOM 2602 C C . ARG A 1 345 ? 14.293 -15.643 10.145 1.00 92.50 345 ARG A C 1
ATOM 2604 O O . ARG A 1 345 ? 13.370 -15.690 9.343 1.00 92.50 345 ARG A O 1
ATOM 2611 N N . ALA A 1 346 ? 15.021 -16.712 10.463 1.00 87.94 346 ALA A N 1
ATOM 2612 C CA . ALA A 1 346 ? 14.805 -18.020 9.848 1.00 87.94 346 ALA A CA 1
ATOM 2613 C C . ALA A 1 346 ? 13.398 -18.573 10.137 1.00 87.94 346 ALA A C 1
ATOM 2615 O O . ALA A 1 346 ? 12.797 -19.221 9.283 1.00 87.94 346 ALA A O 1
ATOM 2616 N N . PHE A 1 347 ? 12.848 -18.300 11.324 1.00 92.81 347 PHE A N 1
ATOM 2617 C CA . PHE A 1 347 ? 11.466 -18.640 11.654 1.00 92.81 347 PHE A CA 1
ATOM 2618 C C . PHE A 1 347 ? 10.452 -17.821 10.850 1.00 92.81 347 PHE A C 1
ATOM 2620 O O . PHE A 1 347 ? 9.489 -18.395 10.349 1.00 92.81 347 PHE A O 1
ATOM 2627 N N . GLN A 1 348 ? 10.666 -16.512 10.696 1.00 89.25 348 GLN A N 1
ATOM 2628 C CA . GLN A 1 348 ? 9.822 -15.631 9.879 1.00 89.25 348 GLN A CA 1
ATOM 2629 C C . GLN A 1 348 ? 9.854 -16.043 8.396 1.00 89.25 348 GLN A C 1
ATOM 2631 O O . GLN A 1 348 ? 8.808 -16.210 7.771 1.00 89.25 348 GLN A O 1
ATOM 2636 N N . GLU A 1 349 ? 11.041 -16.305 7.850 1.00 86.94 349 GLU A N 1
ATOM 2637 C CA . GLU A 1 349 ? 11.228 -16.800 6.481 1.00 86.94 349 GLU A CA 1
ATOM 2638 C C . GLU A 1 349 ? 10.565 -18.169 6.272 1.00 86.94 349 GLU A C 1
ATOM 2640 O O . GLU A 1 349 ? 9.958 -18.402 5.228 1.00 86.94 349 GLU A O 1
ATOM 2645 N N . ALA A 1 350 ? 10.586 -19.056 7.277 1.00 86.00 350 ALA A N 1
ATOM 2646 C CA . ALA A 1 350 ? 9.874 -20.336 7.223 1.00 86.00 350 ALA A CA 1
ATOM 2647 C C . ALA A 1 350 ? 8.346 -20.172 7.091 1.00 86.00 350 ALA A C 1
ATOM 2649 O O . ALA A 1 350 ? 7.675 -21.079 6.598 1.00 86.00 350 ALA A O 1
ATOM 2650 N N . GLN A 1 351 ? 7.792 -19.014 7.470 1.00 83.25 351 GLN A N 1
ATOM 2651 C CA . GLN A 1 351 ? 6.380 -18.680 7.238 1.00 83.25 351 GLN A CA 1
ATOM 2652 C C . GLN A 1 351 ? 6.111 -18.153 5.818 1.00 83.25 351 GLN A C 1
ATOM 2654 O O . GLN A 1 351 ? 4.958 -17.904 5.465 1.00 83.25 351 GLN A O 1
ATOM 2659 N N . GLY A 1 352 ? 7.154 -17.967 5.004 1.00 71.00 352 GLY A N 1
ATOM 2660 C CA . GLY A 1 352 ? 7.090 -17.301 3.703 1.00 71.00 352 GLY A CA 1
ATOM 2661 C C . GLY A 1 352 ? 7.117 -15.773 3.791 1.00 71.00 352 GLY A C 1
ATOM 2662 O O . GLY A 1 352 ? 6.783 -15.107 2.812 1.00 71.00 352 GLY A O 1
ATOM 2663 N N . TRP A 1 353 ? 7.473 -15.204 4.948 1.00 78.62 353 TRP A N 1
ATOM 2664 C CA . TRP A 1 353 ? 7.625 -13.756 5.113 1.00 78.62 353 TRP A CA 1
ATOM 2665 C C . TRP A 1 353 ? 8.962 -13.286 4.529 1.00 78.62 353 TRP A C 1
ATOM 2667 O O . TRP A 1 353 ? 9.921 -14.052 4.440 1.00 78.62 353 TRP A O 1
ATOM 2677 N N . SER A 1 354 ? 9.034 -12.026 4.099 1.00 67.31 354 SER A N 1
ATOM 2678 C CA . SER A 1 354 ? 10.242 -11.450 3.494 1.00 67.31 354 SER A CA 1
ATOM 2679 C C . SER A 1 354 ? 10.327 -9.943 3.742 1.00 67.31 354 SER A C 1
ATOM 2681 O O . SER A 1 354 ? 9.366 -9.320 4.193 1.00 67.31 354 SER A O 1
ATOM 2683 N N . GLY A 1 355 ? 11.485 -9.339 3.463 1.00 63.62 355 GLY A N 1
ATOM 2684 C CA . GLY A 1 355 ? 11.680 -7.901 3.659 1.00 63.62 355 GLY A CA 1
ATOM 2685 C C . GLY A 1 355 ? 11.571 -7.504 5.133 1.00 63.62 355 GLY A C 1
ATOM 2686 O O . GLY A 1 355 ? 12.201 -8.127 5.987 1.00 63.62 355 GLY A O 1
ATOM 2687 N N . SER A 1 356 ? 10.781 -6.471 5.431 1.00 61.53 356 SER A N 1
ATOM 2688 C CA . SER A 1 356 ? 10.536 -6.010 6.806 1.00 61.53 356 SER A CA 1
ATOM 2689 C C . SER A 1 356 ? 9.785 -7.027 7.664 1.00 61.53 356 SER A C 1
ATOM 2691 O O . SER A 1 356 ? 9.929 -7.007 8.878 1.00 61.53 356 SER A O 1
ATOM 2693 N N . ASP A 1 357 ? 9.027 -7.937 7.049 1.00 50.06 357 ASP A N 1
ATOM 2694 C CA . ASP A 1 357 ? 8.250 -8.948 7.777 1.00 50.06 357 ASP A CA 1
ATOM 2695 C C . ASP A 1 357 ? 9.120 -10.147 8.209 1.00 50.06 357 ASP A C 1
ATOM 2697 O O . ASP A 1 357 ? 8.691 -10.988 8.997 1.00 50.06 357 ASP A O 1
ATOM 2701 N N . ALA A 1 358 ? 10.362 -10.212 7.713 1.00 74.56 358 ALA A N 1
ATOM 2702 C CA . ALA A 1 358 ? 11.396 -11.165 8.108 1.00 74.56 358 ALA A CA 1
ATOM 2703 C C . ALA A 1 358 ? 12.687 -10.431 8.505 1.00 74.56 358 ALA A C 1
ATOM 2705 O O . ALA A 1 358 ? 13.777 -10.695 7.998 1.00 74.56 358 ALA A O 1
ATOM 2706 N N . ASP A 1 359 ? 12.572 -9.434 9.374 1.00 65.81 359 ASP A N 1
ATOM 2707 C CA . ASP A 1 359 ? 13.674 -8.576 9.814 1.00 65.81 359 ASP A CA 1
ATOM 2708 C C . ASP A 1 359 ? 14.543 -9.185 10.939 1.00 65.81 359 ASP A C 1
ATOM 2710 O O . ASP A 1 359 ? 15.639 -8.684 11.231 1.00 65.81 359 ASP A O 1
ATOM 2714 N N . GLY A 1 360 ? 14.123 -10.315 11.506 1.00 84.12 360 GLY A N 1
ATOM 2715 C CA . GLY A 1 360 ? 14.763 -10.977 12.638 1.00 84.12 360 GLY A CA 1
ATOM 2716 C C . GLY A 1 360 ? 14.396 -10.387 13.997 1.00 84.12 360 GLY A C 1
ATOM 2717 O O . GLY A 1 360 ? 14.958 -10.811 15.004 1.00 84.12 360 GLY A O 1
ATOM 2718 N N . LEU A 1 361 ? 13.464 -9.434 14.057 1.00 82.56 361 LEU A N 1
ATOM 2719 C CA . LEU A 1 361 ? 12.917 -8.911 15.304 1.00 82.56 361 LEU A CA 1
ATOM 2720 C C . LEU A 1 361 ? 11.525 -9.522 15.532 1.00 82.56 361 LEU A C 1
ATOM 2722 O O . LEU A 1 361 ? 10.661 -9.464 14.656 1.00 82.56 361 LEU A O 1
ATOM 2726 N N . PRO A 1 362 ? 11.263 -10.147 16.691 1.00 78.19 362 PRO A N 1
ATOM 2727 C CA . PRO A 1 362 ? 9.963 -10.747 16.944 1.00 78.19 362 PRO A CA 1
ATOM 2728 C C . PRO A 1 362 ? 8.918 -9.655 17.181 1.00 78.19 362 PRO A C 1
ATOM 2730 O O . PRO A 1 362 ? 8.916 -9.000 18.221 1.00 78.19 362 PRO A O 1
ATOM 2733 N N . GLY A 1 363 ? 8.000 -9.485 16.231 1.00 67.88 363 GLY A N 1
ATOM 2734 C CA . GLY A 1 363 ? 6.765 -8.725 16.423 1.00 67.88 363 GLY A CA 1
ATOM 2735 C C . GLY A 1 363 ? 5.661 -9.553 17.104 1.00 67.88 363 GLY A C 1
ATOM 2736 O O . GLY A 1 363 ? 5.841 -10.755 17.333 1.00 67.88 363 GLY A O 1
ATOM 2737 N N . PRO A 1 364 ? 4.481 -8.958 17.367 1.00 63.03 364 PRO A N 1
ATOM 2738 C CA . PRO A 1 364 ? 3.343 -9.661 17.966 1.00 63.03 364 PRO A CA 1
ATOM 2739 C C . PRO A 1 364 ? 2.949 -10.940 17.217 1.00 63.03 364 PRO A C 1
ATOM 2741 O O . PRO A 1 364 ? 2.651 -11.951 17.845 1.00 63.03 364 PRO A O 1
ATOM 2744 N N . THR A 1 365 ? 2.995 -10.927 15.881 1.00 70.00 365 THR A N 1
ATOM 2745 C CA . THR A 1 365 ? 2.666 -12.091 15.042 1.00 70.00 365 THR A CA 1
ATOM 2746 C C . THR A 1 365 ? 3.706 -13.201 15.176 1.00 70.00 365 THR A C 1
ATOM 2748 O O . THR A 1 365 ? 3.338 -14.357 15.382 1.00 70.00 365 THR A O 1
ATOM 2751 N N . THR A 1 366 ? 5.000 -12.858 15.122 1.00 78.25 366 THR A N 1
ATOM 2752 C CA . THR A 1 366 ? 6.097 -13.811 15.345 1.00 78.25 366 THR A CA 1
ATOM 2753 C C . THR A 1 366 ? 5.958 -14.467 16.716 1.00 78.25 366 THR A C 1
ATOM 2755 O O . THR A 1 366 ? 5.994 -15.690 16.831 1.00 78.25 366 THR A O 1
ATOM 2758 N N . TRP A 1 367 ? 5.732 -13.657 17.753 1.00 80.38 367 TRP A N 1
ATOM 2759 C CA . TRP A 1 367 ? 5.558 -14.135 19.118 1.00 80.38 367 TRP A CA 1
ATOM 2760 C C . TRP A 1 367 ? 4.329 -15.023 19.275 1.00 80.38 367 TRP A C 1
ATOM 2762 O O . TRP A 1 367 ? 4.442 -16.104 19.844 1.00 80.38 367 TRP A O 1
ATOM 2772 N N . LEU A 1 368 ? 3.181 -14.614 18.723 1.00 70.56 368 LEU A N 1
ATOM 2773 C CA . LEU A 1 368 ? 1.950 -15.400 18.743 1.00 70.56 368 LEU A CA 1
ATOM 2774 C C . LEU A 1 368 ? 2.174 -16.778 18.125 1.00 70.56 368 LEU A C 1
ATOM 2776 O O . LEU A 1 368 ? 1.780 -17.782 18.714 1.00 70.56 368 LEU A O 1
ATOM 2780 N N . TYR A 1 369 ? 2.836 -16.842 16.969 1.00 74.62 369 TYR A N 1
ATOM 2781 C CA . TYR A 1 369 ? 3.125 -18.111 16.313 1.00 74.62 369 TYR A CA 1
ATOM 2782 C C . TYR A 1 369 ? 4.003 -18.980 17.212 1.00 74.62 369 TYR A C 1
ATOM 2784 O O . TYR A 1 369 ? 3.665 -20.133 17.473 1.00 74.62 369 TYR A O 1
ATOM 2792 N N . LEU A 1 370 ? 5.073 -18.418 17.772 1.00 88.12 370 LEU A N 1
ATOM 2793 C CA . LEU A 1 370 ? 5.984 -19.130 18.663 1.00 88.12 370 LEU A CA 1
ATOM 2794 C C . LEU A 1 370 ? 5.285 -19.686 19.914 1.00 88.12 370 LEU A C 1
ATOM 2796 O O . LEU A 1 370 ? 5.379 -20.889 20.154 1.00 88.12 370 LEU A O 1
ATOM 2800 N N . VAL A 1 371 ? 4.532 -18.868 20.657 1.00 79.12 371 VAL A N 1
ATOM 2801 C CA . VAL A 1 371 ? 3.884 -19.289 21.917 1.00 79.12 371 VAL A CA 1
ATOM 2802 C C . VAL A 1 371 ? 2.683 -20.218 21.721 1.00 79.12 371 VAL A C 1
ATOM 2804 O O . VAL A 1 371 ? 2.368 -20.991 22.620 1.00 79.12 371 VAL A O 1
ATOM 2807 N N . THR A 1 372 ? 2.014 -20.171 20.563 1.00 68.50 372 THR A N 1
ATOM 2808 C CA . THR A 1 372 ? 0.846 -21.029 20.266 1.00 68.50 372 THR A CA 1
ATOM 2809 C C . THR A 1 372 ? 1.185 -22.277 19.455 1.00 68.50 372 THR A C 1
ATOM 2811 O O . THR A 1 372 ? 0.315 -23.117 19.234 1.00 68.50 372 THR A O 1
ATOM 2814 N N . GLY A 1 373 ? 2.426 -22.412 18.980 1.00 74.38 373 GLY A N 1
ATOM 2815 C CA . GLY A 1 373 ? 2.806 -23.516 18.098 1.00 74.38 373 GLY A CA 1
ATOM 2816 C C . GLY A 1 373 ? 2.286 -23.385 16.656 1.00 74.38 373 GLY A C 1
ATOM 2817 O O . GLY A 1 373 ? 2.368 -24.348 15.900 1.00 74.38 373 GLY A O 1
ATOM 2818 N N . GLN A 1 374 ? 1.767 -22.221 16.246 1.00 68.06 374 GLN A N 1
ATOM 2819 C CA . GLN A 1 374 ? 1.252 -21.983 14.889 1.00 68.06 374 GLN A CA 1
ATOM 2820 C C . GLN A 1 374 ? 2.357 -21.729 13.851 1.00 68.06 374 GLN A C 1
ATOM 2822 O O . GLN A 1 374 ? 3.451 -21.274 14.176 1.00 68.06 374 GLN A O 1
ATOM 2827 N N . GLY A 1 375 ? 2.065 -21.984 12.577 1.00 81.44 375 GLY A N 1
ATOM 2828 C CA . GLY A 1 375 ? 3.027 -21.784 11.493 1.00 81.44 375 GLY A CA 1
ATOM 2829 C C . GLY A 1 375 ? 4.063 -22.903 11.373 1.00 81.44 375 GLY A C 1
ATOM 2830 O O . GLY A 1 375 ? 4.056 -23.874 12.130 1.00 81.44 375 GLY A O 1
ATOM 2831 N N . GLN A 1 376 ? 4.943 -22.778 10.388 1.00 82.25 376 GLN A N 1
ATOM 2832 C CA . GLN A 1 376 ? 5.957 -23.779 10.070 1.00 82.25 376 GLN A CA 1
ATOM 2833 C C . GLN A 1 376 ? 7.113 -23.736 11.073 1.00 82.25 376 GLN A C 1
ATOM 2835 O O . GLN A 1 376 ? 7.477 -22.675 11.580 1.00 82.25 376 GLN A O 1
ATOM 2840 N N . ASN A 1 377 ? 7.707 -24.895 11.349 1.00 90.88 377 ASN A N 1
ATOM 2841 C CA . ASN A 1 377 ? 8.979 -24.955 12.065 1.00 90.88 377 ASN A CA 1
ATOM 2842 C C . ASN A 1 377 ? 10.102 -24.441 11.159 1.00 90.88 377 ASN A C 1
ATOM 2844 O O . ASN A 1 377 ? 10.004 -24.516 9.934 1.00 90.88 377 ASN A O 1
ATOM 2848 N N . ILE A 1 378 ? 11.181 -23.951 11.767 1.00 91.88 378 ILE A N 1
ATOM 2849 C CA . ILE A 1 378 ? 12.411 -23.627 11.056 1.00 91.88 378 ILE A CA 1
ATOM 2850 C C . ILE A 1 378 ? 12.888 -24.927 10.397 1.00 91.88 378 ILE A C 1
ATOM 2852 O O . ILE A 1 378 ? 13.179 -25.890 11.114 1.00 91.88 378 ILE A O 1
ATOM 2856 N N . PRO A 1 379 ? 12.976 -24.983 9.059 1.00 83.81 379 PRO A N 1
ATOM 2857 C CA . PRO A 1 379 ? 13.424 -26.187 8.386 1.00 83.81 379 PRO A CA 1
ATOM 2858 C C . PRO A 1 379 ? 14.844 -26.528 8.847 1.00 83.81 379 PRO A C 1
ATOM 2860 O O . PRO A 1 379 ? 15.678 -25.632 9.062 1.00 83.81 379 PRO A O 1
ATOM 2863 N N . GLU A 1 380 ? 15.113 -27.823 9.026 1.00 75.00 380 GLU A N 1
ATOM 2864 C CA . GLU A 1 380 ? 16.487 -28.300 9.154 1.00 75.00 380 GLU A CA 1
ATOM 2865 C C . GLU A 1 380 ? 17.271 -27.849 7.917 1.00 75.00 380 GLU A C 1
ATOM 2867 O O . GLU A 1 380 ? 16.701 -27.797 6.819 1.00 75.00 380 GLU A O 1
ATOM 2872 N N . PRO A 1 381 ? 18.555 -27.474 8.065 1.00 53.38 381 PRO A N 1
ATOM 2873 C CA . PRO A 1 381 ? 19.386 -27.224 6.903 1.00 53.38 381 PRO A CA 1
ATOM 2874 C C . PRO A 1 381 ? 19.331 -28.479 6.038 1.00 53.38 381 PRO A C 1
ATOM 2876 O O . PRO A 1 381 ? 19.690 -29.567 6.489 1.00 53.38 381 PRO A O 1
ATOM 2879 N N . ALA A 1 382 ? 18.815 -28.330 4.819 1.00 48.66 382 ALA A N 1
ATOM 2880 C CA . ALA A 1 382 ? 18.810 -29.425 3.872 1.00 48.66 382 ALA A CA 1
ATOM 2881 C C . ALA A 1 382 ? 20.259 -29.932 3.752 1.00 48.66 382 ALA A C 1
ATOM 2883 O O . ALA A 1 382 ? 21.160 -29.094 3.620 1.00 48.66 382 ALA A O 1
ATOM 2884 N N . PRO A 1 383 ? 20.518 -31.254 3.829 1.00 40.56 383 PRO A N 1
ATOM 2885 C CA . PRO A 1 383 ? 21.840 -31.772 3.496 1.00 40.56 383 PRO A CA 1
ATOM 2886 C C . PRO A 1 383 ? 22.190 -31.222 2.117 1.00 40.56 383 PRO A C 1
ATOM 2888 O O . PRO A 1 383 ? 21.349 -31.358 1.230 1.00 40.56 383 PRO A O 1
ATOM 2891 N N . GLU A 1 384 ? 23.340 -30.539 1.986 1.00 47.62 384 GLU A N 1
ATOM 2892 C CA . GLU A 1 384 ? 23.702 -29.729 0.809 1.00 47.62 384 GLU A CA 1
ATOM 2893 C C . GLU A 1 384 ? 23.152 -30.347 -0.485 1.00 47.62 384 GLU A C 1
ATOM 2895 O O . GLU A 1 384 ? 23.666 -31.374 -0.950 1.00 47.62 384 GLU A O 1
ATOM 2900 N N . PRO A 1 385 ? 22.063 -29.785 -1.045 1.00 36.06 385 PRO A N 1
ATOM 2901 C CA . PRO A 1 385 ? 21.416 -30.418 -2.175 1.00 36.06 385 PRO A CA 1
ATOM 2902 C C . PRO A 1 385 ? 22.260 -30.215 -3.426 1.00 36.06 385 PRO A C 1
ATOM 2904 O O . PRO A 1 385 ? 22.483 -29.095 -3.887 1.00 36.06 385 PRO A O 1
ATOM 2907 N N . GLN A 1 386 ? 22.691 -31.334 -4.001 1.00 35.94 386 GLN A N 1
ATOM 2908 C CA . GLN A 1 386 ? 23.134 -31.420 -5.386 1.00 35.94 386 GLN A CA 1
ATOM 2909 C C . GLN A 1 386 ? 22.071 -30.777 -6.306 1.00 35.94 386 GLN A C 1
ATOM 2911 O O . GLN A 1 386 ? 20.873 -30.969 -6.081 1.00 35.94 386 GLN A O 1
ATOM 2916 N N . PRO A 1 387 ? 22.465 -30.004 -7.331 1.00 35.38 387 PRO A N 1
ATOM 2917 C CA . PRO A 1 387 ? 21.542 -29.127 -8.052 1.00 35.38 387 PRO A CA 1
ATOM 2918 C C . PRO A 1 387 ? 20.505 -29.912 -8.872 1.00 35.38 387 PRO A C 1
ATOM 2920 O O . PRO A 1 387 ? 20.889 -30.558 -9.845 1.00 35.38 387 PRO A O 1
ATOM 2923 N N . GLN A 1 388 ? 19.209 -29.816 -8.520 1.00 30.47 388 GLN A N 1
ATOM 2924 C CA . GLN A 1 388 ? 18.037 -30.332 -9.270 1.00 30.47 388 GLN A CA 1
ATOM 2925 C C . GLN A 1 388 ? 16.721 -29.581 -8.886 1.00 30.47 388 GLN A C 1
ATOM 2927 O O . GLN A 1 388 ? 16.670 -28.982 -7.815 1.00 30.47 388 GLN A O 1
ATOM 2932 N N . PRO A 1 389 ? 15.674 -29.507 -9.746 1.00 37.75 389 PRO A N 1
ATOM 2933 C CA . PRO A 1 389 ? 15.331 -28.309 -10.531 1.00 37.75 389 PRO A CA 1
ATOM 2934 C C . PRO A 1 389 ? 13.997 -27.625 -10.143 1.00 37.75 389 PRO A C 1
ATOM 2936 O O . PRO A 1 389 ? 13.009 -28.282 -9.822 1.00 37.75 389 PRO A O 1
ATOM 2939 N N . GLN A 1 390 ? 13.933 -26.294 -10.282 1.00 31.19 390 GLN A N 1
ATOM 2940 C CA . GLN A 1 390 ? 12.678 -25.523 -10.305 1.00 31.19 390 GLN A CA 1
ATOM 2941 C C . GLN A 1 390 ? 11.974 -25.704 -11.664 1.00 31.19 390 GLN A C 1
ATOM 2943 O O . GLN A 1 390 ? 12.646 -25.739 -12.697 1.00 31.19 390 GLN A O 1
ATOM 2948 N N . GLN A 1 391 ? 10.636 -25.804 -11.697 1.00 34.62 391 GLN A N 1
ATOM 2949 C CA . GLN A 1 391 ? 9.906 -25.724 -12.973 1.00 34.62 391 GLN A CA 1
ATOM 2950 C C . GLN A 1 391 ? 10.166 -24.351 -13.624 1.00 34.62 391 GLN A C 1
ATOM 2952 O O . GLN A 1 391 ? 10.179 -23.345 -12.912 1.00 34.62 391 GLN A O 1
ATOM 2957 N N . PRO A 1 392 ? 10.404 -24.285 -14.945 1.00 36.62 392 PRO A N 1
ATOM 2958 C CA . PRO A 1 392 ? 10.999 -23.117 -15.568 1.00 36.62 392 PRO A CA 1
ATOM 2959 C C . PRO A 1 392 ? 9.960 -21.999 -15.680 1.00 36.62 392 PRO A C 1
ATOM 2961 O O . PRO A 1 392 ? 8.984 -22.134 -16.416 1.00 36.62 392 PRO A O 1
ATOM 2964 N N . VAL A 1 393 ? 10.205 -20.853 -15.035 1.00 46.62 393 VAL A N 1
ATOM 2965 C CA . VAL A 1 393 ? 9.947 -19.606 -15.761 1.00 46.62 393 VAL A CA 1
ATOM 2966 C C . VAL A 1 393 ? 10.880 -19.690 -16.948 1.00 46.62 393 VAL A C 1
ATOM 2968 O O . VAL A 1 393 ? 12.094 -19.697 -16.756 1.00 46.62 393 VAL A O 1
ATOM 2971 N N . ASP A 1 394 ? 10.326 -19.912 -18.138 1.00 56.03 394 ASP A N 1
ATOM 2972 C CA . ASP A 1 394 ? 11.114 -19.839 -19.356 1.00 56.03 394 ASP A CA 1
ATOM 2973 C C . ASP A 1 394 ? 11.878 -18.514 -19.275 1.00 56.03 394 ASP A C 1
ATOM 2975 O O . ASP A 1 394 ? 11.237 -17.459 -19.264 1.00 56.03 394 ASP A O 1
ATOM 2979 N N . PRO A 1 395 ? 13.213 -18.527 -19.103 1.00 55.75 395 PRO A N 1
ATOM 2980 C CA . PRO A 1 395 ? 13.944 -17.283 -19.022 1.00 55.75 395 PRO A CA 1
ATOM 2981 C C . PRO A 1 395 ? 13.665 -16.486 -20.303 1.00 55.75 395 PRO A C 1
ATOM 2983 O O . PRO A 1 395 ? 13.635 -15.263 -20.276 1.00 55.75 395 PRO A O 1
ATOM 2986 N N . ASP A 1 396 ? 13.385 -17.132 -21.422 1.00 71.81 396 ASP A N 1
ATOM 2987 C CA . ASP A 1 396 ? 13.149 -16.459 -22.685 1.00 71.81 396 ASP A CA 1
ATOM 2988 C C . ASP A 1 396 ? 11.726 -15.877 -22.801 1.00 71.81 396 ASP A C 1
ATOM 2990 O O . ASP A 1 396 ? 11.465 -15.070 -23.696 1.00 71.81 396 ASP A O 1
ATOM 2994 N N . ALA A 1 397 ? 10.825 -16.155 -21.848 1.00 80.44 397 ALA A N 1
ATOM 2995 C CA . ALA A 1 397 ? 9.518 -15.509 -21.785 1.00 80.44 397 ALA A CA 1
ATOM 2996 C C . ALA A 1 397 ? 9.644 -14.005 -21.502 1.00 80.44 397 ALA A C 1
ATOM 2998 O O . ALA A 1 397 ? 10.419 -13.559 -20.653 1.00 80.44 397 ALA A O 1
ATOM 2999 N N . TYR A 1 398 ? 8.851 -13.212 -22.224 1.00 86.31 398 TYR A N 1
ATOM 3000 C CA . TYR A 1 398 ? 8.793 -11.769 -22.025 1.00 86.31 398 TYR A CA 1
ATOM 3001 C C . TYR A 1 398 ? 8.233 -11.437 -20.634 1.00 86.31 398 TYR A C 1
ATOM 3003 O O . TYR A 1 398 ? 7.114 -11.853 -20.327 1.00 86.31 398 TYR A O 1
ATOM 3011 N N . PRO A 1 399 ? 8.966 -10.676 -19.801 1.00 82.75 399 PRO A N 1
ATOM 3012 C CA . PRO A 1 399 ? 8.615 -10.498 -18.396 1.00 82.75 399 PRO A CA 1
ATOM 3013 C C . PRO A 1 399 ? 7.519 -9.444 -18.157 1.00 82.75 399 PRO A C 1
ATOM 3015 O O . PRO A 1 399 ? 7.083 -9.294 -17.021 1.00 82.75 399 PRO A O 1
ATOM 3018 N N . GLY A 1 400 ? 7.053 -8.750 -19.204 1.00 88.31 400 GLY A N 1
ATOM 3019 C CA . GLY A 1 400 ? 6.028 -7.703 -19.125 1.00 88.31 400 GLY A CA 1
ATOM 3020 C C . GLY A 1 400 ? 6.581 -6.305 -19.415 1.00 88.31 400 GLY A C 1
ATOM 3021 O O . GLY A 1 400 ? 7.757 -6.030 -19.186 1.00 88.31 400 GLY A O 1
ATOM 3022 N N . ALA A 1 401 ? 5.739 -5.419 -19.954 1.00 88.56 401 ALA A N 1
ATOM 3023 C CA . ALA A 1 401 ? 6.143 -4.059 -20.330 1.00 88.56 401 ALA A CA 1
ATOM 3024 C C . ALA A 1 401 ? 6.418 -3.159 -19.118 1.00 88.56 401 ALA A C 1
ATOM 3026 O O . ALA A 1 401 ? 7.261 -2.272 -19.191 1.00 88.56 401 ALA A O 1
ATOM 3027 N N . ASP A 1 402 ? 5.760 -3.432 -17.993 1.00 86.56 402 ASP A N 1
ATOM 3028 C CA . ASP A 1 402 ? 5.943 -2.772 -16.696 1.00 86.56 402 ASP A CA 1
ATOM 3029 C C . ASP A 1 402 ? 7.338 -2.998 -16.088 1.00 86.56 402 ASP A C 1
ATOM 3031 O O . ASP A 1 402 ? 7.750 -2.269 -15.188 1.00 86.56 402 ASP A O 1
ATOM 3035 N N . GLN A 1 403 ? 8.085 -3.984 -16.593 1.00 90.75 403 GLN A N 1
ATOM 3036 C CA . GLN A 1 403 ? 9.450 -4.269 -16.156 1.00 90.75 403 GLN A CA 1
ATOM 3037 C C . GLN A 1 403 ? 10.486 -3.303 -16.749 1.00 90.75 403 GLN A C 1
ATOM 3039 O O . GLN A 1 403 ? 11.646 -3.334 -16.329 1.00 90.75 403 GLN A O 1
ATOM 3044 N N . PHE A 1 404 ? 10.090 -2.454 -17.703 1.00 94.94 404 PHE A N 1
ATOM 3045 C CA . PHE A 1 404 ? 10.967 -1.562 -18.459 1.00 94.94 404 PHE A CA 1
ATOM 3046 C C . PHE A 1 404 ? 10.424 -0.129 -18.481 1.00 94.94 404 PHE A C 1
ATOM 3048 O O . PHE A 1 404 ? 9.234 0.110 -18.297 1.00 94.94 404 PHE A O 1
ATOM 3055 N N . GLY A 1 405 ? 11.301 0.839 -18.742 1.00 90.94 405 GLY A N 1
ATOM 3056 C CA . GLY A 1 405 ? 10.949 2.258 -18.769 1.00 90.94 405 GLY A CA 1
ATOM 3057 C C . GLY A 1 405 ? 11.316 3.021 -17.486 1.00 90.94 405 GLY A C 1
ATOM 3058 O O . GLY A 1 405 ? 11.862 2.448 -16.539 1.00 90.94 405 GLY A O 1
ATOM 3059 N N . PRO A 1 406 ? 11.070 4.345 -17.460 1.00 90.00 406 PRO A N 1
ATOM 3060 C CA . PRO A 1 406 ? 11.507 5.219 -16.374 1.00 90.00 406 PRO A CA 1
ATOM 3061 C C . PRO A 1 406 ? 11.075 4.721 -14.989 1.00 90.00 406 PRO A C 1
ATOM 3063 O O . PRO A 1 406 ? 9.893 4.510 -14.736 1.00 90.00 406 PRO A O 1
ATOM 3066 N N . GLY A 1 407 ? 12.042 4.568 -14.080 1.00 82.69 407 GLY A N 1
ATOM 3067 C CA . GLY A 1 407 ? 11.807 4.133 -12.699 1.00 82.69 407 GLY A CA 1
ATOM 3068 C C . GLY A 1 407 ? 11.877 2.619 -12.465 1.00 82.69 407 GLY A C 1
ATOM 3069 O O . GLY A 1 407 ? 11.876 2.203 -11.307 1.00 82.69 407 GLY A O 1
ATOM 3070 N N . ALA A 1 408 ? 11.991 1.793 -13.510 1.00 90.00 408 ALA A N 1
ATOM 3071 C CA . ALA A 1 408 ? 12.196 0.358 -13.343 1.00 90.00 408 ALA A CA 1
ATOM 3072 C C . ALA A 1 408 ? 13.573 0.064 -12.719 1.00 90.00 408 ALA A C 1
ATOM 3074 O O . ALA A 1 408 ? 14.594 0.579 -13.173 1.00 90.00 408 ALA A O 1
ATOM 3075 N N . ASN A 1 409 ? 13.603 -0.772 -11.677 1.00 83.25 409 ASN A N 1
ATOM 3076 C CA . ASN A 1 409 ? 14.830 -1.263 -11.050 1.00 83.25 409 ASN A CA 1
ATOM 3077 C C . ASN A 1 409 ? 14.689 -2.755 -10.722 1.00 83.25 409 ASN A C 1
ATOM 3079 O O . ASN A 1 409 ? 14.111 -3.115 -9.697 1.00 83.25 409 ASN A O 1
ATOM 3083 N N . ASN A 1 410 ? 15.122 -3.627 -11.630 1.00 82.06 410 ASN A N 1
ATOM 3084 C CA . ASN A 1 410 ? 14.925 -5.070 -11.519 1.00 82.06 410 ASN A CA 1
ATOM 3085 C C . ASN A 1 410 ? 15.927 -5.848 -12.390 1.00 82.06 410 ASN A C 1
ATOM 3087 O O . ASN A 1 410 ? 16.663 -5.291 -13.201 1.00 82.06 410 ASN A O 1
ATOM 3091 N N . TRP A 1 411 ? 15.951 -7.171 -12.232 1.00 76.88 411 TRP A N 1
ATOM 3092 C CA . TRP A 1 411 ? 16.887 -8.031 -12.955 1.00 76.88 411 TRP A CA 1
ATOM 3093 C C . TRP A 1 411 ? 16.628 -8.079 -14.477 1.00 76.88 411 TRP A C 1
ATOM 3095 O O . TRP A 1 411 ? 17.567 -8.280 -15.250 1.00 76.88 411 TRP A O 1
ATOM 3105 N N . SER A 1 412 ? 15.378 -7.897 -14.918 1.00 87.69 412 SER A N 1
ATOM 3106 C CA . SER A 1 412 ? 14.987 -7.949 -16.331 1.00 87.69 412 SER A CA 1
ATOM 3107 C C . SER A 1 412 ? 15.616 -6.803 -17.118 1.00 87.69 412 SER A C 1
ATOM 3109 O O . SER A 1 412 ? 16.021 -7.013 -18.260 1.00 87.69 412 SER A O 1
ATOM 3111 N N . VAL A 1 413 ? 15.776 -5.627 -16.498 1.00 93.19 413 VAL A N 1
ATOM 3112 C CA . VAL A 1 413 ? 16.532 -4.493 -17.057 1.00 93.19 413 VAL A CA 1
ATOM 3113 C C . VAL A 1 413 ? 18.000 -4.874 -17.252 1.00 93.19 413 VAL A C 1
ATOM 3115 O O . VAL A 1 413 ? 18.518 -4.753 -18.363 1.00 93.19 413 VAL A O 1
ATOM 3118 N N . THR A 1 414 ? 18.645 -5.447 -16.225 1.00 84.50 414 THR A N 1
ATOM 3119 C CA . THR A 1 414 ? 20.031 -5.935 -16.335 1.00 84.50 414 THR A CA 1
ATOM 3120 C C . THR A 1 414 ? 20.167 -6.927 -17.487 1.00 84.50 414 THR A C 1
ATOM 3122 O O . THR A 1 414 ? 21.099 -6.842 -18.288 1.00 84.50 414 THR A O 1
ATOM 3125 N N . ARG A 1 415 ? 19.223 -7.867 -17.604 1.00 90.25 415 ARG A N 1
ATOM 3126 C CA . ARG A 1 415 ? 19.242 -8.871 -18.666 1.00 90.25 415 ARG A CA 1
ATOM 3127 C C . ARG A 1 415 ? 19.017 -8.264 -20.044 1.00 90.25 415 ARG A C 1
ATOM 3129 O O . ARG A 1 415 ? 19.731 -8.636 -20.974 1.00 90.25 415 ARG A O 1
ATOM 3136 N N . LEU A 1 416 ? 18.061 -7.350 -20.192 1.00 95.62 416 LEU A N 1
ATOM 3137 C CA . LEU A 1 416 ? 17.838 -6.633 -21.443 1.00 95.62 416 LEU A CA 1
ATOM 3138 C C . LEU A 1 416 ? 19.131 -5.967 -21.908 1.00 95.62 416 LEU A C 1
ATOM 3140 O O . LEU A 1 416 ? 19.570 -6.210 -23.031 1.00 95.62 416 LEU A O 1
ATOM 3144 N N . GLY A 1 417 ? 19.771 -5.191 -21.031 1.00 92.31 417 GLY A N 1
ATOM 3145 C CA . GLY A 1 417 ? 21.004 -4.499 -21.376 1.00 92.31 417 GLY A CA 1
ATOM 3146 C C . GLY A 1 417 ? 22.144 -5.461 -21.710 1.00 92.31 417 GLY A C 1
ATOM 3147 O O . GLY A 1 417 ? 22.868 -5.239 -22.678 1.00 92.31 417 GLY A O 1
ATOM 3148 N N . GLN A 1 418 ? 22.262 -6.597 -21.014 1.00 85.62 418 GLN A N 1
ATOM 3149 C CA . GLN A 1 418 ? 23.218 -7.649 -21.383 1.00 85.62 418 GLN A CA 1
ATOM 3150 C C . GLN A 1 418 ? 22.945 -8.231 -22.779 1.00 85.62 418 GLN A C 1
ATOM 3152 O O . GLN A 1 418 ? 23.884 -8.446 -23.550 1.00 85.62 418 GLN A O 1
ATOM 3157 N N . MET A 1 419 ? 21.680 -8.473 -23.135 1.00 94.31 419 MET A N 1
ATOM 3158 C CA . MET A 1 419 ? 21.313 -8.946 -24.473 1.00 94.31 419 MET A CA 1
ATOM 3159 C C . MET A 1 419 ? 21.612 -7.885 -25.538 1.00 94.31 419 MET A C 1
ATOM 3161 O O . MET A 1 419 ? 22.192 -8.207 -26.572 1.00 94.31 419 MET A O 1
ATOM 3165 N N . LEU A 1 420 ? 21.314 -6.613 -25.273 1.00 94.31 420 LEU A N 1
ATOM 3166 C CA . LEU A 1 420 ? 21.616 -5.504 -26.181 1.00 94.31 420 LEU A CA 1
ATOM 3167 C C . LEU A 1 420 ? 23.123 -5.310 -26.379 1.00 94.31 420 LEU A C 1
ATOM 3169 O O . LEU A 1 420 ? 23.570 -5.117 -27.509 1.00 94.31 420 LEU A O 1
ATOM 3173 N N . VAL A 1 421 ? 23.927 -5.435 -25.319 1.00 84.75 421 VAL A N 1
ATOM 3174 C CA . VAL A 1 421 ? 25.398 -5.426 -25.397 1.00 84.75 421 VAL A CA 1
ATOM 3175 C C . VAL A 1 421 ? 25.897 -6.527 -26.332 1.00 84.75 421 VAL A C 1
ATOM 3177 O O . VAL A 1 421 ? 26.663 -6.231 -27.250 1.00 84.75 421 VAL A O 1
ATOM 3180 N N . ARG A 1 422 ? 25.404 -7.766 -26.178 1.00 82.81 422 ARG A N 1
ATOM 3181 C CA . ARG A 1 422 ? 25.740 -8.889 -27.080 1.00 82.81 422 ARG A CA 1
ATOM 3182 C C . ARG A 1 422 ? 25.352 -8.610 -28.533 1.00 82.81 422 ARG A C 1
ATOM 3184 O O . ARG A 1 422 ? 25.977 -9.140 -29.447 1.00 82.81 422 ARG A O 1
ATOM 3191 N N . ARG A 1 423 ? 24.344 -7.762 -28.744 1.00 87.19 423 ARG A N 1
ATOM 3192 C CA . ARG A 1 423 ? 23.847 -7.348 -30.061 1.00 87.19 423 ARG A CA 1
ATOM 3193 C C . ARG A 1 423 ? 24.476 -6.047 -30.567 1.00 87.19 423 ARG A C 1
ATOM 3195 O O . ARG A 1 423 ? 23.997 -5.511 -31.557 1.00 87.19 423 ARG A O 1
ATOM 3202 N N . GLY A 1 424 ? 25.552 -5.548 -29.948 1.00 81.19 424 GLY A N 1
ATOM 3203 C CA . GLY A 1 424 ? 26.310 -4.374 -30.415 1.00 81.19 424 GLY A CA 1
ATOM 3204 C C . GLY A 1 424 ? 25.935 -3.041 -29.751 1.00 81.19 424 GLY A C 1
ATOM 3205 O O . GLY A 1 424 ? 26.352 -1.977 -30.215 1.00 81.19 424 GLY A O 1
ATOM 3206 N N . GLY A 1 425 ? 25.160 -3.083 -28.666 1.00 84.69 425 GLY A N 1
ATOM 3207 C CA . GLY A 1 425 ? 24.661 -1.913 -27.937 1.00 84.69 425 GLY A CA 1
ATOM 3208 C C . GLY A 1 425 ? 25.607 -1.365 -26.868 1.00 84.69 425 GLY A C 1
ATOM 3209 O O . GLY A 1 425 ? 25.262 -0.413 -26.181 1.00 84.69 425 GLY A O 1
ATOM 3210 N N . ALA A 1 426 ? 26.804 -1.929 -26.707 1.00 80.50 426 ALA A N 1
ATOM 3211 C CA . ALA A 1 426 ? 27.679 -1.581 -25.587 1.00 80.50 426 ALA A CA 1
ATOM 3212 C C . ALA A 1 426 ? 28.047 -0.089 -25.514 1.00 80.50 426 ALA A C 1
ATOM 3214 O O . ALA A 1 426 ? 28.105 0.471 -24.428 1.00 80.50 426 ALA A O 1
ATOM 3215 N N . ARG A 1 427 ? 28.171 0.580 -26.667 1.00 79.75 427 ARG A N 1
ATOM 3216 C CA . ARG A 1 427 ? 28.443 2.026 -26.773 1.00 79.75 427 ARG A CA 1
ATOM 3217 C C . ARG A 1 427 ? 27.408 2.936 -26.100 1.00 79.75 427 ARG A C 1
ATOM 3219 O O . ARG A 1 427 ? 27.692 4.105 -25.877 1.00 79.75 427 ARG A O 1
ATOM 3226 N N . PHE A 1 428 ? 26.204 2.434 -25.829 1.00 82.44 428 PHE A N 1
ATOM 3227 C CA . PHE A 1 428 ? 25.179 3.206 -25.128 1.00 82.44 428 PHE A CA 1
ATOM 3228 C C . PHE A 1 428 ? 25.410 3.225 -23.611 1.00 82.44 428 PHE A C 1
ATOM 3230 O O . PHE A 1 428 ? 24.874 4.097 -22.938 1.00 82.44 428 PHE A O 1
ATOM 3237 N N . TYR A 1 429 ? 26.230 2.311 -23.079 1.00 79.62 429 TYR A N 1
ATOM 3238 C CA . TYR A 1 429 ? 26.472 2.136 -21.651 1.00 79.62 429 TYR A CA 1
ATOM 3239 C C . TYR A 1 429 ? 27.855 2.664 -21.250 1.00 79.62 429 TYR A C 1
ATOM 3241 O O . TYR A 1 429 ? 28.876 2.155 -21.706 1.00 79.62 429 TYR A O 1
ATOM 3249 N N . SER A 1 430 ? 27.910 3.645 -20.345 1.00 71.31 430 SER A N 1
ATOM 3250 C CA . SER A 1 430 ? 29.174 4.163 -19.795 1.00 71.31 430 SER A CA 1
ATOM 3251 C C . SER A 1 430 ? 29.815 3.212 -18.774 1.00 71.31 430 SER A C 1
ATOM 3253 O O . SER A 1 430 ? 31.028 3.017 -18.793 1.00 71.31 430 SER A O 1
ATOM 3255 N N . GLU A 1 431 ? 29.000 2.594 -17.913 1.00 68.44 431 GLU A N 1
ATOM 3256 C CA . GLU A 1 431 ? 29.435 1.692 -16.826 1.00 68.44 431 GLU A CA 1
ATOM 3257 C C . GLU A 1 431 ? 29.018 0.224 -17.052 1.00 68.44 431 GLU A C 1
ATOM 3259 O O . GLU A 1 431 ? 29.390 -0.664 -16.289 1.00 68.44 431 GLU A O 1
ATOM 3264 N N . GLY A 1 432 ? 28.290 -0.045 -18.140 1.00 73.25 432 GLY A N 1
ATOM 3265 C CA . GLY A 1 432 ? 27.686 -1.343 -18.449 1.00 73.25 432 GLY A CA 1
ATOM 3266 C C . GLY A 1 432 ? 26.218 -1.459 -18.001 1.00 73.25 432 GLY A C 1
ATOM 3267 O O . GLY A 1 432 ? 25.683 -0.535 -17.387 1.00 73.25 432 GLY A O 1
ATOM 3268 N N . PRO A 1 433 ? 25.534 -2.567 -18.342 1.00 83.19 433 PRO A N 1
ATOM 3269 C CA . PRO A 1 433 ? 24.145 -2.798 -17.947 1.00 83.19 433 PRO A CA 1
ATOM 3270 C C . PRO A 1 433 ? 23.985 -2.963 -16.434 1.00 83.19 433 PRO A C 1
ATOM 3272 O O . PRO A 1 433 ? 24.712 -3.738 -15.812 1.00 83.19 433 PRO A O 1
ATOM 3275 N N . GLY A 1 434 ? 22.979 -2.301 -15.866 1.00 73.94 434 GLY A N 1
ATOM 3276 C CA . GLY A 1 434 ? 22.604 -2.403 -14.457 1.00 73.94 434 GLY A CA 1
ATOM 3277 C C . GLY A 1 434 ? 21.100 -2.636 -14.282 1.00 73.94 434 GLY A C 1
ATOM 3278 O O . GLY A 1 434 ? 20.362 -2.648 -15.265 1.00 73.94 434 GLY A O 1
ATOM 3279 N N . PRO A 1 435 ? 20.629 -2.829 -13.039 1.00 81.50 435 PRO A N 1
ATOM 3280 C CA . PRO A 1 435 ? 19.226 -3.139 -12.777 1.00 81.50 435 PRO A CA 1
ATOM 3281 C C . PRO A 1 435 ? 18.302 -1.925 -12.908 1.00 81.50 435 PRO A C 1
ATOM 3283 O O . PRO A 1 435 ? 17.108 -2.105 -13.123 1.00 81.50 435 PRO A O 1
ATOM 3286 N N . ALA A 1 436 ? 18.832 -0.703 -12.800 1.00 87.31 436 ALA A N 1
ATOM 3287 C CA . ALA A 1 436 ? 18.068 0.531 -12.938 1.00 87.31 436 ALA A CA 1
ATOM 3288 C C . ALA A 1 436 ? 17.976 0.962 -14.407 1.00 87.31 436 ALA A C 1
ATOM 3290 O O . ALA A 1 436 ? 18.998 1.169 -15.059 1.00 87.31 436 ALA A O 1
ATOM 3291 N N . TRP A 1 437 ? 16.752 1.130 -14.905 1.00 94.06 437 TRP A N 1
ATOM 3292 C CA . TRP A 1 437 ? 16.492 1.581 -16.267 1.00 94.06 437 TRP A CA 1
ATOM 3293 C C . TRP A 1 437 ? 17.020 2.995 -16.497 1.00 94.06 437 TRP A C 1
ATOM 3295 O O . TRP A 1 437 ? 16.780 3.905 -15.699 1.00 94.06 437 TRP A O 1
ATOM 3305 N N . SER A 1 438 ? 17.677 3.192 -17.636 1.00 91.31 438 SER A N 1
ATOM 3306 C CA . SER A 1 438 ? 18.302 4.457 -18.005 1.00 91.31 438 SER A CA 1
ATOM 3307 C C . SER A 1 438 ? 18.060 4.838 -19.469 1.00 91.31 438 SER A C 1
ATOM 3309 O O . SER A 1 438 ? 17.560 4.060 -20.285 1.00 91.31 438 SER A O 1
ATOM 3311 N N . ASP A 1 439 ? 18.474 6.052 -19.833 1.00 90.56 439 ASP A N 1
ATOM 3312 C CA . ASP A 1 439 ? 18.478 6.506 -21.227 1.00 90.56 439 ASP A CA 1
ATOM 3313 C C . ASP A 1 439 ? 19.398 5.654 -22.121 1.00 90.56 439 ASP A C 1
ATOM 3315 O O . ASP A 1 439 ? 19.167 5.581 -23.332 1.00 90.56 439 ASP A O 1
ATOM 3319 N N . ALA A 1 440 ? 20.394 4.971 -21.540 1.00 86.25 440 ALA A N 1
ATOM 3320 C CA . ALA A 1 440 ? 21.238 4.009 -22.245 1.00 86.25 440 ALA A CA 1
ATOM 3321 C C . ALA A 1 440 ? 20.423 2.802 -22.723 1.00 86.25 440 ALA A C 1
ATOM 3323 O O . ALA A 1 440 ? 20.507 2.440 -23.896 1.00 86.25 440 ALA A O 1
ATOM 3324 N N . ASP A 1 441 ? 19.580 2.235 -21.853 1.00 96.00 441 ASP A N 1
ATOM 3325 C CA . ASP A 1 441 ? 18.708 1.101 -22.182 1.00 96.00 441 ASP A CA 1
ATOM 3326 C C . ASP A 1 441 ? 17.697 1.473 -23.260 1.00 96.00 441 ASP A C 1
ATOM 3328 O O . ASP A 1 441 ? 17.542 0.745 -24.245 1.00 96.00 441 ASP A O 1
ATOM 3332 N N . ARG A 1 442 ? 17.079 2.655 -23.127 1.00 96.94 442 ARG A N 1
ATOM 3333 C CA . ARG A 1 442 ? 16.163 3.200 -24.136 1.00 96.94 442 ARG A CA 1
ATOM 3334 C C . ARG A 1 442 ? 16.853 3.342 -25.493 1.00 96.94 442 ARG A C 1
ATOM 3336 O O . ARG A 1 442 ? 16.356 2.841 -26.497 1.00 96.94 442 ARG A O 1
ATOM 3343 N N . SER A 1 443 ? 18.019 3.986 -25.524 1.00 92.06 443 SER A N 1
ATOM 3344 C CA . SER A 1 443 ? 18.748 4.274 -26.768 1.00 92.06 443 SER A CA 1
ATOM 3345 C C . SER A 1 443 ? 19.299 3.006 -27.428 1.00 92.06 443 SER A C 1
ATOM 3347 O O . SER A 1 443 ? 19.263 2.873 -28.652 1.00 92.06 443 SER A O 1
ATOM 3349 N N . ALA A 1 444 ? 19.774 2.045 -26.631 1.00 93.81 444 ALA A N 1
ATOM 3350 C CA . ALA A 1 444 ? 20.236 0.752 -27.122 1.00 93.81 444 ALA A CA 1
ATOM 3351 C C . ALA A 1 444 ? 19.085 -0.084 -27.695 1.00 93.81 444 ALA A C 1
ATOM 3353 O O . ALA A 1 444 ? 19.231 -0.675 -28.767 1.00 93.81 444 ALA A O 1
ATOM 3354 N N . THR A 1 445 ? 17.935 -0.091 -27.015 1.00 97.12 445 THR A N 1
ATOM 3355 C CA . THR A 1 445 ? 16.718 -0.769 -27.477 1.00 97.12 445 THR A CA 1
ATOM 3356 C C . THR A 1 445 ? 16.216 -0.156 -28.781 1.00 97.12 445 THR A C 1
ATOM 3358 O O . THR A 1 445 ? 15.975 -0.881 -29.744 1.00 97.12 445 THR A O 1
ATOM 3361 N N . GLU A 1 446 ? 16.153 1.173 -28.860 1.00 95.44 446 GLU A N 1
ATOM 3362 C CA . GLU A 1 446 ? 15.732 1.903 -30.060 1.00 95.44 446 GLU A CA 1
ATOM 3363 C C . GLU A 1 446 ? 16.665 1.609 -31.243 1.00 95.44 446 GLU A C 1
ATOM 3365 O O . GLU A 1 446 ? 16.221 1.339 -32.361 1.00 95.44 446 GLU A O 1
ATOM 3370 N N . ALA A 1 447 ? 17.980 1.601 -31.005 1.00 92.25 447 ALA A N 1
ATOM 3371 C CA . ALA A 1 447 ? 18.964 1.259 -32.024 1.00 92.25 447 ALA A CA 1
ATOM 3372 C C . ALA A 1 447 ? 18.823 -0.194 -32.508 1.00 92.25 447 ALA A C 1
ATOM 3374 O O . ALA A 1 447 ? 19.001 -0.463 -33.697 1.00 92.25 447 ALA A O 1
ATOM 3375 N N . PHE A 1 448 ? 18.480 -1.121 -31.610 1.00 95.38 448 PHE A N 1
ATOM 3376 C CA . PHE A 1 448 ? 18.210 -2.514 -31.959 1.00 95.38 448 PHE A CA 1
ATOM 3377 C C . PHE A 1 448 ? 16.934 -2.668 -32.786 1.00 95.38 448 PHE A C 1
ATOM 3379 O O . PHE A 1 448 ? 16.954 -3.361 -33.802 1.00 95.38 448 PHE A O 1
ATOM 3386 N N . GLN A 1 449 ? 15.853 -1.990 -32.400 1.00 96.25 449 GLN A N 1
ATOM 3387 C CA . GLN A 1 449 ? 14.589 -1.969 -33.139 1.00 96.25 449 GLN A CA 1
ATOM 3388 C C . GLN A 1 449 ? 14.788 -1.391 -34.549 1.00 96.25 449 GLN A C 1
ATOM 3390 O O . GLN A 1 449 ? 14.425 -2.019 -35.544 1.00 96.25 449 GLN A O 1
ATOM 3395 N N . ARG A 1 450 ? 15.479 -0.249 -34.664 1.00 92.44 450 ARG A N 1
ATOM 3396 C CA . ARG A 1 450 ? 15.830 0.353 -35.963 1.00 92.44 450 ARG A CA 1
ATOM 3397 C C . ARG A 1 450 ? 16.685 -0.565 -36.833 1.00 92.44 450 ARG A C 1
ATOM 3399 O O . ARG A 1 450 ? 16.510 -0.574 -38.049 1.00 92.44 450 ARG A O 1
ATOM 3406 N N . ALA A 1 451 ? 17.577 -1.363 -36.242 1.00 91.19 451 ALA A N 1
ATOM 3407 C CA . ALA A 1 451 ? 18.376 -2.340 -36.986 1.00 91.19 451 ALA A CA 1
ATOM 3408 C C . ALA A 1 451 ? 17.518 -3.423 -37.667 1.00 91.19 451 ALA A C 1
ATOM 3410 O O . ALA A 1 451 ? 17.946 -3.997 -38.667 1.00 91.19 451 ALA A O 1
ATOM 3411 N N . GLN A 1 452 ? 16.297 -3.663 -37.179 1.00 92.88 452 GLN A N 1
ATOM 3412 C CA . GLN A 1 452 ? 15.336 -4.574 -37.809 1.00 92.88 452 GLN A CA 1
ATOM 3413 C C . GLN A 1 452 ? 14.568 -3.928 -38.974 1.00 92.88 452 GLN A C 1
ATOM 3415 O O . GLN A 1 452 ? 13.759 -4.593 -39.617 1.00 92.88 452 GLN A O 1
ATOM 3420 N N . GLY A 1 453 ? 14.798 -2.638 -39.246 1.00 88.38 453 GLY A N 1
ATOM 3421 C CA . GLY A 1 453 ? 14.007 -1.842 -40.183 1.00 88.38 453 GLY A CA 1
ATOM 3422 C C . GLY A 1 453 ? 12.712 -1.287 -39.582 1.00 88.38 453 GLY A C 1
ATOM 3423 O O . GLY A 1 453 ? 11.884 -0.763 -40.324 1.00 88.38 453 GLY A O 1
ATOM 3424 N N . TRP A 1 454 ? 12.516 -1.396 -38.263 1.00 92.56 454 TRP A N 1
ATOM 3425 C CA . TRP A 1 454 ? 11.349 -0.834 -37.577 1.00 92.56 454 TRP A CA 1
ATOM 3426 C C . TRP A 1 454 ? 11.468 0.691 -37.455 1.00 92.56 454 TRP A C 1
ATOM 3428 O O . TRP A 1 454 ? 12.568 1.249 -37.407 1.00 92.56 454 TRP A O 1
ATOM 3438 N N . SER A 1 455 ? 10.329 1.384 -37.427 1.00 85.81 455 SER A N 1
ATOM 3439 C CA . SER A 1 455 ? 10.268 2.849 -37.363 1.00 85.81 455 SER A CA 1
ATOM 3440 C C . SER A 1 455 ? 8.990 3.321 -36.666 1.00 85.81 455 SER A C 1
ATOM 3442 O O . SER A 1 455 ? 8.077 2.531 -36.437 1.00 85.81 455 SER A O 1
ATOM 3444 N N . GLY A 1 456 ? 8.916 4.609 -36.317 1.00 80.94 456 GLY A N 1
ATOM 3445 C CA . GLY A 1 456 ? 7.760 5.151 -35.598 1.00 80.94 456 GLY A CA 1
ATOM 3446 C C . GLY A 1 456 ? 7.602 4.508 -34.218 1.00 80.94 456 GLY A C 1
ATOM 3447 O O . GLY A 1 456 ? 8.586 4.350 -33.501 1.00 80.94 456 GLY A O 1
ATOM 3448 N N . SER A 1 457 ? 6.376 4.119 -33.863 1.00 81.62 457 SER A N 1
ATOM 3449 C CA . SER A 1 457 ? 6.064 3.447 -32.592 1.00 81.62 457 SER A CA 1
ATOM 3450 C C . SER A 1 457 ? 6.724 2.076 -32.430 1.00 81.62 457 SER A C 1
ATOM 3452 O O . SER A 1 457 ? 6.881 1.621 -31.308 1.00 81.62 457 SER A O 1
ATOM 3454 N N . ASP A 1 458 ? 7.138 1.428 -33.522 1.00 74.25 458 ASP A N 1
ATOM 3455 C CA . ASP A 1 458 ? 7.777 0.106 -33.461 1.00 74.25 458 ASP A CA 1
ATOM 3456 C C . ASP A 1 458 ? 9.282 0.197 -33.133 1.00 74.25 458 ASP A C 1
ATOM 3458 O O . ASP A 1 458 ? 9.945 -0.815 -32.906 1.00 74.25 458 ASP A O 1
ATOM 3462 N N . ALA A 1 459 ? 9.833 1.416 -33.107 1.00 88.88 459 ALA A N 1
ATOM 3463 C CA . ALA A 1 459 ? 11.191 1.733 -32.676 1.00 88.88 459 ALA A CA 1
ATOM 3464 C C . ALA A 1 459 ? 11.165 2.868 -31.641 1.00 88.88 459 ALA A C 1
ATOM 3466 O O . ALA A 1 459 ? 11.765 3.923 -31.836 1.00 88.88 459 ALA A O 1
ATOM 3467 N N . ASP A 1 460 ? 10.407 2.652 -30.571 1.00 88.19 460 ASP A N 1
ATOM 3468 C CA . ASP A 1 460 ? 10.146 3.591 -29.477 1.00 88.19 460 ASP A CA 1
ATOM 3469 C C . ASP A 1 460 ? 11.193 3.551 -28.347 1.00 88.19 460 ASP A C 1
ATOM 3471 O O . ASP A 1 460 ? 11.171 4.383 -27.438 1.00 88.19 460 ASP A O 1
ATOM 3475 N N . GLY A 1 461 ? 12.122 2.594 -28.391 1.00 93.75 461 GLY A N 1
ATOM 3476 C CA . GLY A 1 461 ? 13.115 2.378 -27.344 1.00 93.75 461 GLY A CA 1
ATOM 3477 C C . GLY A 1 461 ? 12.589 1.640 -26.114 1.00 93.75 461 GLY A C 1
ATOM 3478 O O . GLY A 1 461 ? 13.304 1.572 -25.114 1.00 93.75 461 GLY A O 1
ATOM 3479 N N . LEU A 1 462 ? 11.383 1.064 -26.167 1.00 95.44 462 LEU A N 1
ATOM 3480 C CA . LEU A 1 462 ? 10.840 0.199 -25.121 1.00 95.44 462 LEU A CA 1
ATOM 3481 C C . LEU A 1 462 ? 10.739 -1.247 -25.636 1.00 95.44 462 LEU A C 1
ATOM 3483 O O . LEU A 1 462 ? 10.218 -1.501 -26.724 1.00 95.44 462 LEU A O 1
ATOM 3487 N N . PRO A 1 463 ? 11.240 -2.248 -24.895 1.00 94.12 463 PRO A N 1
ATOM 3488 C CA . PRO A 1 463 ? 11.176 -3.625 -25.360 1.00 94.12 463 PRO A CA 1
ATOM 3489 C C . PRO A 1 463 ? 9.756 -4.175 -25.191 1.00 94.12 463 PRO A C 1
ATOM 3491 O O . PRO A 1 463 ? 9.321 -4.446 -24.076 1.00 94.12 463 PRO A O 1
ATOM 3494 N N . GLY A 1 464 ? 9.045 -4.384 -26.299 1.00 90.06 464 GLY A N 1
ATOM 3495 C CA . GLY A 1 464 ? 7.822 -5.193 -26.344 1.00 90.06 464 GLY A CA 1
ATOM 3496 C C . GLY A 1 464 ? 8.105 -6.700 -26.479 1.00 90.06 464 GLY A C 1
ATOM 3497 O O . GLY A 1 464 ? 9.267 -7.099 -26.626 1.00 90.06 464 GLY A O 1
ATOM 3498 N N . PRO A 1 465 ? 7.060 -7.553 -26.520 1.00 90.25 465 PRO A N 1
ATOM 3499 C CA . PRO A 1 465 ? 7.208 -9.003 -26.681 1.00 90.25 465 PRO A CA 1
ATOM 3500 C C . PRO A 1 465 ? 8.054 -9.407 -27.896 1.00 90.25 465 PRO A C 1
ATOM 3502 O O . PRO A 1 465 ? 8.870 -10.319 -27.806 1.00 90.25 465 PRO A O 1
ATOM 3505 N N . THR A 1 466 ? 7.912 -8.700 -29.022 1.00 90.94 466 THR A N 1
ATOM 3506 C CA . THR A 1 466 ? 8.671 -8.970 -30.254 1.00 90.94 466 THR A CA 1
ATOM 3507 C C . THR A 1 466 ? 10.148 -8.597 -30.115 1.00 90.94 466 THR A C 1
ATOM 3509 O O . THR A 1 466 ? 11.015 -9.384 -30.492 1.00 90.94 466 THR A O 1
ATOM 3512 N N . THR A 1 467 ? 10.453 -7.429 -29.535 1.00 94.44 467 THR A N 1
ATOM 3513 C CA . THR A 1 467 ? 11.835 -7.012 -29.244 1.00 94.44 467 THR A CA 1
ATOM 3514 C C . THR A 1 467 ? 12.514 -8.033 -28.338 1.00 94.44 467 THR A C 1
ATOM 3516 O O . THR A 1 467 ? 13.630 -8.469 -28.618 1.00 94.44 467 THR A O 1
ATOM 3519 N N . TRP A 1 468 ? 11.819 -8.452 -27.278 1.00 94.38 468 TRP A N 1
ATOM 3520 C CA . TRP A 1 468 ? 12.314 -9.456 -26.346 1.00 94.38 468 TRP A CA 1
ATOM 3521 C C . TRP A 1 468 ? 12.556 -10.796 -27.029 1.00 94.38 468 TRP A C 1
ATOM 3523 O O . TRP A 1 468 ? 13.651 -11.334 -26.906 1.00 94.38 468 TRP A O 1
ATOM 3533 N N . LEU A 1 469 ? 11.593 -11.279 -27.824 1.00 90.81 469 LEU A N 1
ATOM 3534 C CA . LEU A 1 469 ? 11.716 -12.518 -28.590 1.00 90.81 469 LEU A CA 1
ATOM 3535 C C . LEU A 1 469 ? 12.966 -12.512 -29.480 1.00 90.81 469 LEU A C 1
ATOM 3537 O O . LEU A 1 469 ? 13.705 -13.493 -29.507 1.00 90.81 469 LEU A O 1
ATOM 3541 N N . TYR A 1 470 ? 13.248 -11.408 -30.174 1.00 92.00 470 TYR A N 1
ATOM 3542 C CA . TYR A 1 470 ? 14.431 -11.297 -31.033 1.00 92.00 470 TYR A CA 1
ATOM 3543 C C . TYR A 1 470 ? 15.739 -11.307 -30.228 1.00 92.00 470 TYR A C 1
ATOM 3545 O O . TYR A 1 470 ? 16.736 -11.878 -30.669 1.00 92.00 470 TYR A O 1
ATOM 3553 N N . LEU A 1 471 ? 15.743 -10.705 -29.038 1.00 93.44 471 LEU A N 1
ATOM 3554 C CA . LEU A 1 471 ? 16.911 -10.675 -28.159 1.00 93.44 471 LEU A CA 1
ATOM 3555 C C . LEU A 1 471 ? 17.200 -12.039 -27.521 1.00 93.44 471 LEU A C 1
ATOM 3557 O O . LEU A 1 471 ? 18.361 -12.447 -27.491 1.00 93.44 471 LEU A O 1
ATOM 3561 N N . VAL A 1 472 ? 16.172 -12.755 -27.061 1.00 88.31 472 VAL A N 1
ATOM 3562 C CA . VAL A 1 472 ? 16.334 -14.069 -26.414 1.00 88.31 472 VAL A CA 1
ATOM 3563 C C . VAL A 1 472 ? 16.635 -15.182 -27.420 1.00 88.31 472 VAL A C 1
ATOM 3565 O O . VAL A 1 472 ? 17.489 -16.022 -27.160 1.00 88.31 472 VAL A O 1
ATOM 3568 N N . THR A 1 473 ? 16.021 -15.153 -28.609 1.00 81.50 473 THR A N 1
ATOM 3569 C CA . THR A 1 473 ? 16.259 -16.160 -29.666 1.00 81.50 473 THR A CA 1
ATOM 3570 C C . THR A 1 473 ? 17.455 -15.836 -30.565 1.00 81.50 473 THR A C 1
ATOM 3572 O O . THR A 1 473 ? 17.829 -16.645 -31.414 1.00 81.50 473 THR A O 1
ATOM 3575 N N . GLY A 1 474 ? 18.044 -14.642 -30.429 1.00 82.69 474 GLY A N 1
ATOM 3576 C CA . GLY A 1 474 ? 19.105 -14.151 -31.311 1.00 82.69 474 GLY A CA 1
ATOM 3577 C C . GLY A 1 474 ? 18.641 -13.821 -32.737 1.00 82.69 474 GLY A C 1
ATOM 3578 O O . GLY A 1 474 ? 19.480 -13.615 -33.617 1.00 82.69 474 GLY A O 1
ATOM 3579 N N . GLN A 1 475 ? 17.330 -13.766 -32.988 1.00 81.06 475 GLN A N 1
ATOM 3580 C CA . GLN A 1 475 ? 16.764 -13.398 -34.284 1.00 81.06 475 GLN A CA 1
ATOM 3581 C C . GLN A 1 475 ? 16.996 -11.917 -34.629 1.00 81.06 475 GLN A C 1
ATOM 3583 O O . GLN A 1 475 ? 17.195 -11.056 -33.767 1.00 81.06 475 GLN A O 1
ATOM 3588 N N . GLY A 1 476 ? 16.968 -11.616 -35.929 1.00 87.31 476 GLY A N 1
ATOM 3589 C CA . GLY A 1 476 ? 17.128 -10.262 -36.452 1.00 87.31 476 GLY A CA 1
ATOM 3590 C C . GLY A 1 476 ? 18.582 -9.815 -36.637 1.00 87.31 476 GLY A C 1
ATOM 3591 O O . GLY A 1 476 ? 19.530 -10.587 -36.472 1.00 87.31 476 GLY A O 1
ATOM 3592 N N . GLN A 1 477 ? 18.776 -8.542 -36.959 1.00 85.25 477 GLN A N 1
ATOM 3593 C CA . GLN A 1 477 ? 20.086 -7.928 -37.174 1.00 85.25 477 GLN A CA 1
ATOM 3594 C C . GLN A 1 477 ? 20.711 -7.429 -35.864 1.00 85.25 477 GLN A C 1
ATOM 3596 O O . GLN A 1 477 ? 20.009 -6.983 -34.958 1.00 85.25 477 GLN A O 1
ATOM 3601 N N . ASN A 1 478 ? 22.042 -7.483 -35.769 1.00 87.19 478 ASN A N 1
ATOM 3602 C CA . ASN A 1 478 ? 22.771 -6.776 -34.712 1.00 87.19 478 ASN A CA 1
ATOM 3603 C C . ASN A 1 478 ? 22.596 -5.260 -34.882 1.00 87.19 478 ASN A C 1
ATOM 3605 O O . ASN A 1 478 ? 22.439 -4.775 -36.002 1.00 87.19 478 ASN A O 1
ATOM 3609 N N . ILE A 1 479 ? 22.710 -4.513 -33.784 1.00 87.06 479 ILE A N 1
ATOM 3610 C CA . ILE A 1 479 ? 22.842 -3.058 -33.818 1.00 87.06 479 ILE A CA 1
ATOM 3611 C C . ILE A 1 479 ? 24.067 -2.732 -34.683 1.00 87.06 479 ILE A C 1
ATOM 3613 O O . ILE A 1 479 ? 25.184 -3.124 -34.324 1.00 87.06 479 ILE A O 1
ATOM 3617 N N . PRO A 1 480 ? 23.900 -2.020 -35.810 1.00 73.06 480 PRO A N 1
ATOM 3618 C CA . PRO A 1 480 ? 25.024 -1.688 -36.662 1.00 73.06 480 PRO A CA 1
ATOM 3619 C C . PRO A 1 480 ? 26.010 -0.823 -35.878 1.00 73.06 480 PRO A C 1
ATOM 3621 O O . PRO A 1 480 ? 25.625 0.031 -35.064 1.00 73.06 480 PRO A O 1
ATOM 3624 N N . ALA A 1 481 ? 27.301 -1.047 -36.120 1.00 63.88 481 ALA A N 1
ATOM 3625 C CA . ALA A 1 481 ? 28.312 -0.074 -35.740 1.00 63.88 481 ALA A CA 1
ATOM 3626 C C . ALA A 1 481 ? 27.928 1.283 -36.362 1.00 63.88 481 ALA A C 1
ATOM 3628 O O . ALA A 1 481 ? 27.348 1.297 -37.454 1.00 63.88 481 ALA A O 1
ATOM 3629 N N . PRO A 1 482 ? 28.198 2.416 -35.691 1.00 53.22 482 PRO A N 1
ATOM 3630 C CA . PRO A 1 482 ? 28.008 3.717 -36.320 1.00 53.22 482 PRO A CA 1
ATOM 3631 C C . PRO A 1 482 ? 28.690 3.704 -37.695 1.00 53.22 482 PRO A C 1
ATOM 3633 O O . PRO A 1 482 ? 29.811 3.206 -37.824 1.00 53.22 482 PRO A O 1
ATOM 3636 N N . TYR A 1 483 ? 27.963 4.156 -38.723 1.00 37.44 483 TYR A N 1
ATOM 3637 C CA . TYR A 1 483 ? 28.417 4.141 -40.112 1.00 37.44 483 TYR A CA 1
ATOM 3638 C C . TYR A 1 483 ? 29.873 4.628 -40.206 1.00 37.44 483 TYR A C 1
ATOM 3640 O O . TYR A 1 483 ? 30.168 5.764 -39.844 1.00 37.44 483 TYR A O 1
ATOM 3648 N N . GLY A 1 484 ? 30.766 3.769 -40.716 1.00 50.47 484 GLY A N 1
ATOM 3649 C CA . GLY A 1 484 ? 32.066 4.199 -41.235 1.00 50.47 484 GLY A CA 1
ATOM 3650 C C . GLY A 1 484 ? 33.333 3.886 -40.433 1.00 50.47 484 GLY A C 1
ATOM 3651 O O . GLY A 1 484 ? 34.257 4.685 -40.499 1.00 50.47 484 GLY A O 1
ATOM 3652 N N . VAL A 1 485 ? 33.468 2.738 -39.759 1.00 47.72 485 VAL A N 1
ATOM 3653 C CA . VAL A 1 485 ? 34.805 2.280 -39.307 1.00 47.72 485 VAL A CA 1
ATOM 3654 C C . VAL A 1 485 ? 35.043 0.784 -39.527 1.00 47.72 485 VAL A C 1
ATOM 3656 O O . VAL A 1 485 ? 35.268 0.013 -38.602 1.00 47.72 485 VAL A O 1
ATOM 3659 N N . ALA A 1 486 ? 35.110 0.391 -40.798 1.00 47.84 486 ALA A N 1
ATOM 3660 C CA . ALA A 1 486 ? 36.236 -0.433 -41.238 1.00 47.84 486 ALA A CA 1
ATOM 3661 C C . ALA A 1 486 ? 37.402 0.537 -41.513 1.00 47.84 486 ALA A C 1
ATOM 3663 O O . ALA A 1 486 ? 37.704 0.860 -42.655 1.00 47.84 486 ALA A O 1
ATOM 3664 N N . GLY A 1 487 ? 37.942 1.137 -40.453 1.00 53.69 487 GLY A N 1
ATOM 3665 C CA . GLY A 1 487 ? 38.897 2.237 -40.533 1.00 53.69 487 GLY A CA 1
ATOM 3666 C C . GLY A 1 487 ? 39.968 2.065 -39.472 1.00 53.69 487 GLY A C 1
ATOM 3667 O O . GLY A 1 487 ? 39.676 1.599 -38.371 1.00 53.69 487 GLY A O 1
ATOM 3668 N N . THR A 1 488 ? 41.195 2.398 -39.850 1.00 62.28 488 THR A N 1
ATOM 3669 C CA . THR A 1 488 ? 42.398 2.434 -39.013 1.00 62.28 488 THR A CA 1
ATOM 3670 C C . THR A 1 488 ? 42.121 2.973 -37.600 1.00 62.28 488 THR A C 1
ATOM 3672 O O . THR A 1 488 ? 41.327 3.899 -37.411 1.00 62.28 488 THR A O 1
ATOM 3675 N N . LEU A 1 489 ? 42.781 2.400 -36.588 1.00 73.75 489 LEU A N 1
ATOM 3676 C CA . LEU A 1 489 ? 42.697 2.783 -35.173 1.00 73.75 489 LEU A CA 1
ATOM 3677 C C . LEU A 1 489 ? 43.015 4.275 -34.946 1.00 73.75 489 LEU A C 1
ATOM 3679 O O . LEU A 1 489 ? 42.561 4.859 -33.960 1.00 73.75 489 LEU A O 1
ATOM 3683 N N . GLY A 1 490 ? 43.726 4.913 -35.883 1.00 73.62 490 GLY A N 1
ATOM 3684 C CA . GLY A 1 490 ? 44.141 6.313 -35.812 1.00 73.62 490 GLY A CA 1
ATOM 3685 C C . GLY A 1 490 ? 45.360 6.502 -34.905 1.00 73.62 490 GLY A C 1
ATOM 3686 O O . GLY A 1 490 ? 45.948 5.535 -34.425 1.00 73.62 490 GLY A O 1
ATOM 3687 N N . ALA A 1 491 ? 45.769 7.751 -34.668 1.00 78.88 491 ALA A N 1
ATOM 3688 C CA . ALA A 1 491 ? 46.900 8.044 -33.785 1.00 78.88 491 ALA A CA 1
ATOM 3689 C C . ALA A 1 491 ? 46.643 7.542 -32.350 1.00 78.88 491 ALA A C 1
ATOM 3691 O O . ALA A 1 491 ? 45.516 7.624 -31.859 1.00 78.88 491 ALA A O 1
ATOM 3692 N N . TRP A 1 492 ? 47.690 7.049 -31.674 1.00 85.19 492 TRP A N 1
ATOM 3693 C CA . TRP A 1 492 ? 47.599 6.601 -30.279 1.00 85.19 492 TRP A CA 1
ATOM 3694 C C . TRP A 1 492 ? 47.035 7.719 -29.388 1.00 85.19 492 TRP A C 1
ATOM 3696 O O . TRP A 1 492 ? 47.630 8.798 -29.329 1.00 85.19 492 TRP A O 1
ATOM 3706 N N . PRO A 1 493 ? 45.926 7.486 -28.666 1.00 78.38 493 PRO A N 1
ATOM 3707 C CA . PRO A 1 493 ? 45.202 8.579 -28.031 1.00 78.38 493 PRO A CA 1
ATOM 3708 C C . PRO A 1 493 ? 45.778 9.031 -26.668 1.00 78.38 493 PRO A C 1
ATOM 3710 O O . PRO A 1 493 ? 45.256 9.973 -26.078 1.00 78.38 493 PRO A O 1
ATOM 3713 N N . GLY A 1 494 ? 46.865 8.438 -26.153 1.00 77.06 494 GLY A N 1
ATOM 3714 C CA . GLY A 1 494 ? 47.479 8.857 -24.877 1.00 77.06 494 GLY A CA 1
ATOM 3715 C C . GLY A 1 494 ? 46.772 8.288 -23.636 1.00 77.06 494 GLY A C 1
ATOM 3716 O O . GLY A 1 494 ? 46.051 7.301 -23.748 1.00 77.06 494 GLY A O 1
ATOM 3717 N N . SER A 1 495 ? 47.000 8.849 -22.433 1.00 65.81 495 SER A N 1
ATOM 3718 C CA . SER A 1 495 ? 46.395 8.349 -21.177 1.00 65.81 495 SER A CA 1
ATOM 3719 C C . SER A 1 495 ? 45.217 9.204 -20.640 1.00 65.81 495 SER A C 1
ATOM 3721 O O . SER A 1 495 ? 45.423 10.406 -20.481 1.00 65.81 495 SER A O 1
ATOM 3723 N N . PRO A 1 496 ? 44.050 8.592 -20.289 1.00 59.53 496 PRO A N 1
ATOM 3724 C CA . PRO A 1 496 ? 43.698 7.205 -20.581 1.00 59.53 496 PRO A CA 1
ATOM 3725 C C . PRO A 1 496 ? 42.436 7.051 -21.434 1.00 59.53 496 PRO A C 1
ATOM 3727 O O . PRO A 1 496 ? 41.419 6.551 -20.971 1.00 59.53 496 PRO A O 1
ATOM 3730 N N . PRO A 1 497 ? 42.525 7.356 -22.729 1.00 66.56 497 PRO A N 1
ATOM 3731 C CA . PRO A 1 497 ? 41.566 6.841 -23.697 1.00 66.56 497 PRO A CA 1
ATOM 3732 C C . PRO A 1 497 ? 41.701 5.338 -24.007 1.00 66.56 497 PRO A C 1
ATOM 3734 O O . PRO A 1 497 ? 40.793 4.799 -24.621 1.00 66.56 497 PRO A O 1
ATOM 3737 N N . VAL A 1 498 ? 42.741 4.606 -23.578 1.00 78.81 498 VAL A N 1
ATOM 3738 C CA . VAL A 1 498 ? 42.811 3.130 -23.742 1.00 78.81 498 VAL A CA 1
ATOM 3739 C C . VAL A 1 498 ? 43.609 2.490 -22.595 1.00 78.81 498 VAL A C 1
ATOM 3741 O O . VAL A 1 498 ? 44.817 2.293 -22.691 1.00 78.81 498 VAL A O 1
ATOM 3744 N N . ARG A 1 499 ? 42.954 2.188 -21.470 1.00 80.94 499 ARG A N 1
ATOM 3745 C CA . ARG A 1 499 ? 43.567 1.493 -20.324 1.00 80.94 499 ARG A CA 1
ATOM 3746 C C . ARG A 1 499 ? 42.604 0.488 -19.715 1.00 80.94 499 ARG A C 1
ATOM 3748 O O . ARG A 1 499 ? 41.394 0.668 -19.802 1.00 80.94 499 ARG A O 1
ATOM 3755 N N . TYR A 1 500 ? 43.167 -0.511 -19.037 1.00 82.44 500 TYR A N 1
ATOM 3756 C CA . TYR A 1 500 ? 42.418 -1.467 -18.226 1.00 82.44 500 TYR A CA 1
ATOM 3757 C C . TYR A 1 500 ? 41.463 -0.751 -17.259 1.00 82.44 500 TYR A C 1
ATOM 3759 O O . TYR A 1 500 ? 41.865 0.196 -16.579 1.00 82.44 500 TYR A O 1
ATOM 3767 N N . GLY A 1 501 ? 40.214 -1.210 -17.208 1.00 77.12 501 GLY A N 1
ATOM 3768 C CA . GLY A 1 501 ? 39.157 -0.656 -16.364 1.00 77.12 501 GLY A CA 1
ATOM 3769 C C . GLY A 1 501 ? 38.355 0.498 -16.979 1.00 77.12 501 GLY A C 1
ATOM 3770 O O . GLY A 1 501 ? 37.446 0.985 -16.318 1.00 77.12 501 GLY A O 1
ATOM 3771 N N . TYR A 1 502 ? 38.647 0.925 -18.213 1.00 77.00 502 TYR A N 1
ATOM 3772 C CA . TYR A 1 502 ? 37.926 2.017 -18.886 1.00 77.00 502 TYR A CA 1
ATOM 3773 C C . TYR A 1 502 ? 36.959 1.507 -19.957 1.00 77.00 502 TYR A C 1
ATOM 3775 O O . TYR A 1 502 ? 37.178 0.439 -20.530 1.00 77.00 502 TYR A O 1
ATOM 3783 N N . THR A 1 503 ? 35.941 2.316 -20.265 1.00 79.06 503 THR A N 1
ATOM 3784 C CA . THR A 1 503 ? 34.984 2.086 -21.358 1.00 79.06 503 THR A CA 1
ATOM 3785 C C . THR A 1 503 ? 34.975 3.274 -22.318 1.00 79.06 503 THR A C 1
ATOM 3787 O O . THR A 1 503 ? 34.779 4.401 -21.867 1.00 79.06 503 THR A O 1
ATOM 3790 N N . ASN A 1 504 ? 35.196 3.058 -23.621 1.00 76.75 504 ASN A N 1
ATOM 3791 C CA . ASN A 1 504 ? 35.003 4.076 -24.669 1.00 76.75 504 ASN A CA 1
ATOM 3792 C C . ASN A 1 504 ? 35.078 3.496 -26.101 1.00 76.75 504 ASN A C 1
ATOM 3794 O O . ASN A 1 504 ?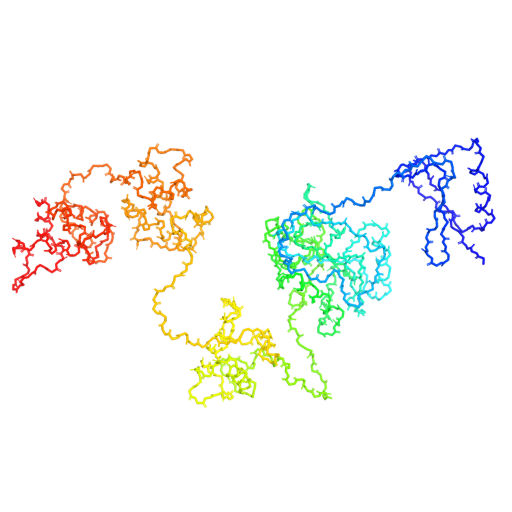 35.474 2.353 -26.328 1.00 76.75 504 ASN A O 1
ATOM 3798 N N . ASP A 1 505 ? 34.776 4.333 -27.095 1.00 75.81 505 ASP A N 1
ATOM 3799 C CA . ASP A 1 505 ? 34.768 3.963 -28.517 1.00 75.81 505 ASP A CA 1
ATOM 3800 C C . ASP A 1 505 ? 36.141 3.605 -29.108 1.00 75.81 505 ASP A C 1
ATOM 3802 O O . ASP A 1 505 ? 36.219 2.894 -30.115 1.00 75.81 505 ASP A O 1
ATOM 3806 N N . ALA A 1 506 ? 37.244 4.093 -28.533 1.00 79.06 506 ALA A N 1
ATOM 3807 C CA . ALA A 1 506 ? 38.582 3.686 -28.964 1.00 79.06 506 ALA A CA 1
ATOM 3808 C C . ALA A 1 506 ? 38.854 2.226 -28.572 1.00 79.06 506 ALA A C 1
ATOM 3810 O O . ALA A 1 506 ? 39.431 1.477 -29.359 1.00 79.06 506 ALA A O 1
ATOM 3811 N N . ILE A 1 507 ? 38.356 1.793 -27.412 1.00 86.25 507 ILE A N 1
ATOM 3812 C CA . ILE A 1 507 ? 38.428 0.398 -26.969 1.00 86.25 507 ILE A CA 1
ATOM 3813 C C . ILE A 1 507 ? 37.511 -0.495 -27.815 1.00 86.25 507 ILE A C 1
ATOM 3815 O O . ILE A 1 507 ? 37.915 -1.598 -28.177 1.00 86.25 507 ILE A O 1
ATOM 3819 N N . THR A 1 508 ? 36.329 -0.019 -28.220 1.00 84.06 508 THR A N 1
ATOM 3820 C CA . THR A 1 508 ? 35.460 -0.763 -29.153 1.00 84.06 508 THR A CA 1
ATOM 3821 C C . THR A 1 508 ? 36.181 -1.031 -30.476 1.00 84.06 508 THR A C 1
ATOM 3823 O O . THR A 1 508 ? 36.198 -2.161 -30.966 1.00 84.06 508 THR A O 1
ATOM 3826 N N . ARG A 1 509 ? 36.836 -0.009 -31.045 1.00 83.38 509 ARG A N 1
ATOM 3827 C CA . ARG A 1 509 ? 37.623 -0.144 -32.284 1.00 83.38 509 ARG A CA 1
ATOM 3828 C C . ARG A 1 509 ? 38.817 -1.082 -32.112 1.00 83.38 509 ARG A C 1
ATOM 3830 O O . ARG A 1 509 ? 39.034 -1.942 -32.963 1.00 83.38 509 ARG A O 1
ATOM 3837 N N . LEU A 1 510 ? 39.529 -0.969 -30.991 1.00 88.75 510 LEU A N 1
ATOM 3838 C CA . LEU A 1 510 ? 40.605 -1.882 -30.607 1.00 88.75 510 LEU A CA 1
ATOM 3839 C C . LEU A 1 510 ? 40.121 -3.339 -30.566 1.00 88.75 510 LEU A C 1
ATOM 3841 O O . LEU A 1 510 ? 40.728 -4.202 -31.194 1.00 88.75 510 LEU A O 1
ATOM 3845 N N . GLN A 1 511 ? 39.013 -3.618 -29.874 1.00 90.56 511 GLN A N 1
ATOM 3846 C CA . GLN A 1 511 ? 38.447 -4.964 -29.772 1.00 90.56 511 GLN A CA 1
ATOM 3847 C C . GLN A 1 511 ? 38.034 -5.503 -31.141 1.00 90.56 511 GLN A C 1
ATOM 3849 O O . GLN A 1 511 ? 38.354 -6.642 -31.458 1.00 90.56 511 GLN A O 1
ATOM 3854 N N . LEU A 1 512 ? 37.371 -4.705 -31.981 1.00 85.06 512 LEU A N 1
ATOM 3855 C CA . LEU A 1 512 ? 37.007 -5.128 -33.337 1.00 85.06 512 LEU A CA 1
ATOM 3856 C C . LEU A 1 512 ? 38.242 -5.487 -34.174 1.00 85.06 512 LEU A C 1
ATOM 3858 O O . LEU A 1 512 ? 38.243 -6.518 -34.846 1.00 85.06 512 LEU A O 1
ATOM 3862 N N . ARG A 1 513 ? 39.311 -4.687 -34.086 1.00 87.88 513 ARG A N 1
ATOM 3863 C CA . ARG A 1 513 ? 40.566 -4.950 -34.799 1.00 87.88 513 ARG A CA 1
ATOM 3864 C C . ARG A 1 513 ? 41.235 -6.231 -34.313 1.00 87.88 513 ARG A C 1
ATOM 3866 O O . ARG A 1 513 ? 41.530 -7.108 -35.118 1.00 87.88 513 ARG A O 1
ATOM 3873 N N . LEU A 1 514 ? 41.384 -6.382 -32.999 1.00 91.88 514 LEU A N 1
ATOM 3874 C CA . LEU A 1 514 ? 41.964 -7.576 -32.389 1.00 91.88 514 LEU A CA 1
ATOM 3875 C C . LEU A 1 514 ? 41.173 -8.833 -32.745 1.00 91.88 514 LEU A C 1
ATOM 3877 O O . LEU A 1 514 ? 41.765 -9.843 -33.095 1.00 91.88 514 LEU A O 1
ATOM 3881 N N . ARG A 1 515 ? 39.839 -8.775 -32.706 1.00 90.12 515 ARG A N 1
ATOM 3882 C CA . ARG A 1 515 ? 38.974 -9.910 -33.057 1.00 90.12 515 ARG A CA 1
ATOM 3883 C C . ARG A 1 515 ? 39.141 -10.338 -34.513 1.00 90.12 515 ARG A C 1
ATOM 3885 O O . ARG A 1 515 ? 39.158 -11.536 -34.779 1.00 90.12 515 ARG A O 1
ATOM 3892 N N . ASN A 1 516 ? 39.294 -9.383 -35.429 1.00 84.94 516 ASN A N 1
ATOM 3893 C CA . ASN A 1 516 ? 39.599 -9.683 -36.827 1.00 84.94 516 ASN A CA 1
ATOM 3894 C C . ASN A 1 516 ? 40.998 -10.303 -36.967 1.00 84.94 516 ASN A C 1
ATOM 3896 O O . ASN A 1 516 ? 41.140 -11.323 -37.636 1.00 84.94 516 ASN A O 1
ATOM 3900 N N . ALA A 1 517 ? 41.998 -9.739 -36.286 1.00 86.50 517 ALA A N 1
ATOM 3901 C CA . ALA A 1 517 ? 43.386 -10.192 -36.339 1.00 86.50 517 ALA A CA 1
ATOM 3902 C C . ALA A 1 517 ? 43.592 -11.615 -35.792 1.00 86.50 517 ALA A C 1
ATOM 3904 O O . ALA A 1 517 ? 44.348 -12.400 -36.357 1.00 86.50 517 ALA A O 1
ATOM 3905 N N . VAL A 1 518 ? 42.924 -11.969 -34.688 1.00 87.88 518 VAL A N 1
ATOM 3906 C CA . VAL A 1 518 ? 43.099 -13.285 -34.044 1.00 87.88 518 VAL A CA 1
ATOM 3907 C C . VAL A 1 518 ? 42.205 -14.377 -34.640 1.00 87.88 518 VAL A C 1
ATOM 3909 O O . VAL A 1 518 ? 42.372 -15.551 -34.309 1.00 87.88 518 VAL A O 1
ATOM 3912 N N . GLY A 1 519 ? 41.265 -14.007 -35.514 1.00 83.75 519 GLY A N 1
ATOM 3913 C CA . GLY A 1 519 ? 40.288 -14.913 -36.109 1.00 83.75 519 GLY A CA 1
ATOM 3914 C C . GLY A 1 519 ? 39.114 -15.273 -35.181 1.00 83.75 519 GLY A C 1
ATOM 3915 O O . GLY A 1 519 ? 39.188 -15.107 -33.959 1.00 83.75 519 GLY A O 1
ATOM 3916 N N . PRO A 1 520 ? 38.006 -15.790 -35.748 1.00 78.94 520 PRO A N 1
ATOM 3917 C CA . PRO A 1 520 ? 36.734 -15.962 -35.041 1.00 78.94 520 PRO A CA 1
ATOM 3918 C C . PRO A 1 520 ? 36.821 -16.919 -33.845 1.00 78.94 520 PRO A C 1
ATOM 3920 O O . PRO A 1 520 ? 36.262 -16.617 -32.791 1.00 78.94 520 PRO A O 1
ATOM 3923 N N . ASP A 1 521 ? 37.566 -18.021 -33.963 1.00 86.38 521 ASP A N 1
ATOM 3924 C CA . ASP A 1 521 ? 37.669 -19.035 -32.905 1.00 86.38 521 ASP A CA 1
ATOM 3925 C C . ASP A 1 521 ? 38.437 -18.520 -31.683 1.00 86.38 521 ASP A C 1
ATOM 3927 O O . ASP A 1 521 ? 38.013 -18.686 -30.535 1.00 86.38 521 ASP A O 1
ATOM 3931 N N . ALA A 1 522 ? 39.569 -17.845 -31.909 1.00 89.31 522 ALA A N 1
ATOM 3932 C CA . ALA A 1 522 ? 40.335 -17.252 -30.820 1.00 89.31 522 ALA A CA 1
ATOM 3933 C C . ALA A 1 522 ? 39.586 -16.057 -30.215 1.00 89.31 522 ALA A C 1
ATOM 3935 O O . ALA A 1 522 ? 39.572 -15.909 -28.994 1.00 89.31 522 ALA A O 1
ATOM 3936 N N . ALA A 1 523 ? 38.905 -15.257 -31.039 1.00 85.62 523 ALA A N 1
ATOM 3937 C CA . ALA A 1 523 ? 38.078 -14.145 -30.585 1.00 85.62 523 ALA A CA 1
ATOM 3938 C C . ALA A 1 523 ? 36.909 -14.606 -29.700 1.00 85.62 523 ALA A C 1
ATOM 3940 O O . ALA A 1 523 ? 36.657 -13.997 -28.661 1.00 85.62 523 ALA A O 1
ATOM 3941 N N . ALA A 1 524 ? 36.218 -15.686 -30.076 1.00 82.50 524 ALA A N 1
ATOM 3942 C CA . ALA A 1 524 ? 35.136 -16.265 -29.283 1.00 82.50 524 ALA A CA 1
ATOM 3943 C C . ALA A 1 524 ? 35.640 -16.825 -27.945 1.00 82.50 524 ALA A C 1
ATOM 3945 O O . ALA A 1 524 ? 34.992 -16.641 -26.918 1.00 82.50 524 ALA A O 1
ATOM 3946 N N . ARG A 1 525 ? 36.821 -17.456 -27.939 1.00 91.38 525 ARG A N 1
ATOM 3947 C CA . ARG A 1 525 ? 37.420 -18.035 -26.729 1.00 91.38 525 ARG A CA 1
ATOM 3948 C C . ARG A 1 525 ? 37.971 -16.988 -25.759 1.00 91.38 525 ARG A C 1
ATOM 3950 O O . ARG A 1 525 ? 37.838 -17.157 -24.554 1.00 91.38 525 ARG A O 1
ATOM 3957 N N . LEU A 1 526 ? 38.631 -15.948 -26.267 1.00 89.12 526 LEU A N 1
ATOM 3958 C CA . LEU A 1 526 ? 39.357 -14.963 -25.448 1.00 89.12 526 LEU A CA 1
ATOM 3959 C C . LEU A 1 526 ? 38.499 -13.759 -25.060 1.00 89.12 526 LEU A C 1
ATOM 3961 O O . LEU A 1 526 ? 38.759 -13.114 -24.050 1.00 89.12 526 LEU A O 1
ATOM 3965 N N . ASN A 1 527 ? 37.483 -13.446 -25.861 1.00 87.88 527 ASN A N 1
ATOM 3966 C CA . ASN A 1 527 ? 36.578 -12.329 -25.637 1.00 87.88 527 ASN A CA 1
ATOM 3967 C C . ASN A 1 527 ? 35.146 -12.733 -26.031 1.00 87.88 527 ASN A C 1
ATOM 3969 O O . ASN A 1 527 ? 34.600 -12.249 -27.024 1.00 87.88 527 ASN A O 1
ATOM 3973 N N . PRO A 1 528 ? 34.511 -13.633 -25.261 1.00 78.75 528 PRO A N 1
ATOM 3974 C CA . PRO A 1 528 ? 33.197 -14.190 -25.600 1.00 78.75 528 PRO A CA 1
ATOM 3975 C C . PRO A 1 528 ? 32.089 -13.129 -25.674 1.00 78.75 528 PRO A C 1
ATOM 3977 O O . PRO A 1 528 ? 31.115 -13.299 -26.400 1.00 78.75 528 PRO A O 1
ATOM 3980 N N . ASN A 1 529 ? 32.266 -12.003 -24.980 1.00 74.44 529 ASN A N 1
ATOM 3981 C CA . ASN A 1 529 ? 31.282 -10.922 -24.898 1.00 74.44 529 ASN A CA 1
ATOM 3982 C C . ASN A 1 529 ? 31.330 -9.930 -26.075 1.00 74.44 529 ASN A C 1
ATOM 3984 O O . ASN A 1 529 ? 30.519 -9.008 -26.126 1.00 74.44 529 ASN A O 1
ATOM 3988 N N . GLY A 1 530 ? 32.252 -10.104 -27.029 1.00 80.31 530 GLY A N 1
ATOM 3989 C CA . GLY A 1 530 ? 32.364 -9.216 -28.186 1.00 80.31 530 GLY A CA 1
ATOM 3990 C C . GLY A 1 530 ? 33.034 -7.872 -27.882 1.00 80.31 530 GLY A C 1
ATOM 3991 O O . GLY A 1 530 ? 33.650 -7.673 -26.834 1.00 80.31 530 GLY A O 1
ATOM 3992 N N . ALA A 1 531 ? 32.926 -6.942 -28.834 1.00 83.25 531 ALA A N 1
ATOM 3993 C CA . ALA A 1 531 ? 33.457 -5.590 -28.690 1.00 83.25 531 ALA A CA 1
ATOM 3994 C C . ALA A 1 531 ? 32.547 -4.743 -27.781 1.00 83.25 531 ALA A C 1
ATOM 3996 O O . ALA A 1 531 ? 31.657 -4.032 -28.247 1.00 83.25 531 ALA A O 1
ATOM 3997 N N . THR A 1 532 ? 32.750 -4.871 -26.472 1.00 80.69 532 THR A N 1
ATOM 3998 C CA . THR A 1 532 ? 31.975 -4.200 -25.420 1.00 80.69 532 THR A CA 1
ATOM 3999 C C . THR A 1 532 ? 32.374 -2.742 -25.181 1.00 80.69 532 THR A C 1
ATOM 4001 O O . THR A 1 532 ? 31.738 -2.059 -24.388 1.00 80.69 532 THR A O 1
ATOM 4004 N N . GLY A 1 533 ? 33.465 -2.267 -25.777 1.00 81.88 533 GLY A N 1
ATOM 4005 C CA . GLY A 1 533 ? 34.061 -0.972 -25.454 1.00 81.88 533 GLY A CA 1
ATOM 4006 C C . GLY A 1 533 ? 34.738 -0.916 -24.086 1.00 81.88 533 GLY A C 1
ATOM 4007 O O . GLY A 1 533 ? 35.398 0.075 -23.803 1.00 81.88 533 GLY A O 1
ATOM 4008 N N . TYR A 1 534 ? 34.632 -1.964 -23.261 1.00 85.56 534 TYR A N 1
ATOM 4009 C CA . TYR A 1 534 ? 35.273 -2.064 -21.952 1.00 85.56 534 TYR A CA 1
ATOM 4010 C C . TYR A 1 534 ? 36.614 -2.798 -22.037 1.00 85.56 534 TYR A C 1
ATOM 4012 O O . TYR A 1 534 ? 36.720 -3.915 -22.558 1.00 85.56 534 TYR A O 1
ATOM 4020 N N . TYR A 1 535 ? 37.660 -2.196 -21.481 1.00 88.88 535 TYR A N 1
ATOM 4021 C CA . TYR A 1 535 ? 38.976 -2.813 -21.398 1.00 88.88 535 TYR A CA 1
ATOM 4022 C C . TYR A 1 535 ? 39.090 -3.640 -20.114 1.00 88.88 535 TYR A C 1
ATOM 4024 O O . TYR A 1 535 ? 39.704 -3.224 -19.133 1.00 88.88 535 TYR A O 1
ATOM 4032 N N . GLY A 1 536 ? 38.509 -4.836 -20.145 1.00 86.19 536 GLY A N 1
ATOM 4033 C CA . GLY A 1 536 ? 38.608 -5.834 -19.081 1.00 86.19 536 GLY A CA 1
ATOM 4034 C C . GLY A 1 536 ? 39.684 -6.902 -19.317 1.00 86.19 536 GLY A C 1
ATOM 4035 O O . GLY A 1 536 ? 40.483 -6.796 -20.258 1.00 86.19 536 GLY A O 1
ATOM 4036 N N . PRO A 1 537 ? 39.692 -7.958 -18.484 1.00 88.44 537 PRO A N 1
ATOM 4037 C CA . PRO A 1 537 ? 40.565 -9.125 -18.634 1.00 88.44 537 PRO A CA 1
ATOM 4038 C C . PRO A 1 537 ? 40.518 -9.757 -20.031 1.00 88.44 537 PRO A C 1
ATOM 4040 O O . PRO A 1 537 ? 41.545 -10.174 -20.554 1.00 88.44 537 PRO A O 1
ATOM 4043 N N . GLU A 1 538 ? 39.354 -9.772 -20.674 1.00 90.88 538 GLU A N 1
ATOM 4044 C CA . GLU A 1 538 ? 39.149 -10.349 -22.003 1.00 90.88 538 GLU A CA 1
ATOM 4045 C C . GLU A 1 538 ? 39.818 -9.518 -23.103 1.00 90.88 538 GLU A C 1
ATOM 4047 O O . GLU A 1 538 ? 40.459 -10.049 -24.010 1.00 90.88 538 GLU A O 1
ATOM 4052 N N . THR A 1 539 ? 39.700 -8.191 -23.014 1.00 93.56 539 THR A N 1
ATOM 4053 C CA . THR A 1 539 ? 40.388 -7.268 -23.928 1.00 93.56 539 THR A CA 1
ATOM 4054 C C . THR A 1 539 ? 41.897 -7.365 -23.730 1.00 93.56 539 THR A C 1
ATOM 4056 O O . THR A 1 539 ? 42.643 -7.415 -24.705 1.00 93.56 539 THR A O 1
ATOM 4059 N N . ARG A 1 540 ? 42.350 -7.478 -22.474 1.00 93.38 540 ARG A N 1
ATOM 4060 C CA . ARG A 1 540 ? 43.759 -7.718 -22.139 1.00 93.38 540 ARG A CA 1
ATOM 4061 C C . ARG A 1 540 ? 44.262 -9.023 -22.762 1.00 93.38 540 ARG A C 1
ATOM 4063 O O . ARG A 1 540 ? 45.291 -9.008 -23.428 1.00 93.38 540 ARG A O 1
ATOM 4070 N N . ALA A 1 541 ? 43.504 -10.110 -22.639 1.00 93.56 541 ALA A N 1
ATOM 4071 C CA . ALA A 1 541 ? 43.844 -11.404 -23.225 1.00 93.56 541 ALA A CA 1
ATOM 4072 C C . ALA A 1 541 ? 43.901 -11.363 -24.762 1.00 93.56 541 ALA A C 1
ATOM 4074 O O . ALA A 1 541 ? 44.793 -11.965 -25.360 1.00 93.56 541 ALA A O 1
ATOM 4075 N N . LEU A 1 542 ? 42.996 -10.623 -25.416 1.00 93.81 542 LEU A N 1
ATOM 4076 C CA . LEU A 1 542 ? 43.060 -10.396 -26.863 1.00 93.81 542 LEU A CA 1
ATOM 4077 C C . LEU A 1 542 ? 44.340 -9.666 -27.279 1.00 93.81 542 LEU A C 1
ATOM 4079 O O . LEU A 1 542 ? 44.981 -10.081 -28.242 1.00 93.81 542 LEU A O 1
ATOM 4083 N N . VAL A 1 543 ? 44.724 -8.610 -26.554 1.00 94.31 543 VAL A N 1
ATOM 4084 C CA . VAL A 1 543 ? 45.960 -7.855 -26.820 1.00 94.31 543 VAL A CA 1
ATOM 4085 C C . VAL A 1 543 ? 47.178 -8.762 -26.678 1.00 94.31 543 VAL A C 1
ATOM 4087 O O . VAL A 1 543 ? 48.005 -8.821 -27.584 1.00 94.31 543 VAL A O 1
ATOM 4090 N N . GLN A 1 544 ? 47.261 -9.524 -25.585 1.00 93.25 544 GLN A N 1
ATOM 4091 C CA . GLN A 1 544 ? 48.352 -10.475 -25.353 1.00 93.25 544 GLN A CA 1
ATOM 4092 C C . GLN A 1 544 ? 48.430 -11.527 -26.460 1.00 93.25 544 GLN A C 1
ATOM 4094 O O . GLN A 1 544 ? 49.501 -11.800 -26.999 1.00 93.25 544 GLN A O 1
ATOM 4099 N N . TYR A 1 545 ? 47.286 -12.095 -26.843 1.00 94.44 545 TYR A N 1
ATOM 4100 C CA . TYR A 1 545 ? 47.232 -13.129 -27.867 1.00 94.44 545 TYR A CA 1
ATOM 4101 C C . TYR A 1 545 ? 47.618 -12.598 -29.251 1.00 94.44 545 TYR A C 1
ATOM 4103 O O . TYR A 1 545 ? 48.331 -13.290 -29.977 1.00 94.44 545 TYR A O 1
ATOM 4111 N N . ALA A 1 546 ? 47.171 -11.393 -29.611 1.00 93.06 546 ALA A N 1
ATOM 4112 C CA . ALA A 1 546 ? 47.497 -10.761 -30.886 1.00 93.06 546 ALA A CA 1
ATOM 4113 C C . ALA A 1 546 ? 48.976 -10.341 -30.975 1.00 93.06 546 ALA A C 1
ATOM 4115 O O . ALA A 1 546 ? 49.584 -10.439 -32.038 1.00 93.06 546 ALA A O 1
ATOM 4116 N N . LEU A 1 547 ? 49.578 -9.915 -29.858 1.00 92.81 547 LEU A N 1
ATOM 4117 C CA . LEU A 1 547 ? 50.944 -9.372 -29.820 1.00 92.81 547 LEU A CA 1
ATOM 4118 C C . LEU A 1 547 ? 52.023 -10.364 -29.368 1.00 92.81 547 LEU A C 1
ATOM 4120 O O . LEU A 1 547 ? 53.197 -10.006 -29.298 1.00 92.81 547 LEU A O 1
ATOM 4124 N N . ARG A 1 548 ? 51.681 -11.633 -29.118 1.00 89.38 548 ARG A N 1
ATOM 4125 C CA . ARG A 1 548 ? 52.664 -12.648 -28.689 1.00 89.38 548 ARG A CA 1
ATOM 4126 C C . ARG A 1 548 ? 53.810 -12.891 -29.680 1.00 89.38 548 ARG A C 1
ATOM 4128 O O . ARG A 1 548 ? 54.833 -13.439 -29.300 1.00 89.38 548 ARG A O 1
ATOM 4135 N N . SER A 1 549 ? 53.620 -12.566 -30.957 1.00 86.69 549 SER A N 1
ATOM 4136 C CA . SER A 1 549 ? 54.635 -12.722 -32.008 1.00 86.69 549 SER A CA 1
ATOM 4137 C C . SER A 1 549 ? 55.405 -11.430 -32.296 1.00 86.69 549 SER A C 1
ATOM 4139 O O . SER A 1 549 ? 56.172 -11.398 -33.251 1.00 86.69 549 SER A O 1
ATOM 4141 N N . HIS A 1 550 ? 55.184 -10.386 -31.492 1.00 88.44 550 HIS A N 1
ATOM 4142 C CA . HIS A 1 550 ? 55.689 -9.027 -31.696 1.00 88.44 550 HIS A CA 1
ATOM 4143 C C . HIS A 1 550 ? 56.521 -8.578 -30.479 1.00 88.44 550 HIS A C 1
ATOM 4145 O O . HIS A 1 550 ? 56.092 -7.696 -29.728 1.00 88.44 550 HIS A O 1
ATOM 4151 N N . PRO A 1 551 ? 57.685 -9.207 -30.218 1.00 85.06 551 PRO A N 1
ATOM 4152 C CA . PRO A 1 551 ? 58.494 -8.954 -29.022 1.00 85.06 551 PRO A CA 1
ATOM 4153 C C . PRO A 1 551 ? 59.023 -7.516 -28.925 1.00 85.06 551 PRO A C 1
ATOM 4155 O O . PRO A 1 551 ? 59.347 -7.046 -27.841 1.00 85.06 551 PRO A O 1
ATOM 4158 N N . GLU A 1 552 ? 59.064 -6.772 -30.031 1.00 86.12 552 GLU A N 1
ATOM 4159 C CA . GLU A 1 552 ? 59.396 -5.344 -30.061 1.00 86.12 552 GLU A CA 1
ATOM 4160 C C . GLU A 1 552 ? 58.389 -4.459 -29.309 1.00 86.12 552 GLU A C 1
ATOM 4162 O O . GLU A 1 552 ? 58.676 -3.296 -29.003 1.00 86.12 552 GLU A O 1
ATOM 4167 N N . THR A 1 553 ? 57.204 -5.002 -29.020 1.00 87.38 553 THR A N 1
ATOM 4168 C CA . THR A 1 553 ? 56.176 -4.344 -28.209 1.00 87.38 553 THR A CA 1
ATOM 4169 C C . THR A 1 553 ? 56.309 -4.644 -26.716 1.00 87.38 553 THR A C 1
ATOM 4171 O O . THR A 1 553 ? 55.580 -4.046 -25.932 1.00 87.38 553 THR A O 1
ATOM 4174 N N . TRP A 1 554 ? 57.219 -5.538 -26.314 1.00 87.50 554 TRP A N 1
ATOM 4175 C CA . TRP A 1 554 ? 57.392 -5.951 -24.921 1.00 87.50 554 TRP A CA 1
ATOM 4176 C C . TRP A 1 554 ? 58.351 -5.015 -24.184 1.00 87.50 554 TRP A C 1
ATOM 4178 O O . TRP A 1 554 ? 59.255 -4.418 -24.783 1.00 87.50 554 TRP A O 1
ATOM 4188 N N . ASP A 1 555 ? 58.176 -4.915 -22.868 1.00 80.06 555 ASP A N 1
ATOM 4189 C CA . ASP A 1 555 ? 59.157 -4.257 -22.013 1.00 80.06 555 ASP A CA 1
ATOM 4190 C C . ASP A 1 555 ? 60.429 -5.114 -21.900 1.00 80.06 555 ASP A C 1
ATOM 4192 O O . ASP A 1 555 ? 60.412 -6.344 -21.992 1.00 80.06 555 ASP A O 1
ATOM 4196 N N . ALA A 1 556 ? 61.578 -4.450 -21.758 1.00 77.69 556 ALA A N 1
ATOM 4197 C CA . ALA A 1 556 ? 62.875 -5.114 -21.798 1.00 77.69 556 ALA A CA 1
ATOM 4198 C C . ALA A 1 556 ? 63.022 -6.131 -20.653 1.00 77.69 556 ALA A C 1
ATOM 4200 O O . ALA A 1 556 ? 63.038 -5.755 -19.483 1.00 77.69 556 ALA A O 1
ATOM 4201 N N . GLY A 1 557 ? 63.203 -7.406 -21.009 1.00 74.19 557 GLY A N 1
ATOM 4202 C CA . GLY A 1 557 ? 63.351 -8.510 -20.056 1.00 74.19 557 GLY A CA 1
ATOM 4203 C C . GLY A 1 557 ? 62.080 -9.330 -19.831 1.00 74.19 557 GLY A C 1
ATOM 4204 O O . GLY A 1 557 ? 62.158 -10.357 -19.161 1.00 74.19 557 GLY A O 1
ATOM 4205 N N . GLU A 1 558 ? 60.949 -8.934 -20.419 1.00 78.19 558 GLU A N 1
ATOM 4206 C CA . GLU A 1 558 ? 59.705 -9.699 -20.347 1.00 78.19 558 GLU A CA 1
ATOM 4207 C C . GLU A 1 558 ? 59.672 -10.834 -21.381 1.00 78.19 558 GLU A C 1
ATOM 4209 O O . GLU A 1 558 ? 60.194 -10.714 -22.491 1.00 78.19 558 GLU A O 1
ATOM 4214 N N . SER A 1 559 ? 59.056 -11.957 -21.004 1.00 82.06 559 SER A N 1
ATOM 4215 C CA . SER A 1 559 ? 58.879 -13.135 -21.877 1.00 82.06 559 SER A CA 1
ATOM 4216 C C . SER A 1 559 ? 57.501 -13.205 -22.545 1.00 82.06 559 SER A C 1
ATOM 4218 O O . SER A 1 559 ? 57.270 -14.065 -23.396 1.00 82.06 559 SER A O 1
ATOM 4220 N N . GLU A 1 560 ? 56.600 -12.294 -22.174 1.00 84.94 560 GLU A N 1
ATOM 4221 C CA . GLU A 1 560 ? 55.257 -12.145 -22.723 1.00 84.94 560 GLU A CA 1
ATOM 4222 C C . GLU A 1 560 ? 54.789 -10.686 -22.624 1.00 84.94 560 GLU A C 1
ATOM 4224 O O . GLU A 1 560 ? 55.258 -9.920 -21.786 1.00 84.94 560 GLU A O 1
ATOM 4229 N N . HIS A 1 561 ? 53.853 -10.285 -23.487 1.00 89.25 561 HIS A N 1
ATOM 4230 C CA . HIS A 1 561 ? 53.278 -8.941 -23.442 1.00 89.25 561 HIS A CA 1
ATOM 4231 C C . HIS A 1 561 ? 52.356 -8.803 -22.214 1.00 89.25 561 HIS A C 1
ATOM 4233 O O . HIS A 1 561 ? 51.498 -9.653 -21.960 1.00 89.25 561 HIS A O 1
ATOM 4239 N N . ASP A 1 562 ? 52.454 -7.695 -21.484 1.00 87.00 562 ASP A N 1
ATOM 4240 C CA . ASP A 1 562 ? 51.675 -7.439 -20.261 1.00 87.00 562 ASP A CA 1
ATOM 4241 C C . ASP A 1 562 ? 50.171 -7.211 -20.523 1.00 87.00 562 ASP A C 1
ATOM 4243 O O . ASP A 1 562 ? 49.340 -7.244 -19.612 1.00 87.00 562 ASP A O 1
ATOM 4247 N N . GLY A 1 563 ? 49.812 -6.990 -21.785 1.00 89.19 563 GLY A N 1
ATOM 4248 C CA . GLY A 1 563 ? 48.452 -6.755 -22.248 1.00 89.19 563 GLY A CA 1
ATOM 4249 C C . GLY A 1 563 ? 47.993 -5.312 -22.085 1.00 89.19 563 GLY A C 1
ATOM 4250 O O . GLY A 1 563 ? 46.795 -5.074 -22.215 1.00 89.19 563 GLY A O 1
ATOM 4251 N N . LEU A 1 564 ? 48.893 -4.367 -21.804 1.00 88.38 564 LEU A N 1
ATOM 4252 C CA . LEU A 1 564 ? 48.634 -2.933 -21.849 1.00 88.38 564 LEU A CA 1
ATOM 4253 C C . LEU A 1 564 ? 48.892 -2.404 -23.255 1.00 88.38 564 LEU A C 1
ATOM 4255 O O . LEU A 1 564 ? 49.920 -2.669 -23.864 1.00 88.38 564 LEU A O 1
ATOM 4259 N N . VAL A 1 565 ? 47.967 -1.614 -23.788 1.00 89.25 565 VAL A N 1
ATOM 4260 C CA . VAL A 1 565 ? 48.198 -0.988 -25.089 1.00 89.25 565 VAL A CA 1
ATOM 4261 C C . VAL A 1 565 ? 48.860 0.364 -24.868 1.00 89.25 565 VAL A C 1
ATOM 4263 O O . VAL A 1 565 ? 48.332 1.209 -24.154 1.00 89.25 565 VAL A O 1
ATOM 4266 N N . GLY A 1 566 ? 50.044 0.542 -25.450 1.00 88.06 566 GLY A N 1
ATOM 4267 C CA . GLY A 1 566 ? 50.734 1.823 -25.577 1.00 88.06 566 GLY A CA 1
ATOM 4268 C C . GLY A 1 566 ? 50.898 2.212 -27.046 1.00 88.06 566 GLY A C 1
ATOM 4269 O O . GLY A 1 566 ? 50.438 1.504 -27.938 1.00 88.06 566 GLY A O 1
ATOM 4270 N N . ALA A 1 567 ? 51.610 3.308 -27.323 1.00 86.94 567 ALA A N 1
ATOM 4271 C CA . ALA A 1 567 ? 51.799 3.799 -28.693 1.00 86.94 567 ALA A CA 1
ATOM 4272 C C . ALA A 1 567 ? 52.391 2.748 -29.655 1.00 86.94 567 ALA A C 1
ATOM 4274 O O . ALA A 1 567 ? 51.983 2.678 -30.812 1.00 86.94 567 ALA A O 1
ATOM 4275 N N . ARG A 1 568 ? 53.321 1.911 -29.169 1.00 87.12 568 ARG A N 1
ATOM 4276 C CA . ARG A 1 568 ? 53.945 0.830 -29.952 1.00 87.12 568 ARG A CA 1
ATOM 4277 C C . ARG A 1 568 ? 52.946 -0.282 -30.269 1.00 87.12 568 ARG A C 1
ATOM 4279 O O . ARG A 1 568 ? 52.681 -0.544 -31.436 1.00 87.12 568 ARG A O 1
ATOM 4286 N N . SER A 1 569 ? 52.337 -0.864 -29.240 1.00 89.88 569 SER A N 1
ATOM 4287 C CA . SER A 1 569 ? 51.329 -1.922 -29.362 1.00 89.88 569 SER A CA 1
ATOM 4288 C C . SER A 1 569 ? 50.133 -1.472 -30.212 1.00 89.88 569 SER A C 1
ATOM 4290 O O . SER A 1 569 ? 49.659 -2.220 -31.057 1.00 89.88 569 SER A O 1
ATOM 4292 N N . TRP A 1 570 ? 49.692 -0.218 -30.068 1.00 89.38 570 TRP A N 1
ATOM 4293 C CA . TRP A 1 570 ? 48.621 0.375 -30.875 1.00 89.38 570 TRP A CA 1
ATOM 4294 C C . TRP A 1 570 ? 48.966 0.440 -32.362 1.00 89.38 570 TRP A C 1
ATOM 4296 O O . TRP A 1 570 ? 48.142 0.073 -33.195 1.00 89.38 570 TRP A O 1
ATOM 4306 N N . SER A 1 571 ? 50.190 0.862 -32.698 1.00 86.00 571 SER A N 1
ATOM 4307 C CA . SER A 1 571 ? 50.650 0.890 -34.089 1.00 86.00 571 SER A CA 1
ATOM 4308 C C . SER A 1 571 ? 50.725 -0.504 -34.705 1.00 86.00 571 SER A C 1
ATOM 4310 O O . SER A 1 571 ? 50.464 -0.636 -35.896 1.00 86.00 571 SER A O 1
ATOM 4312 N N . VAL A 1 572 ? 51.105 -1.522 -33.931 1.00 89.00 572 VAL A N 1
ATOM 43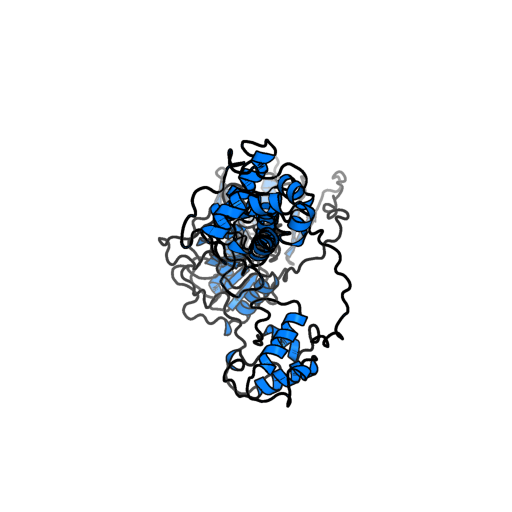13 C CA . VAL A 1 572 ? 51.166 -2.901 -34.431 1.00 89.00 572 VAL A CA 1
ATOM 4314 C C . VAL A 1 572 ? 49.756 -3.435 -34.666 1.00 89.00 572 VAL A C 1
ATOM 4316 O O . VAL A 1 572 ? 49.477 -3.958 -35.738 1.00 89.00 572 VAL A O 1
ATOM 4319 N N . ILE A 1 573 ? 48.832 -3.232 -33.722 1.00 90.06 573 ILE A N 1
ATOM 4320 C CA . ILE A 1 573 ? 47.445 -3.709 -33.852 1.00 90.06 573 ILE A CA 1
ATOM 4321 C C . ILE A 1 573 ? 46.721 -3.057 -35.040 1.00 90.06 573 ILE A C 1
ATOM 4323 O O . ILE A 1 573 ? 45.891 -3.707 -35.666 1.00 90.06 573 ILE A O 1
ATOM 4327 N N . ASP A 1 574 ? 47.037 -1.807 -35.387 1.00 85.12 574 ASP A N 1
ATOM 4328 C CA . ASP A 1 574 ? 46.467 -1.148 -36.573 1.00 85.12 574 ASP A CA 1
ATOM 4329 C C . ASP A 1 574 ? 46.893 -1.810 -37.899 1.00 85.12 574 ASP A C 1
ATOM 4331 O O . ASP A 1 574 ? 46.207 -1.681 -38.914 1.00 85.12 574 ASP A O 1
ATOM 4335 N N . GLN A 1 575 ? 48.019 -2.529 -37.894 1.00 82.25 575 GLN A N 1
ATOM 4336 C CA . GLN A 1 575 ? 48.581 -3.209 -39.063 1.00 82.25 575 GLN A CA 1
ATOM 4337 C C . GLN A 1 575 ? 48.164 -4.681 -39.167 1.00 82.25 575 GLN A C 1
ATOM 4339 O O . GLN A 1 575 ? 48.165 -5.215 -40.276 1.00 82.25 575 GLN A O 1
ATOM 4344 N N . LEU A 1 576 ? 47.797 -5.313 -38.044 1.00 78.81 576 LEU A N 1
ATOM 4345 C CA . LEU A 1 576 ? 47.174 -6.645 -37.996 1.00 78.81 576 LEU A CA 1
ATOM 4346 C C . LEU A 1 576 ? 45.801 -6.626 -38.658 1.00 78.81 576 LEU A C 1
ATOM 4348 O O . LEU A 1 576 ? 45.467 -7.569 -39.402 1.00 78.81 576 LEU A O 1
#

Sequence (576 aa):
MSEFHAAILHPDESETYCGVVDQDHVDQVRALAALDEVPRVLRDHPRLSGAFYVLREDGDLDYYVPVDAAPYEVREPDPGPAAARRQPRKLSGPAYIDGAERLGGQAIGGAMDHPEAGPRFTWHTTECPSGANYFASMGSYLRSAGVEPQVLYDPVSDRLGQFGPLTQSGRALRNDGTRRTNREGSVNIQVEVVARAGSPWTNGFDPSSKPNYQRLIAAARAHGVPDSWPAGPPAASPSAPSNRSRDIWQSKGGHYGHCHVPGNDHWDPGAIDTAKVPGGHGSPGTDPQQPADPNAYPGADKFGPGADNAFVTRLGELLVARGGGRFYSEGPSPQWGEADRNACRAFQEAQGWSGSDADGLPGPTTWLYLVTGQGQNIPEPAPEPQPQPQQPVDPDAYPGADQFGPGANNWSVTRLGQMLVRRGGARFYSEGPGPAWSDADRSATEAFQRAQGWSGSDADGLPGPTTWLYLVTGQGQNIPAPYGVAGTLGAWPGSPPVRYGYTNDAITRLQLRLRNAVGPDAAARLNPNGATGYYGPETRALVQYALRSHPETWDAGESEHDGLVGARSWSVIDQL

Radius of gyration: 37.45 Å; chains: 1; bounding box: 129×57×81 Å

pLDDT: mean 75.85, std 20.24, range [25.44, 98.56]